Protein AF-A0A8S3VHQ9-F1 (afdb_monomer_lite)

Sequence (562 aa):
MIDLSILIQVSVEANSKLINFKITSCSSSTSWIVTWASGTSRSKDLALKSSTKRVLPLGSVACPVTKTEDGLYKTSSLKDLPFGFYHSSHVFCYLPLPVETSFPVHLNGSFAVTSDRRRLSCKTVDDKDSFDSDWNEALMGDAVCNAYILFLENRIHLGLDKNEPYFQHWPFQYGKDGNFGKLQTAFYQQISDKQRNAQVFRRDDKITSITYCQFLDSALMETKFGEEAFNVLRQFLEDDNTKIMKLPRDIQNSFQDAGCVDVVKQRTLNNIAFFSKLVFPHLTDDVWAQNTMDVLMLYAIDNASDKMCNLLKEHKCIPTAPNRILRHPSELVDRKGLLNSLFKEEDERFVILDSNTYSKPTRMTTLARLGMITSKLSENLLIDRAKSIQNLAATCAHCALDRCVQFVRYLNREITSIEQNHQLFSELKSIQFLPVKSKSKEWEWPWGGDSITKSIESRRLQYKCSNENHKQSISVQFESPQKLYSNTVLELVCSIRPVLDRLCLPMDIYAQFFGKLGVMNNVSPSLALENLLVISTDFGKTEKRSTKSESIASTVLQSINS

Organism: Mytilus edulis (NCBI:txid6550)

Secondary structure (DSSP, 8-state):
--EEEEEEEEEEE----SSS------EEEEEEEEEEEE--SHHHHHHHH-SSS----EEEEEEEEEE-TTS-EEE--GGGPPTTS-SSEEEEESEEEEEEESSSSEEEE---B-TTSSSB----TTPPP-HHHHHHHHHIIIIIHHHHHHHHHHTTTTT--TTS-TTTTS---SS--SHHHHHHHHHHHHHH-TTT----EEETTEEE-GGGEEEE-HHHHTSTTHHHHHHHHHHHH-SSS-EEE---HHHHHHHHHTT-HHHHHHTEE-HHHHIIIIIGGGTTSTTSPTTHHHHHHHHHHHT--HHHHHHHHHS--EEETTTTEEE-GGG-B-TTSTTGGG--GGGS-SBP--SS-TTSHHHHHHHHHHT-BSS---HHHHHHHHHHHHHHHTT-HHHHHHHHHHHHHHHHHSHHHHHT-HHHHHHHHHS--EEEPPPPTT--S--TTHHHHHHHGGG------S-GGGGS----EEE-GGG-B-GGGTTSS--SS-BB-STT--S---HHHHHHHT-B-S--HHHHHHHHHHHHHHHTT-----HHHHHHHHHHHHHHH-

Structure (mmCIF, N/CA/C/O backbone):
data_AF-A0A8S3VHQ9-F1
#
_entry.id   AF-A0A8S3VHQ9-F1
#
loop_
_atom_site.group_PDB
_atom_site.id
_atom_site.type_symbol
_atom_site.label_atom_id
_atom_site.label_alt_id
_atom_site.label_comp_id
_atom_site.label_asym_id
_atom_site.label_entity_id
_atom_site.label_seq_id
_atom_site.pdbx_PDB_ins_code
_atom_site.Cartn_x
_atom_site.Cartn_y
_atom_site.Cartn_z
_atom_site.occupancy
_atom_site.B_iso_or_equiv
_atom_site.auth_seq_id
_atom_site.auth_comp_id
_atom_site.auth_asym_id
_atom_site.auth_atom_id
_atom_site.pdbx_PDB_model_num
ATOM 1 N N . MET A 1 1 ? 11.631 11.206 -41.457 1.00 50.19 1 MET A N 1
ATOM 2 C CA . MET A 1 1 ? 11.920 10.247 -40.377 1.00 50.19 1 MET A CA 1
ATOM 3 C C . MET A 1 1 ? 11.926 8.884 -41.039 1.00 50.19 1 MET A C 1
ATOM 5 O O . MET A 1 1 ? 11.015 8.633 -41.820 1.00 50.19 1 MET A O 1
ATOM 9 N N . ILE A 1 2 ? 12.989 8.100 -40.878 1.00 56.25 2 ILE A N 1
ATOM 10 C CA . ILE A 1 2 ? 13.022 6.717 -41.370 1.00 56.25 2 ILE A CA 1
ATOM 11 C C . ILE A 1 2 ? 12.839 5.849 -40.138 1.00 56.25 2 ILE A C 1
ATOM 13 O O . ILE A 1 2 ? 13.778 5.751 -39.356 1.00 56.25 2 ILE A O 1
ATOM 17 N N . ASP A 1 3 ? 11.657 5.260 -39.992 1.00 65.69 3 ASP A N 1
ATOM 18 C CA . ASP A 1 3 ? 11.334 4.311 -38.931 1.00 65.69 3 ASP A CA 1
ATOM 19 C C . ASP A 1 3 ? 11.008 2.979 -39.598 1.00 65.69 3 ASP A C 1
ATOM 21 O O . ASP A 1 3 ? 10.069 2.879 -40.389 1.00 65.69 3 ASP A O 1
ATOM 25 N N . LEU A 1 4 ? 11.832 1.965 -39.346 1.00 71.75 4 LEU A N 1
ATOM 26 C CA . LEU A 1 4 ? 11.712 0.673 -40.015 1.00 71.75 4 LEU A CA 1
ATOM 27 C C . LEU A 1 4 ? 12.046 -0.450 -39.042 1.00 71.75 4 LEU A C 1
ATOM 29 O O . LEU A 1 4 ? 13.003 -0.352 -38.281 1.00 71.75 4 LEU A O 1
ATOM 33 N N . SER A 1 5 ? 11.267 -1.526 -39.068 1.00 65.12 5 SER A N 1
ATOM 34 C CA . SER A 1 5 ? 11.529 -2.756 -38.315 1.00 65.12 5 SER A CA 1
ATOM 35 C C . SER A 1 5 ? 11.511 -3.933 -39.278 1.00 65.12 5 SER A C 1
ATOM 37 O O . SER A 1 5 ? 10.552 -4.086 -40.031 1.00 65.12 5 SER A O 1
ATOM 39 N N . ILE A 1 6 ? 12.570 -4.741 -39.280 1.00 74.25 6 ILE A N 1
ATOM 40 C CA . ILE A 1 6 ? 12.718 -5.885 -40.186 1.00 74.25 6 ILE A CA 1
ATOM 41 C C . ILE A 1 6 ? 13.121 -7.115 -39.376 1.00 74.25 6 ILE A C 1
ATOM 43 O O . ILE A 1 6 ? 13.942 -7.025 -38.463 1.00 74.25 6 ILE A O 1
ATOM 47 N N . LEU A 1 7 ? 12.561 -8.268 -39.737 1.00 67.12 7 LEU A N 1
ATOM 48 C CA . LEU A 1 7 ? 13.026 -9.569 -39.278 1.00 67.12 7 LEU A CA 1
ATOM 49 C C . LEU A 1 7 ? 14.124 -10.084 -40.218 1.00 67.12 7 LEU A C 1
ATOM 51 O O . LEU A 1 7 ? 13.901 -10.217 -41.420 1.00 67.12 7 LEU A O 1
ATOM 55 N N . ILE A 1 8 ? 15.292 -10.402 -39.670 1.00 71.56 8 ILE A N 1
ATOM 56 C CA . ILE A 1 8 ? 16.450 -10.908 -40.413 1.00 71.56 8 ILE A CA 1
ATOM 57 C C . ILE A 1 8 ? 16.814 -12.289 -39.874 1.00 71.56 8 ILE A C 1
ATOM 59 O O . ILE A 1 8 ? 16.945 -12.463 -38.669 1.00 71.56 8 ILE A O 1
ATOM 63 N N . GLN A 1 9 ? 17.015 -13.273 -40.749 1.00 61.62 9 GLN A N 1
ATOM 64 C CA . GLN A 1 9 ? 17.599 -14.562 -40.375 1.00 61.62 9 GLN A CA 1
ATOM 65 C C . GLN A 1 9 ? 19.078 -14.582 -40.767 1.00 61.62 9 GLN A C 1
ATOM 67 O O . GLN A 1 9 ? 19.425 -14.301 -41.913 1.00 61.62 9 GLN A O 1
ATOM 72 N N . VAL A 1 10 ? 19.945 -14.911 -39.812 1.00 66.50 10 VAL A N 1
ATOM 73 C CA . VAL A 1 10 ? 21.400 -14.964 -39.974 1.00 66.50 10 VAL A CA 1
ATOM 74 C C . VAL A 1 10 ? 21.867 -16.394 -39.728 1.00 66.50 10 VAL A C 1
ATOM 76 O O . VAL A 1 10 ? 21.501 -16.993 -38.720 1.00 66.50 10 VAL A O 1
ATOM 79 N N . SER A 1 11 ? 22.690 -16.932 -40.628 1.00 49.03 11 SER A N 1
ATOM 80 C CA . SER A 1 11 ? 23.276 -18.273 -40.503 1.00 49.03 11 SER A CA 1
ATOM 81 C C . SER A 1 11 ? 24.800 -18.183 -40.521 1.00 49.03 11 SER A C 1
ATOM 83 O O . SER A 1 11 ? 25.367 -17.446 -41.325 1.00 49.03 11 SER A O 1
ATOM 85 N N . VAL A 1 12 ? 25.455 -18.916 -39.624 1.00 54.28 12 VAL A N 1
ATOM 86 C CA . VAL A 1 12 ? 26.910 -19.031 -39.498 1.00 54.28 12 VAL A CA 1
ATOM 87 C C . VAL A 1 12 ? 27.297 -20.469 -39.815 1.00 54.28 12 VAL A C 1
ATOM 89 O O . VAL A 1 12 ? 26.836 -21.396 -39.153 1.00 54.28 12 VAL A O 1
ATOM 92 N N . GLU A 1 13 ? 28.159 -20.650 -40.814 1.00 46.72 13 GLU A N 1
ATOM 93 C CA . GLU A 1 13 ? 28.694 -21.952 -41.217 1.00 46.72 13 GLU A CA 1
ATOM 94 C C . GLU A 1 13 ? 30.210 -21.987 -40.995 1.00 46.72 13 GLU A C 1
ATOM 96 O O . GLU A 1 13 ? 30.952 -21.185 -41.566 1.00 46.72 13 GLU A O 1
ATOM 101 N N . ALA A 1 14 ? 30.694 -22.931 -40.185 1.00 48.53 14 ALA A N 1
ATOM 102 C CA . ALA A 1 14 ? 32.124 -23.194 -40.047 1.00 48.53 14 ALA A CA 1
ATOM 103 C C . ALA A 1 14 ? 32.557 -24.293 -41.034 1.00 48.53 14 ALA A C 1
ATOM 105 O O . ALA A 1 14 ? 32.264 -25.472 -40.832 1.00 48.53 14 ALA A O 1
ATOM 106 N N . ASN A 1 15 ? 33.275 -23.910 -42.097 1.00 48.66 15 ASN A N 1
ATOM 107 C CA . ASN A 1 15 ? 33.810 -24.841 -43.095 1.00 48.66 15 ASN A CA 1
ATOM 108 C C . ASN A 1 15 ? 35.259 -25.257 -42.784 1.00 48.66 15 ASN A C 1
ATOM 110 O O . ASN A 1 15 ? 36.137 -24.428 -42.558 1.00 48.66 15 ASN A O 1
ATOM 114 N N . SER A 1 16 ? 35.525 -26.564 -42.833 1.00 47.12 16 SER A N 1
ATOM 115 C CA . SER A 1 16 ? 36.770 -27.223 -42.407 1.00 47.12 16 SER A CA 1
ATOM 116 C C . SER A 1 16 ? 37.942 -27.100 -43.398 1.00 47.12 16 SER A C 1
ATOM 118 O O . SER A 1 16 ? 38.615 -28.090 -43.696 1.00 47.12 16 SER A O 1
ATOM 120 N N . LYS A 1 17 ? 38.203 -25.919 -43.963 1.00 47.94 17 LYS A N 1
ATOM 121 C CA . LYS A 1 17 ? 39.316 -25.733 -44.909 1.00 47.94 17 LYS A CA 1
ATOM 122 C C . LYS A 1 17 ? 40.395 -24.823 -44.341 1.00 47.94 17 LYS A C 1
ATOM 124 O O . LYS A 1 17 ? 40.613 -23.752 -44.881 1.00 47.94 17 LYS A O 1
ATOM 129 N N . LEU A 1 18 ? 41.070 -25.274 -43.280 1.00 41.62 18 LEU A N 1
ATOM 130 C CA . LEU A 1 18 ? 42.459 -24.922 -42.947 1.00 41.62 18 LEU A CA 1
ATOM 131 C C . LEU A 1 18 ? 42.994 -25.883 -41.856 1.00 41.62 18 LEU A C 1
ATOM 133 O O . LEU A 1 18 ? 42.578 -25.823 -40.708 1.00 41.62 18 LEU A O 1
ATOM 137 N N . ILE A 1 19 ? 43.923 -26.758 -42.269 1.00 43.59 19 ILE A N 1
ATOM 138 C CA . ILE A 1 19 ? 44.936 -27.498 -41.482 1.00 43.59 19 ILE A CA 1
ATOM 139 C C . ILE A 1 19 ? 44.422 -28.483 -40.396 1.00 43.59 19 ILE A C 1
ATOM 141 O O . ILE A 1 19 ? 44.119 -28.109 -39.272 1.00 43.59 19 ILE A O 1
ATOM 145 N N . ASN A 1 20 ? 44.441 -29.782 -40.738 1.00 47.72 20 ASN A N 1
ATOM 146 C CA . ASN A 1 20 ? 44.597 -30.993 -39.897 1.00 47.72 20 ASN A CA 1
ATOM 147 C C . ASN A 1 20 ? 43.789 -31.212 -38.595 1.00 47.72 20 ASN A C 1
ATOM 149 O O . ASN A 1 20 ? 43.998 -32.237 -37.947 1.00 47.72 20 ASN A O 1
ATOM 153 N N . PHE A 1 21 ? 42.814 -30.379 -38.240 1.00 49.66 21 PHE A N 1
ATOM 154 C CA . PHE A 1 21 ? 41.858 -30.695 -37.172 1.00 49.66 21 PHE A CA 1
ATOM 155 C C . PHE A 1 21 ? 40.513 -31.143 -37.765 1.00 49.66 21 PHE A C 1
ATOM 157 O O . PHE A 1 21 ? 39.895 -30.419 -38.545 1.00 49.66 21 PHE A O 1
ATOM 164 N N . LYS A 1 22 ? 40.034 -32.342 -37.393 1.00 44.09 22 LYS A N 1
ATOM 165 C CA . LYS A 1 22 ? 38.643 -32.768 -37.639 1.00 44.09 22 LYS A CA 1
ATOM 166 C C . LYS A 1 22 ? 37.718 -31.932 -36.750 1.00 44.09 22 LYS A C 1
ATOM 168 O O . LYS A 1 22 ? 37.364 -32.351 -35.654 1.00 44.09 22 LYS A O 1
ATOM 173 N N . ILE A 1 23 ? 37.353 -30.743 -37.213 1.00 51.06 23 ILE A N 1
ATOM 174 C CA . ILE A 1 23 ? 36.250 -29.974 -36.640 1.00 51.06 23 ILE A CA 1
ATOM 175 C C . ILE A 1 23 ? 34.983 -30.467 -37.337 1.00 51.06 23 ILE A C 1
ATOM 177 O O . ILE A 1 23 ? 34.883 -30.390 -38.562 1.00 51.06 23 ILE A O 1
ATOM 181 N N . THR A 1 24 ? 34.039 -31.022 -36.579 1.00 51.03 24 THR A N 1
ATOM 182 C CA . THR A 1 24 ? 32.698 -31.339 -37.082 1.00 51.03 24 THR A CA 1
ATOM 183 C C . THR A 1 24 ? 32.095 -30.055 -37.650 1.00 51.03 24 THR A C 1
ATOM 185 O O . THR A 1 24 ? 32.033 -29.054 -36.938 1.00 51.03 24 THR A O 1
ATOM 188 N N . SER A 1 25 ? 31.692 -30.051 -38.924 1.00 57.25 25 SER A N 1
ATOM 189 C CA . SER A 1 25 ? 31.030 -28.899 -39.545 1.00 57.25 25 SER A CA 1
ATOM 190 C C . SER A 1 25 ? 29.798 -28.532 -38.720 1.00 57.25 25 SER A C 1
ATOM 192 O O . SER A 1 25 ? 28.863 -29.327 -38.622 1.00 57.25 25 SER A O 1
ATOM 194 N N . CYS A 1 26 ? 29.824 -27.359 -38.094 1.00 58.59 26 CYS A N 1
ATOM 195 C CA . CYS A 1 26 ? 28.735 -26.851 -37.274 1.00 58.59 26 CYS A CA 1
ATOM 196 C C . CYS A 1 26 ? 28.130 -25.643 -37.991 1.00 58.59 26 CYS A C 1
ATOM 198 O O . CYS A 1 26 ? 28.849 -24.700 -38.340 1.00 58.59 26 CYS A O 1
ATOM 200 N N . SER A 1 27 ? 26.825 -25.701 -38.244 1.00 70.94 27 SER A N 1
ATOM 201 C CA . SER A 1 27 ? 26.036 -24.603 -38.793 1.00 70.94 27 SER A CA 1
ATOM 202 C C .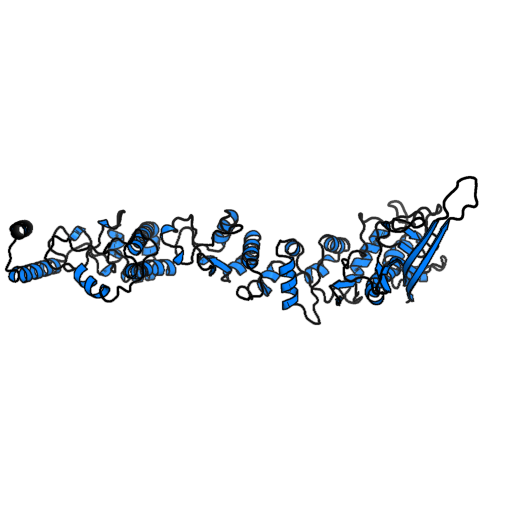 SER A 1 27 ? 25.021 -24.158 -37.747 1.00 70.94 27 SER A C 1
ATOM 204 O O . SER A 1 27 ? 24.231 -24.975 -37.273 1.00 70.94 27 SER A O 1
ATOM 206 N N . SER A 1 28 ? 25.021 -22.872 -37.418 1.00 79.06 28 SER A N 1
ATOM 207 C CA . SER A 1 28 ? 24.102 -22.266 -36.453 1.00 79.06 28 SER A CA 1
ATOM 208 C C . SER A 1 28 ? 23.310 -21.163 -37.139 1.00 79.06 28 SER A C 1
ATOM 210 O O . SER A 1 28 ? 23.890 -20.365 -37.868 1.00 79.06 28 SER A O 1
ATOM 212 N N . SER A 1 29 ? 22.009 -21.044 -36.883 1.00 82.81 29 SER A N 1
ATOM 213 C CA . SER A 1 29 ? 21.202 -19.936 -37.412 1.00 82.81 29 SER A CA 1
ATOM 214 C C . SER A 1 29 ? 20.353 -19.290 -36.331 1.00 82.81 29 SER A C 1
ATOM 216 O O . SER A 1 29 ? 19.839 -19.984 -35.457 1.00 82.81 29 SER A O 1
ATOM 218 N N . THR A 1 30 ? 20.176 -17.974 -36.410 1.00 86.06 30 THR A N 1
ATOM 219 C CA . THR A 1 30 ? 19.366 -17.181 -35.478 1.00 86.06 30 THR A CA 1
ATOM 220 C C . THR A 1 30 ? 18.554 -16.137 -36.236 1.00 86.06 30 THR A C 1
ATOM 222 O O . THR A 1 30 ? 18.954 -15.679 -37.307 1.00 86.06 30 THR A O 1
ATOM 225 N N . SER A 1 31 ? 17.398 -15.755 -35.701 1.00 88.06 31 SER A N 1
ATOM 226 C CA . SER A 1 31 ? 16.592 -14.661 -36.244 1.00 88.06 31 SER A CA 1
ATOM 227 C C . SER A 1 31 ? 16.720 -13.427 -35.357 1.00 88.06 31 SER A C 1
ATOM 229 O O . SER A 1 31 ? 16.908 -13.543 -34.153 1.00 88.06 31 SER A O 1
ATOM 231 N N . TRP A 1 32 ? 16.624 -12.242 -35.949 1.00 89.50 32 TRP A N 1
ATOM 232 C CA . TRP A 1 32 ? 16.809 -10.959 -35.280 1.00 89.50 32 TRP A CA 1
ATOM 233 C C . TRP A 1 32 ? 15.732 -9.986 -35.717 1.00 89.50 32 TRP A C 1
ATOM 235 O O . TRP A 1 32 ? 15.459 -9.850 -36.908 1.00 89.50 32 TRP A O 1
ATOM 245 N N . ILE A 1 33 ? 15.162 -9.264 -34.761 1.00 89.38 33 ILE A N 1
ATOM 246 C CA . ILE A 1 33 ? 14.416 -8.045 -35.051 1.00 89.38 33 ILE A CA 1
ATOM 247 C C . ILE A 1 33 ? 15.420 -6.908 -35.045 1.00 89.38 33 ILE A C 1
ATOM 249 O O . ILE A 1 33 ? 16.072 -6.671 -34.027 1.00 89.38 33 ILE A O 1
ATOM 253 N N . VAL A 1 34 ? 15.521 -6.203 -36.168 1.00 91.75 34 VAL A N 1
ATOM 254 C CA . VAL A 1 34 ? 16.353 -5.010 -36.294 1.00 91.75 34 VAL A CA 1
ATOM 255 C C . VAL A 1 34 ? 15.458 -3.815 -36.550 1.00 91.75 34 VAL A C 1
ATOM 257 O O . VAL A 1 34 ? 14.715 -3.787 -37.534 1.00 91.75 34 VAL A O 1
ATOM 260 N N . THR A 1 35 ? 15.534 -2.823 -35.671 1.00 92.69 35 THR A N 1
ATOM 261 C CA . THR A 1 35 ? 14.820 -1.559 -35.840 1.00 92.69 35 THR A CA 1
ATOM 262 C C . THR A 1 35 ? 15.799 -0.441 -36.113 1.00 92.69 35 THR A C 1
ATOM 264 O O . THR A 1 35 ? 16.873 -0.381 -35.522 1.00 92.69 35 THR A O 1
ATOM 267 N N . TRP A 1 36 ? 15.424 0.445 -37.024 1.00 93.56 36 TRP A N 1
ATOM 268 C CA . TRP A 1 36 ? 16.200 1.607 -37.419 1.00 93.56 36 TRP A CA 1
ATOM 269 C C . TRP A 1 36 ? 15.374 2.854 -37.172 1.00 93.56 36 TRP A C 1
ATOM 271 O O . TRP A 1 36 ? 14.175 2.861 -37.456 1.00 93.56 36 TRP A O 1
ATOM 281 N N . ALA A 1 37 ? 16.034 3.898 -36.683 1.00 93.94 37 ALA A N 1
ATOM 282 C CA . ALA A 1 37 ? 15.441 5.215 -36.567 1.00 93.94 37 ALA A CA 1
ATOM 283 C C . ALA A 1 37 ? 16.450 6.300 -36.933 1.00 93.94 37 ALA A C 1
ATOM 285 O O . ALA A 1 37 ? 17.644 6.235 -36.611 1.00 93.94 37 ALA A O 1
ATOM 286 N N . SER A 1 38 ? 15.942 7.336 -37.591 1.00 93.25 38 SER A N 1
ATOM 287 C CA . SER A 1 38 ? 16.676 8.585 -37.757 1.00 93.25 38 SER A CA 1
ATOM 288 C C . SER A 1 38 ? 16.571 9.441 -36.496 1.00 93.25 38 SER A C 1
ATOM 290 O O . SER A 1 38 ? 15.492 9.563 -35.917 1.00 93.25 38 SER A O 1
ATOM 292 N N . GLY A 1 39 ? 17.655 10.109 -36.122 1.00 89.56 39 GLY A N 1
ATOM 293 C CA . GLY A 1 39 ? 17.625 11.152 -35.111 1.00 89.56 39 GLY A CA 1
ATOM 294 C C . GLY A 1 39 ? 16.851 12.374 -35.592 1.00 89.56 39 GLY A C 1
ATOM 295 O O . GLY A 1 39 ? 16.878 12.735 -36.773 1.00 89.56 39 GLY A O 1
ATOM 296 N N . THR A 1 40 ? 16.120 12.994 -34.677 1.00 89.50 40 THR A N 1
ATOM 297 C CA . THR A 1 40 ? 15.152 14.058 -34.977 1.00 89.50 40 THR A CA 1
ATOM 298 C C . THR A 1 40 ? 15.461 15.354 -34.244 1.00 89.50 40 THR A C 1
ATOM 300 O O . THR A 1 40 ? 14.815 16.364 -34.516 1.00 89.50 40 THR A O 1
ATOM 303 N N . SER A 1 41 ? 16.449 15.334 -33.349 1.00 90.50 41 SER A N 1
ATOM 304 C CA . SER A 1 41 ? 16.816 16.437 -32.468 1.00 90.50 41 SER A CA 1
ATOM 305 C C . SER A 1 41 ? 18.315 16.751 -32.583 1.00 90.50 41 SER A C 1
ATOM 307 O O . SER A 1 41 ? 18.796 17.103 -33.663 1.00 90.50 41 SER A O 1
ATOM 309 N N . ARG A 1 42 ? 19.086 16.612 -31.497 1.00 91.50 42 ARG A N 1
ATOM 310 C CA . ARG A 1 42 ? 20.494 17.029 -31.422 1.00 91.50 42 ARG A CA 1
ATOM 311 C C . ARG A 1 42 ? 21.361 16.368 -32.494 1.00 91.50 42 ARG A C 1
ATOM 313 O O . ARG A 1 42 ? 22.233 17.032 -33.052 1.00 91.50 42 ARG A O 1
ATOM 320 N N . SER A 1 43 ? 21.138 15.089 -32.807 1.00 91.50 43 SER A N 1
ATOM 321 C CA . SER A 1 43 ? 21.956 14.402 -33.815 1.00 91.50 43 SER A CA 1
ATOM 322 C C . SER A 1 43 ? 21.646 14.893 -35.233 1.00 91.50 43 SER A C 1
ATOM 324 O O . SER A 1 43 ? 22.561 15.068 -36.035 1.00 91.50 43 SER A O 1
ATOM 326 N N . LYS A 1 44 ? 20.384 15.229 -35.533 1.00 91.81 44 LYS A N 1
ATOM 327 C CA . LYS A 1 44 ? 20.003 15.882 -36.793 1.00 91.81 44 LYS A CA 1
ATOM 328 C C . LYS A 1 44 ? 20.665 17.252 -36.926 1.00 91.81 44 LYS A C 1
ATOM 330 O O . LYS A 1 44 ? 21.249 17.547 -37.966 1.00 91.81 44 LYS A O 1
ATOM 335 N N . ASP A 1 45 ? 20.608 18.069 -35.879 1.00 91.31 45 ASP A N 1
ATOM 336 C CA . ASP A 1 45 ? 21.174 19.419 -35.910 1.00 91.31 45 ASP A CA 1
ATOM 337 C C . ASP A 1 45 ? 22.696 19.397 -36.090 1.00 91.31 45 ASP A C 1
ATOM 339 O O . ASP A 1 45 ? 23.239 20.192 -36.857 1.00 91.31 45 ASP A O 1
ATOM 343 N N . LEU A 1 46 ? 23.392 18.467 -35.428 1.00 90.62 46 LEU A N 1
ATOM 344 C CA . LEU A 1 46 ? 24.832 18.274 -35.616 1.00 90.62 46 LEU A CA 1
ATOM 345 C C . LEU A 1 46 ? 25.170 17.782 -37.028 1.00 90.62 46 LEU A C 1
ATOM 347 O O . LEU A 1 46 ? 26.128 18.275 -37.623 1.00 90.62 46 LEU A O 1
ATOM 351 N N . ALA A 1 47 ? 24.373 16.864 -37.584 1.00 88.75 47 ALA A N 1
ATOM 352 C CA . ALA A 1 47 ? 24.564 16.376 -38.949 1.00 88.75 47 ALA A CA 1
ATOM 353 C C . ALA A 1 47 ? 24.400 17.496 -39.989 1.00 88.75 47 ALA A C 1
ATOM 355 O O . ALA A 1 47 ? 25.173 17.566 -40.938 1.00 88.75 47 ALA A O 1
ATOM 356 N N . LEU A 1 48 ? 23.434 18.400 -39.790 1.00 87.88 48 LEU A N 1
ATOM 357 C CA . LEU A 1 48 ? 23.193 19.534 -40.689 1.00 87.88 48 LEU A CA 1
ATOM 358 C C . LEU A 1 48 ? 24.251 20.637 -40.563 1.00 87.88 48 LEU A C 1
ATOM 360 O O . LEU A 1 48 ? 24.587 21.281 -41.555 1.00 87.88 48 LEU A O 1
ATOM 364 N N . LYS A 1 49 ? 24.776 20.873 -39.355 1.00 85.75 49 LYS A N 1
ATOM 365 C CA . LYS A 1 49 ? 25.814 21.889 -39.106 1.00 85.75 49 LYS A CA 1
ATOM 366 C C . LYS A 1 49 ? 27.201 21.452 -39.580 1.00 85.75 49 LYS A C 1
ATOM 368 O O . LYS A 1 49 ? 28.048 22.299 -39.854 1.00 85.75 49 LYS A O 1
ATOM 373 N N . SER A 1 50 ? 27.447 20.147 -39.670 1.00 77.94 50 SER A N 1
ATOM 374 C CA . SER A 1 50 ? 28.729 19.605 -40.109 1.00 77.94 50 SER A CA 1
ATOM 375 C C . SER A 1 50 ? 28.842 19.610 -41.635 1.00 77.94 50 SER A C 1
ATOM 377 O O . SER A 1 50 ? 28.437 18.673 -42.318 1.00 77.94 50 SER A O 1
ATOM 379 N N . SER A 1 51 ? 29.428 20.670 -42.191 1.00 63.62 51 SER A N 1
ATOM 380 C CA . SER A 1 51 ? 29.721 20.759 -43.629 1.00 63.62 51 SER A CA 1
ATOM 381 C C . SER A 1 51 ? 30.909 19.887 -44.059 1.00 63.62 51 SER A C 1
ATOM 383 O O . SER A 1 51 ? 31.030 19.542 -45.234 1.00 63.62 51 SER A O 1
ATOM 385 N N . THR A 1 52 ? 31.780 19.506 -43.117 1.00 63.19 52 THR A N 1
ATOM 386 C CA . THR A 1 52 ? 33.037 18.786 -43.381 1.00 63.19 52 THR A CA 1
ATOM 387 C C . THR A 1 52 ? 32.951 17.281 -43.122 1.00 63.19 52 THR A C 1
ATOM 389 O O . THR A 1 52 ? 33.567 16.509 -43.857 1.00 63.19 52 THR A O 1
ATOM 392 N N . LYS A 1 53 ? 32.172 16.831 -42.127 1.00 70.06 53 LYS A N 1
ATOM 393 C CA . LYS A 1 53 ? 31.934 15.403 -41.854 1.00 70.06 53 LYS A CA 1
ATOM 394 C C . LYS A 1 53 ? 30.509 15.035 -42.268 1.00 70.06 53 LYS A C 1
ATOM 396 O O . LYS A 1 53 ? 29.559 15.381 -41.576 1.00 70.06 53 LYS A O 1
ATOM 401 N N . ARG A 1 54 ? 30.368 14.304 -43.381 1.00 74.75 54 ARG A N 1
ATOM 402 C CA . ARG A 1 54 ? 29.084 13.784 -43.897 1.00 74.75 54 ARG A CA 1
ATOM 403 C C . ARG A 1 54 ? 28.568 12.632 -43.028 1.00 74.75 54 ARG A C 1
ATOM 405 O O . ARG A 1 54 ? 28.665 11.469 -43.408 1.00 74.75 54 ARG A O 1
ATOM 412 N N . VAL A 1 55 ? 28.071 12.958 -41.842 1.00 83.69 55 VAL A N 1
ATOM 413 C CA . VAL A 1 55 ? 27.523 11.985 -40.891 1.00 83.69 55 VAL A CA 1
ATOM 414 C C . VAL A 1 55 ? 26.017 11.821 -41.082 1.00 83.69 55 VAL A C 1
ATOM 416 O O . VAL A 1 55 ? 25.307 12.788 -41.351 1.00 83.69 55 VAL A O 1
ATOM 419 N N . LEU A 1 56 ? 25.521 10.589 -40.937 1.00 88.44 56 LEU A N 1
ATOM 420 C CA . LEU A 1 56 ? 24.088 10.299 -40.962 1.00 88.44 56 LEU A CA 1
ATOM 421 C C . LEU A 1 56 ? 23.579 10.057 -39.537 1.00 88.44 56 LEU A C 1
ATOM 423 O O . LEU A 1 56 ? 24.112 9.157 -38.877 1.00 88.44 56 LEU A O 1
ATOM 427 N N . PRO A 1 57 ? 22.542 10.786 -39.074 1.00 92.50 57 PRO A N 1
ATOM 428 C CA . PRO A 1 57 ? 21.939 10.597 -37.756 1.00 92.50 57 PRO A CA 1
ATOM 429 C C . PRO A 1 57 ? 21.053 9.349 -37.776 1.00 92.50 57 PRO A C 1
ATOM 431 O O . PRO A 1 57 ? 19.833 9.437 -37.714 1.00 92.50 57 PRO A O 1
ATOM 434 N N . LEU A 1 58 ? 21.666 8.184 -37.952 1.00 93.00 58 LEU A N 1
ATOM 435 C CA . LEU A 1 58 ? 20.994 6.902 -38.083 1.00 93.00 58 LEU A CA 1
ATOM 436 C C . LEU A 1 58 ? 21.489 5.971 -36.980 1.00 93.00 58 LEU A C 1
ATOM 438 O O . LEU A 1 58 ? 22.697 5.773 -36.818 1.00 93.00 58 LEU A O 1
ATOM 442 N N . GLY A 1 59 ? 20.537 5.419 -36.236 1.00 94.50 59 GLY A N 1
ATOM 443 C CA . GLY A 1 59 ? 20.761 4.434 -35.191 1.00 94.50 59 GLY A CA 1
ATOM 444 C C . GLY A 1 59 ? 19.865 3.222 -35.403 1.00 94.50 59 GLY A C 1
ATOM 445 O O . GLY A 1 59 ? 18.848 3.287 -36.093 1.00 94.50 59 GLY A O 1
ATOM 446 N N . SER A 1 60 ? 20.262 2.101 -34.821 1.00 94.25 60 SER A N 1
ATOM 447 C CA . SER A 1 60 ? 19.499 0.862 -34.855 1.00 94.25 60 SER A CA 1
ATOM 448 C C . SER A 1 60 ? 19.777 -0.005 -33.644 1.00 94.25 60 SER A C 1
ATOM 450 O O . SER A 1 60 ? 20.846 0.083 -33.035 1.00 94.25 60 SER A O 1
ATOM 452 N N . VAL A 1 61 ? 18.807 -0.848 -33.310 1.00 95.00 61 VAL A N 1
ATOM 453 C CA . VAL A 1 61 ? 18.955 -1.880 -32.287 1.00 95.00 61 VAL A CA 1
ATOM 454 C C . VAL A 1 61 ? 18.594 -3.235 -32.870 1.00 95.00 61 VAL A C 1
ATOM 456 O O . VAL A 1 61 ? 17.721 -3.327 -33.734 1.00 95.00 61 VAL A O 1
ATOM 459 N N . ALA A 1 62 ? 19.274 -4.281 -32.410 1.00 93.19 62 ALA A N 1
ATOM 460 C CA . ALA A 1 62 ? 18.997 -5.648 -32.826 1.00 93.19 62 ALA A CA 1
ATOM 461 C C . ALA A 1 62 ? 18.784 -6.553 -31.610 1.00 93.19 62 ALA A C 1
ATOM 463 O O . ALA A 1 62 ? 19.637 -6.639 -30.725 1.00 93.19 62 ALA A O 1
ATOM 464 N N . CYS A 1 63 ? 17.644 -7.239 -31.587 1.00 91.56 63 CYS A N 1
ATOM 465 C CA . CYS A 1 63 ? 17.276 -8.193 -30.546 1.00 91.56 63 CYS A CA 1
ATOM 466 C C . CYS A 1 63 ? 17.063 -9.574 -31.175 1.00 91.56 63 CYS A C 1
ATOM 468 O O . CYS A 1 63 ? 16.339 -9.666 -32.175 1.00 91.56 63 CYS A O 1
ATOM 470 N N . PRO A 1 64 ? 17.677 -10.641 -30.639 1.00 91.00 64 PRO A N 1
ATOM 471 C CA . PRO A 1 64 ? 17.490 -11.966 -31.195 1.00 91.00 64 PRO A CA 1
ATOM 472 C C . PRO A 1 64 ? 16.105 -12.503 -30.844 1.00 91.00 64 PRO A C 1
ATOM 474 O O . PRO A 1 64 ? 15.547 -12.240 -29.775 1.00 91.00 64 PRO A O 1
ATOM 477 N N . VAL A 1 65 ? 15.561 -13.295 -31.755 1.00 87.69 65 VAL A N 1
ATOM 478 C CA . VAL A 1 65 ? 14.268 -13.943 -31.617 1.00 87.69 65 VAL A CA 1
ATOM 479 C C . VAL A 1 65 ? 14.324 -15.396 -32.053 1.00 87.69 65 VAL A C 1
ATOM 481 O O . VAL A 1 65 ? 15.073 -15.781 -32.951 1.00 87.69 65 VAL A O 1
ATOM 484 N N . THR A 1 66 ? 13.471 -16.196 -31.436 1.00 85.50 66 THR A N 1
ATOM 485 C CA . THR A 1 66 ? 13.216 -17.589 -31.791 1.00 85.50 66 THR A CA 1
ATOM 486 C C . THR A 1 66 ? 11.769 -17.734 -32.225 1.00 85.50 66 THR A C 1
ATOM 488 O O . THR A 1 66 ? 10.883 -17.037 -31.730 1.00 85.50 66 THR A O 1
ATOM 491 N N . LYS A 1 67 ? 11.525 -18.603 -33.204 1.00 81.75 67 LYS A N 1
ATOM 492 C CA . LYS A 1 67 ? 10.170 -18.901 -33.665 1.00 81.75 67 LYS A CA 1
ATOM 493 C C . LYS A 1 67 ? 9.543 -19.926 -32.721 1.00 81.75 67 LYS A C 1
ATOM 495 O O . LYS A 1 67 ? 10.160 -20.956 -32.459 1.00 81.75 67 LYS A O 1
ATOM 500 N N . THR A 1 68 ? 8.357 -19.638 -32.203 1.00 78.19 68 THR A N 1
ATOM 501 C CA . THR A 1 68 ? 7.594 -20.550 -31.344 1.00 78.19 68 THR A CA 1
ATOM 502 C C . THR A 1 68 ? 6.817 -21.569 -32.181 1.00 78.19 68 THR A C 1
ATOM 504 O O . THR A 1 68 ? 6.653 -21.400 -33.393 1.00 78.19 68 THR A O 1
ATOM 507 N N . GLU A 1 69 ? 6.328 -22.632 -31.536 1.00 78.50 69 GLU A N 1
ATOM 508 C CA . GLU A 1 69 ? 5.517 -23.682 -32.177 1.00 78.50 69 GLU A CA 1
ATOM 509 C C . GLU A 1 69 ? 4.242 -23.116 -32.827 1.00 78.50 69 GLU A C 1
ATOM 511 O O . GLU A 1 69 ? 3.867 -23.537 -33.919 1.00 78.50 69 GLU A O 1
ATOM 516 N N . ASP A 1 70 ? 3.662 -22.071 -32.230 1.00 74.00 70 ASP A N 1
ATOM 517 C CA . ASP A 1 70 ? 2.483 -21.353 -32.739 1.00 74.00 70 ASP A CA 1
ATOM 518 C C . ASP A 1 70 ? 2.782 -20.445 -33.952 1.00 74.00 70 ASP A C 1
ATOM 520 O O . ASP A 1 70 ? 1.915 -19.718 -34.436 1.00 74.00 70 ASP A O 1
ATOM 524 N N . GLY A 1 71 ? 4.026 -20.435 -34.444 1.00 74.62 71 GLY A N 1
ATOM 525 C CA . GLY A 1 71 ? 4.455 -19.636 -35.591 1.00 74.62 71 GLY A CA 1
ATOM 526 C C . GLY A 1 71 ? 4.745 -18.162 -35.288 1.00 74.62 71 GLY A C 1
ATOM 527 O O . GLY A 1 71 ? 5.114 -17.431 -36.210 1.00 74.62 71 GLY A O 1
ATOM 528 N N . LEU A 1 72 ? 4.625 -17.742 -34.026 1.00 76.81 72 LEU A N 1
ATOM 529 C CA . LEU A 1 72 ? 4.993 -16.410 -33.541 1.00 76.81 72 LEU A CA 1
ATOM 530 C C . LEU A 1 72 ? 6.498 -16.324 -33.248 1.00 76.81 72 LEU A C 1
ATOM 532 O O . LEU A 1 72 ? 7.216 -17.323 -33.283 1.00 76.81 72 LEU A O 1
ATOM 536 N N . TYR A 1 73 ? 6.994 -15.121 -32.968 1.00 78.50 73 TYR A N 1
ATOM 537 C CA . TYR A 1 73 ? 8.372 -14.913 -32.526 1.00 78.50 73 TYR A CA 1
ATOM 538 C C . TYR A 1 73 ? 8.404 -14.638 -31.025 1.00 78.50 73 TYR A C 1
ATOM 540 O O . TYR A 1 73 ? 7.493 -14.029 -30.480 1.00 78.50 73 TYR A O 1
ATOM 548 N N . LYS A 1 74 ? 9.474 -15.047 -30.347 1.00 81.88 74 LYS A N 1
ATOM 549 C CA . LYS A 1 74 ? 9.755 -14.709 -28.952 1.00 81.88 74 LYS A CA 1
ATOM 550 C C . LYS A 1 74 ? 11.163 -14.141 -28.837 1.00 81.88 74 LYS A C 1
ATOM 552 O O . LYS A 1 74 ? 12.088 -14.630 -29.480 1.00 81.88 74 LYS A O 1
ATOM 557 N N . THR A 1 75 ? 11.329 -13.108 -28.016 1.00 84.19 75 THR A N 1
ATOM 558 C CA . THR A 1 75 ? 12.643 -12.550 -27.682 1.00 84.19 75 THR A CA 1
ATOM 559 C C . THR A 1 75 ? 13.510 -13.595 -26.995 1.00 84.19 75 THR A C 1
ATOM 561 O O . THR A 1 75 ? 13.042 -14.349 -26.151 1.00 84.19 75 THR A O 1
ATOM 564 N N . SER A 1 76 ? 14.773 -13.677 -27.396 1.00 85.19 76 SER A N 1
ATOM 565 C CA . SER A 1 76 ? 15.742 -14.613 -26.824 1.00 85.19 76 SER A CA 1
ATOM 566 C C . SER A 1 76 ? 16.834 -13.840 -26.093 1.00 85.19 76 SER A C 1
ATOM 568 O O . SER A 1 76 ? 17.128 -12.692 -26.421 1.00 85.19 76 SER A O 1
ATOM 570 N N . SER A 1 77 ? 17.441 -14.447 -25.078 1.00 88.00 77 SER A N 1
ATOM 571 C CA . SER A 1 77 ? 18.600 -13.846 -24.422 1.00 88.00 77 SER A CA 1
ATOM 572 C C . SER A 1 77 ? 19.811 -13.928 -25.345 1.00 88.00 77 SER A C 1
ATOM 574 O O . SER A 1 77 ? 20.048 -14.964 -25.965 1.00 88.00 77 SER A O 1
ATOM 576 N N . LEU A 1 78 ? 20.636 -12.878 -25.372 1.00 89.88 78 LEU A N 1
ATOM 577 C CA . LEU A 1 78 ? 21.933 -12.918 -26.058 1.00 89.88 78 LEU A CA 1
ATOM 578 C C . LEU A 1 78 ? 22.809 -14.069 -25.533 1.00 89.88 78 LEU A C 1
ATOM 580 O O . LEU A 1 78 ? 23.528 -14.697 -26.300 1.00 89.88 78 LEU A O 1
ATOM 584 N N . LYS A 1 79 ? 22.701 -14.403 -24.240 1.00 89.69 79 LYS A N 1
ATOM 585 C CA . LYS A 1 79 ? 23.492 -15.476 -23.616 1.00 89.69 79 LYS A CA 1
ATOM 586 C C . LYS A 1 79 ? 23.179 -16.858 -24.185 1.00 89.69 79 LYS A C 1
ATOM 588 O O . LYS A 1 79 ? 24.071 -17.701 -24.214 1.00 89.69 79 LYS A O 1
ATOM 593 N N . ASP A 1 80 ? 21.957 -17.055 -24.669 1.00 89.56 80 ASP A N 1
ATOM 594 C CA . ASP A 1 80 ? 21.448 -18.350 -25.131 1.00 89.56 80 ASP A CA 1
ATOM 595 C C . ASP A 1 80 ? 21.661 -18.557 -26.639 1.00 89.56 80 ASP A C 1
ATOM 597 O O . ASP A 1 80 ? 21.167 -19.523 -27.221 1.00 89.56 80 ASP A O 1
ATOM 601 N N . LEU A 1 81 ? 22.377 -17.640 -27.298 1.00 88.75 81 LEU A N 1
ATOM 602 C CA . LEU A 1 81 ? 22.655 -17.747 -28.722 1.00 88.75 81 LEU A CA 1
ATOM 603 C C . LEU A 1 81 ? 23.558 -18.953 -29.030 1.00 88.75 81 LEU A C 1
ATOM 605 O O . LEU A 1 81 ? 24.387 -19.341 -28.213 1.00 88.75 81 LEU A O 1
ATOM 609 N N . PRO A 1 82 ? 23.412 -19.580 -30.205 1.00 87.25 82 PRO A N 1
ATOM 610 C CA . PRO A 1 82 ? 24.230 -20.715 -30.591 1.00 87.25 82 PRO A CA 1
ATOM 611 C C . PRO A 1 82 ? 25.665 -20.286 -30.927 1.00 87.25 82 PRO A C 1
ATOM 613 O O . PRO A 1 82 ? 25.967 -19.109 -31.135 1.00 87.25 82 PRO A O 1
ATOM 616 N N . PHE A 1 83 ? 26.552 -21.277 -31.040 1.00 82.88 83 PHE A N 1
ATOM 617 C CA . PHE A 1 83 ? 27.945 -21.071 -31.430 1.00 82.88 83 PHE A CA 1
ATOM 618 C C . PHE A 1 83 ? 28.062 -20.216 -32.703 1.00 82.88 83 PHE A C 1
ATOM 620 O O . PHE A 1 83 ? 27.362 -20.466 -33.687 1.00 82.88 83 PHE A O 1
ATOM 627 N N . GLY A 1 84 ? 28.980 -19.245 -32.685 1.00 82.25 84 GLY A N 1
ATOM 628 C CA . GLY A 1 84 ? 29.236 -18.323 -33.797 1.00 82.25 84 GLY A CA 1
ATOM 629 C C . GLY A 1 84 ? 28.598 -16.938 -33.645 1.00 82.25 84 GLY A C 1
ATOM 630 O O . GLY A 1 84 ? 28.861 -16.070 -34.474 1.00 82.25 84 GLY A O 1
ATOM 631 N N . PHE A 1 85 ? 27.814 -16.707 -32.588 1.00 87.56 85 PHE A N 1
ATOM 632 C CA . PHE A 1 85 ? 27.211 -15.411 -32.265 1.00 87.56 85 PHE A CA 1
ATOM 633 C C . PHE A 1 85 ? 27.752 -14.845 -30.943 1.00 87.56 85 PHE A C 1
ATOM 635 O O . PHE A 1 85 ? 28.281 -15.573 -30.104 1.00 87.56 85 PHE A O 1
ATOM 642 N N . TYR A 1 86 ? 27.633 -13.529 -30.753 1.00 89.50 86 TYR A N 1
ATOM 643 C CA . TYR A 1 86 ? 28.045 -12.871 -29.513 1.00 89.50 86 TYR A CA 1
ATOM 644 C C . TYR A 1 86 ? 27.066 -13.173 -28.374 1.00 89.50 86 TYR A C 1
ATOM 646 O O . TYR A 1 86 ? 25.882 -12.871 -28.483 1.00 89.50 86 TYR A O 1
ATOM 654 N N . HIS A 1 87 ? 27.574 -13.693 -27.254 1.00 90.44 87 HIS A N 1
ATOM 655 C CA . HIS A 1 87 ? 26.766 -13.995 -26.060 1.00 90.44 87 HIS A CA 1
ATOM 656 C C . HIS A 1 87 ? 26.549 -12.788 -25.124 1.00 90.44 87 HIS A C 1
ATOM 658 O O . HIS A 1 87 ? 25.908 -12.894 -24.075 1.00 90.44 87 HIS A O 1
ATOM 664 N N . SER A 1 88 ? 27.099 -11.634 -25.497 1.00 89.94 88 SER A N 1
ATOM 665 C CA . SER A 1 88 ? 27.032 -10.345 -24.809 1.00 89.94 88 SER A CA 1
ATOM 666 C C . SER A 1 88 ? 26.632 -9.261 -25.809 1.00 89.94 88 SER A C 1
ATOM 668 O O . SER A 1 88 ? 26.875 -9.378 -27.016 1.00 89.94 88 SER A O 1
ATOM 670 N N . SER A 1 89 ? 26.012 -8.182 -25.331 1.00 91.00 89 SER A N 1
ATOM 671 C CA . SER A 1 89 ? 25.673 -7.067 -26.212 1.00 91.00 89 SER A CA 1
ATOM 672 C C . SER A 1 89 ? 26.933 -6.367 -26.714 1.00 91.00 89 SER A C 1
ATOM 674 O O . SER A 1 89 ? 27.925 -6.259 -26.003 1.00 91.00 89 SER A O 1
ATOM 676 N N . HIS A 1 90 ? 26.862 -5.885 -27.950 1.00 91.38 90 HIS A N 1
ATOM 677 C CA . HIS A 1 90 ? 27.971 -5.338 -28.716 1.00 91.38 90 HIS A CA 1
ATOM 678 C C . HIS A 1 90 ? 27.493 -4.114 -29.489 1.00 91.38 90 HIS A C 1
ATOM 680 O O . HIS A 1 90 ? 26.325 -4.028 -29.888 1.00 91.38 90 HIS A O 1
ATOM 686 N N . VAL A 1 91 ? 28.414 -3.178 -29.705 1.00 91.50 91 VAL A N 1
ATOM 687 C CA . VAL A 1 91 ? 28.205 -2.021 -30.572 1.00 91.50 91 VAL A CA 1
ATOM 688 C C . VAL A 1 91 ? 28.756 -2.303 -31.964 1.00 91.50 91 VAL A C 1
ATOM 690 O O . VAL A 1 91 ? 29.854 -2.830 -32.129 1.00 91.50 91 VAL A O 1
ATOM 693 N N . PHE A 1 92 ? 28.012 -1.882 -32.974 1.00 91.56 92 PHE A N 1
ATOM 694 C CA . PHE A 1 92 ? 28.405 -1.921 -34.370 1.00 91.56 92 PHE A CA 1
ATOM 695 C C . PHE A 1 92 ? 28.442 -0.493 -34.920 1.00 91.56 92 PHE A C 1
ATOM 697 O O . PHE A 1 92 ? 27.662 0.377 -34.531 1.00 91.56 92 PHE A O 1
ATOM 704 N N . CYS A 1 93 ? 29.369 -0.250 -35.838 1.00 88.38 93 CYS A N 1
ATOM 705 C CA . CYS A 1 93 ? 29.384 0.948 -36.670 1.00 88.38 93 CYS A CA 1
ATOM 706 C C . CYS A 1 93 ? 29.585 0.488 -38.106 1.00 88.38 93 CYS A C 1
ATOM 708 O O . CYS A 1 93 ? 30.709 0.473 -38.612 1.00 88.38 93 CYS A O 1
ATOM 710 N N . TYR A 1 94 ? 28.501 -0.014 -38.709 1.00 81.75 94 TYR A N 1
ATOM 711 C CA . TYR A 1 94 ? 28.479 -0.767 -39.975 1.00 81.75 94 TYR A CA 1
ATOM 712 C C . TYR A 1 94 ? 29.216 -2.119 -39.931 1.00 81.75 94 TYR A C 1
ATOM 714 O O . TYR A 1 94 ? 28.758 -3.087 -40.529 1.00 81.75 94 TYR A O 1
ATOM 722 N N . LEU A 1 95 ? 30.324 -2.203 -39.193 1.00 83.25 95 LEU A N 1
ATOM 723 C CA . LEU A 1 95 ? 31.091 -3.405 -38.886 1.00 83.25 95 LEU A CA 1
ATOM 724 C C . LEU A 1 95 ? 31.097 -3.661 -37.365 1.00 83.25 95 LEU A C 1
ATOM 726 O O . LEU A 1 95 ? 30.901 -2.712 -36.594 1.00 83.25 95 LEU A O 1
ATOM 730 N N . PRO A 1 96 ? 31.330 -4.912 -36.920 1.00 79.88 96 PRO A N 1
ATOM 731 C CA . PRO A 1 96 ? 31.460 -5.237 -35.500 1.00 79.88 96 PRO A CA 1
ATOM 732 C C . PRO A 1 96 ? 32.608 -4.459 -34.847 1.00 79.88 96 PRO A C 1
ATOM 734 O O . PRO A 1 96 ? 33.710 -4.402 -35.397 1.00 79.88 96 PRO A O 1
ATOM 737 N N . LEU A 1 97 ? 32.362 -3.879 -33.670 1.00 85.69 97 LEU A N 1
ATOM 738 C CA . LEU A 1 97 ? 33.398 -3.268 -32.834 1.00 85.69 97 LEU A CA 1
ATOM 739 C C . LEU A 1 97 ? 33.650 -4.147 -31.601 1.00 85.69 97 LEU A C 1
ATOM 741 O O . LEU A 1 97 ? 32.710 -4.766 -31.103 1.00 85.69 97 LEU A O 1
ATOM 745 N N . PRO A 1 98 ? 34.874 -4.169 -31.041 1.00 81.94 98 PRO A N 1
ATOM 746 C CA . PRO A 1 98 ? 35.179 -4.876 -29.794 1.00 81.94 98 PRO A CA 1
ATOM 747 C C . PRO A 1 98 ? 34.690 -4.075 -28.569 1.00 81.94 98 PRO A C 1
ATOM 749 O O . PRO A 1 98 ? 35.437 -3.847 -27.620 1.00 81.94 98 PRO A O 1
ATOM 752 N N . VAL A 1 99 ? 33.455 -3.570 -28.627 1.00 85.19 99 VAL A N 1
ATOM 753 C CA . VAL A 1 99 ? 32.841 -2.728 -27.597 1.00 85.19 99 VAL A CA 1
ATOM 754 C C . VAL A 1 99 ? 31.593 -3.430 -27.090 1.00 85.19 99 VAL A C 1
ATOM 756 O O . VAL A 1 99 ? 30.562 -3.436 -27.764 1.00 85.19 99 VAL A O 1
ATOM 759 N N . GLU A 1 100 ? 31.698 -4.001 -25.896 1.00 88.25 100 GLU A N 1
ATOM 760 C CA . GLU A 1 100 ? 30.586 -4.662 -25.219 1.00 88.25 100 GLU A CA 1
ATOM 761 C C . GLU A 1 100 ? 29.731 -3.671 -24.421 1.00 88.25 100 GLU A C 1
ATOM 763 O O . GLU A 1 100 ? 30.215 -2.635 -23.955 1.00 88.25 100 GLU A O 1
ATOM 768 N N . THR A 1 101 ? 28.452 -3.995 -24.236 1.00 87.50 101 THR A N 1
ATOM 769 C CA . THR A 1 101 ? 27.539 -3.234 -23.371 1.00 87.50 101 THR A CA 1
ATOM 770 C C . THR A 1 101 ? 26.738 -4.165 -22.465 1.00 87.50 101 THR A C 1
ATOM 772 O O . THR A 1 101 ? 26.623 -5.363 -22.718 1.00 87.50 101 THR A O 1
ATOM 775 N N . SER A 1 102 ? 26.147 -3.610 -21.404 1.00 87.69 102 SER A N 1
ATOM 776 C CA . SER A 1 102 ? 25.249 -4.350 -20.508 1.00 87.69 102 SER A CA 1
ATOM 777 C C . SER A 1 102 ? 23.804 -4.421 -21.009 1.00 87.69 102 SER A C 1
ATOM 779 O O . SER A 1 102 ? 22.947 -4.957 -20.310 1.00 87.69 102 SER A O 1
ATOM 781 N N . PHE A 1 103 ? 23.504 -3.848 -22.178 1.00 90.38 103 PHE A N 1
ATOM 782 C CA . PHE A 1 103 ? 22.140 -3.809 -22.694 1.00 90.38 103 PHE A CA 1
ATOM 783 C C . PHE A 1 103 ? 21.676 -5.192 -23.173 1.00 90.38 103 PHE A C 1
ATOM 785 O O . PHE A 1 103 ? 22.494 -6.021 -23.567 1.00 90.38 103 PHE A O 1
ATOM 792 N N . PRO A 1 104 ? 20.359 -5.452 -23.189 1.00 90.50 104 PRO A N 1
ATOM 793 C CA . PRO A 1 104 ? 19.807 -6.722 -23.662 1.00 90.50 104 PRO A CA 1
ATOM 794 C C . PRO A 1 104 ? 19.749 -6.837 -25.198 1.00 90.50 104 PRO A C 1
ATOM 796 O O . PRO A 1 104 ? 19.227 -7.819 -25.720 1.00 90.50 104 PRO A O 1
ATOM 799 N N . VAL A 1 105 ? 20.250 -5.838 -25.932 1.00 92.56 105 VAL A N 1
ATOM 800 C CA . VAL A 1 105 ? 20.182 -5.737 -27.398 1.00 92.56 105 VAL A CA 1
ATOM 801 C C . VAL A 1 105 ? 21.497 -5.208 -27.954 1.00 92.56 105 VAL A C 1
ATOM 803 O O . VAL A 1 105 ? 22.141 -4.380 -27.313 1.00 92.56 105 VAL A O 1
ATOM 806 N N . HIS A 1 106 ? 21.864 -5.619 -29.168 1.00 94.12 106 HIS A N 1
ATOM 807 C CA . HIS A 1 106 ? 22.975 -4.994 -29.884 1.00 94.12 106 HIS A CA 1
ATOM 808 C C . HIS A 1 106 ? 22.603 -3.579 -30.328 1.00 94.12 106 HIS A C 1
ATOM 810 O O . HIS A 1 106 ? 21.454 -3.313 -30.690 1.00 94.12 106 HIS A O 1
ATOM 816 N N . LEU A 1 107 ? 23.591 -2.686 -30.346 1.00 94.50 107 LEU A N 1
ATOM 817 C CA . LEU A 1 107 ? 23.433 -1.305 -30.797 1.00 94.50 107 LEU A CA 1
ATOM 818 C C . LEU A 1 107 ? 24.220 -1.092 -32.085 1.00 94.50 107 LEU A C 1
ATOM 820 O O . LEU A 1 107 ? 25.360 -1.531 -32.190 1.00 94.50 107 LEU A O 1
ATOM 824 N N . ASN A 1 108 ? 23.661 -0.365 -33.042 1.00 94.50 108 ASN A N 1
ATOM 825 C CA . ASN A 1 108 ? 24.372 0.026 -34.251 1.00 94.50 108 ASN A CA 1
ATOM 826 C C . ASN A 1 108 ? 24.077 1.482 -34.616 1.00 94.50 108 ASN A C 1
ATOM 828 O O . ASN A 1 108 ? 22.971 1.977 -34.409 1.00 94.50 108 ASN A O 1
ATOM 832 N N . GLY A 1 109 ? 25.057 2.172 -35.183 1.00 92.62 109 GLY A N 1
ATOM 833 C CA . GLY A 1 109 ? 24.889 3.545 -35.639 1.00 92.62 109 GLY A CA 1
ATOM 834 C C . GLY A 1 109 ? 26.145 4.088 -36.299 1.00 92.62 109 GLY A C 1
ATOM 835 O O . GLY A 1 109 ? 27.201 3.460 -36.258 1.00 92.62 109 GLY A O 1
ATOM 836 N N . SER A 1 110 ? 26.042 5.278 -36.887 1.00 91.25 110 SER A N 1
ATOM 837 C CA . SER A 1 110 ? 27.171 5.995 -37.502 1.00 91.25 110 SER A CA 1
ATOM 838 C C . SER A 1 110 ? 28.147 6.565 -36.460 1.00 91.25 110 SER A C 1
ATOM 840 O O . SER A 1 110 ? 28.438 7.760 -36.478 1.00 91.25 110 SER A O 1
ATOM 842 N N . PHE A 1 111 ? 28.609 5.756 -35.506 1.00 92.12 111 PHE A N 1
ATOM 843 C CA . PHE A 1 111 ? 29.437 6.216 -34.396 1.00 92.12 111 PHE A CA 1
ATOM 844 C C . PHE A 1 111 ? 30.826 6.664 -34.851 1.00 92.12 111 PHE A C 1
ATOM 846 O O . PHE A 1 111 ? 31.473 6.021 -35.681 1.00 92.12 111 PHE A O 1
ATOM 853 N N . ALA A 1 112 ? 31.328 7.725 -34.228 1.00 90.69 112 ALA A N 1
ATOM 854 C CA . ALA A 1 112 ? 32.732 8.085 -34.304 1.00 90.69 112 ALA A CA 1
ATOM 855 C C . ALA A 1 112 ? 33.554 7.152 -33.400 1.00 90.69 112 ALA A C 1
ATOM 857 O O . ALA A 1 112 ? 33.249 6.970 -32.219 1.00 90.69 112 ALA A O 1
ATOM 858 N N . VAL A 1 113 ? 34.609 6.554 -33.942 1.00 89.25 113 VAL A N 1
ATOM 859 C CA . VAL A 1 113 ? 35.469 5.596 -33.231 1.00 89.25 113 VAL A CA 1
ATOM 860 C C . VAL A 1 113 ? 36.873 6.161 -33.053 1.00 89.25 113 VAL A C 1
ATOM 862 O O . VAL A 1 113 ? 37.296 7.040 -33.804 1.00 89.25 113 VAL A O 1
ATOM 865 N N . THR A 1 114 ? 37.602 5.659 -32.059 1.00 85.38 114 THR A N 1
ATOM 866 C CA . THR A 1 114 ? 39.027 5.967 -31.881 1.00 85.38 114 THR A CA 1
ATOM 867 C C . THR A 1 114 ? 39.849 5.500 -33.087 1.00 85.38 114 THR A C 1
ATOM 869 O O . THR A 1 114 ? 39.409 4.659 -33.873 1.00 85.38 114 THR A O 1
ATOM 872 N N . SER A 1 115 ? 41.063 6.031 -33.253 1.00 80.56 115 SER A N 1
ATOM 873 C CA . SER A 1 115 ? 41.951 5.684 -34.375 1.00 80.56 115 SER A CA 1
ATOM 874 C C . SER A 1 115 ? 42.291 4.189 -34.433 1.00 80.56 115 SER A C 1
ATOM 876 O O . SER A 1 115 ? 42.355 3.620 -35.520 1.00 80.56 115 SER A O 1
ATOM 878 N N . ASP A 1 116 ? 42.434 3.539 -33.276 1.00 79.25 116 ASP A N 1
ATOM 879 C CA . ASP A 1 116 ? 42.628 2.088 -33.146 1.00 79.25 116 ASP A CA 1
ATOM 880 C C . ASP A 1 116 ? 41.329 1.273 -33.306 1.00 79.25 116 ASP A C 1
ATOM 882 O O . ASP A 1 116 ? 41.368 0.043 -33.310 1.00 79.25 116 ASP A O 1
ATOM 886 N N . ARG A 1 117 ? 40.182 1.957 -33.441 1.00 79.62 117 ARG A N 1
ATOM 887 C CA . ARG A 1 117 ? 38.823 1.411 -33.571 1.00 79.62 117 ARG A CA 1
ATOM 888 C C . ARG A 1 117 ? 38.416 0.453 -32.452 1.00 79.62 117 ARG A C 1
ATOM 890 O O . ARG A 1 117 ? 37.505 -0.353 -32.631 1.00 79.62 117 ARG A O 1
ATOM 897 N N . ARG A 1 118 ? 39.070 0.535 -31.292 1.00 83.19 118 ARG A N 1
ATOM 898 C CA . ARG A 1 118 ? 38.759 -0.320 -30.140 1.00 83.19 118 ARG A CA 1
ATOM 899 C C . ARG A 1 118 ? 37.684 0.268 -29.241 1.00 83.19 118 ARG A C 1
ATOM 901 O O . ARG A 1 118 ? 37.124 -0.451 -28.423 1.00 83.19 118 ARG A O 1
ATOM 908 N N . ARG A 1 119 ? 37.410 1.571 -29.360 1.00 83.44 119 ARG A N 1
ATOM 909 C CA . ARG A 1 119 ? 36.474 2.298 -28.499 1.00 83.44 119 ARG A CA 1
ATOM 910 C C . ARG A 1 119 ? 35.652 3.299 -29.305 1.00 83.44 119 ARG A C 1
ATOM 912 O O . ARG A 1 119 ? 36.072 3.780 -30.359 1.00 83.44 119 ARG A O 1
ATOM 919 N N . LEU A 1 120 ? 34.480 3.644 -28.776 1.00 85.31 120 LEU A N 1
ATOM 920 C CA . LEU A 1 120 ? 33.751 4.824 -29.234 1.00 85.31 120 LEU A CA 1
ATOM 921 C C . LEU A 1 120 ? 34.485 6.080 -28.764 1.00 85.31 120 LEU A C 1
ATOM 923 O O . LEU A 1 120 ? 35.008 6.105 -27.650 1.00 85.31 120 LEU A O 1
ATOM 927 N N . SER A 1 121 ? 34.491 7.124 -29.591 1.00 83.06 121 SER A N 1
ATOM 928 C CA . SER A 1 121 ? 34.944 8.444 -29.154 1.00 83.06 121 SER A CA 1
ATOM 929 C C . SER A 1 121 ? 34.051 8.935 -28.006 1.00 83.06 121 SER A C 1
ATOM 931 O O . SER A 1 121 ? 32.819 8.895 -28.106 1.00 83.06 121 SER A O 1
ATOM 933 N N . CYS A 1 122 ? 34.663 9.327 -26.894 1.00 76.75 122 CYS A N 1
ATOM 934 C CA . CYS A 1 122 ? 33.995 9.833 -25.700 1.00 76.75 122 CYS A CA 1
ATOM 935 C C . CYS A 1 122 ? 34.860 10.918 -25.058 1.00 76.75 122 CYS A C 1
ATOM 937 O O . CYS A 1 122 ? 36.086 10.843 -25.126 1.00 76.75 122 CYS A O 1
ATOM 939 N N . LYS A 1 123 ? 34.223 11.894 -24.415 1.00 71.56 123 LYS A N 1
ATOM 940 C CA . LYS A 1 123 ? 34.896 13.000 -23.741 1.00 71.56 123 LYS A CA 1
ATOM 941 C C . LYS A 1 123 ? 35.647 12.480 -22.518 1.00 71.56 123 LYS A C 1
ATOM 943 O O . LYS A 1 123 ? 35.042 11.831 -21.665 1.00 71.56 123 LYS A O 1
ATOM 948 N N . THR A 1 124 ? 36.942 12.761 -22.423 1.00 65.69 124 THR A N 1
ATOM 949 C CA . THR A 1 124 ? 37.698 12.586 -21.177 1.00 65.69 124 THR A CA 1
ATOM 950 C C . THR A 1 124 ? 37.817 13.918 -20.431 1.00 65.69 124 THR A C 1
ATOM 952 O O . THR A 1 124 ? 37.521 14.976 -20.985 1.00 65.69 124 THR A O 1
ATOM 955 N N . VAL A 1 125 ? 38.197 13.869 -19.150 1.00 59.78 125 VAL A N 1
ATOM 956 C CA . VAL A 1 125 ? 38.271 15.047 -18.259 1.00 59.78 125 VAL A CA 1
ATOM 957 C C . VAL A 1 125 ? 39.231 16.123 -18.794 1.00 59.78 125 VAL A C 1
ATOM 959 O O . VAL A 1 125 ? 39.024 17.305 -18.532 1.00 59.78 125 VAL A O 1
ATOM 962 N N . ASP A 1 126 ? 40.213 15.721 -19.602 1.00 59.41 126 ASP A N 1
ATOM 963 C CA . ASP A 1 126 ? 41.263 16.590 -20.138 1.00 59.41 126 ASP A CA 1
ATOM 964 C C . ASP A 1 126 ? 41.003 17.050 -21.592 1.00 59.41 126 ASP A C 1
ATOM 966 O O . ASP A 1 126 ? 41.780 17.831 -22.148 1.00 59.41 126 ASP A O 1
ATOM 970 N N . ASP A 1 127 ? 39.912 16.597 -22.227 1.00 63.69 127 ASP A N 1
ATOM 971 C CA . ASP A 1 127 ? 39.640 16.870 -23.642 1.00 63.69 127 ASP A CA 1
ATOM 972 C C . ASP A 1 127 ? 38.912 18.206 -23.871 1.00 63.69 127 ASP A C 1
ATOM 974 O O . ASP A 1 127 ? 37.886 18.512 -23.255 1.00 63.69 127 ASP A O 1
ATOM 978 N N . LYS A 1 128 ? 39.381 18.974 -24.867 1.00 63.94 128 LYS A N 1
ATOM 979 C CA . LYS A 1 128 ? 38.586 20.049 -25.491 1.00 63.94 128 LYS A CA 1
ATOM 980 C C . LYS A 1 128 ? 37.349 19.456 -26.174 1.00 63.94 128 LYS A C 1
ATOM 982 O O . LYS A 1 128 ? 37.373 18.305 -26.608 1.00 63.94 128 LYS A O 1
ATOM 987 N N . ASP A 1 129 ? 36.292 20.257 -26.322 1.00 65.00 129 ASP A N 1
ATOM 988 C CA . ASP A 1 129 ? 35.075 19.849 -27.033 1.00 65.00 129 ASP A CA 1
ATOM 989 C C . ASP A 1 129 ? 35.420 19.246 -28.403 1.00 65.00 129 ASP A C 1
ATOM 991 O O . ASP A 1 129 ? 36.043 19.889 -29.254 1.00 65.00 129 ASP A O 1
ATOM 995 N N . SER A 1 130 ? 35.045 17.980 -28.597 1.00 80.56 130 SER A N 1
ATOM 996 C CA . SER A 1 130 ? 35.289 17.243 -29.831 1.00 80.56 130 SER A CA 1
ATOM 997 C C . SER A 1 130 ? 33.961 16.909 -30.493 1.00 80.56 130 SER A C 1
ATOM 999 O O . SER A 1 130 ? 33.063 16.333 -29.877 1.00 80.56 130 SER A O 1
ATOM 1001 N N . PHE A 1 131 ? 33.858 17.230 -31.788 1.00 85.69 131 PHE A N 1
ATOM 1002 C CA . PHE A 1 131 ? 32.680 16.890 -32.588 1.00 85.69 131 PHE A CA 1
ATOM 1003 C C . PHE A 1 131 ? 32.341 15.398 -32.483 1.00 85.69 131 PHE A C 1
ATOM 1005 O O . PHE A 1 131 ? 31.174 15.048 -32.429 1.00 85.69 131 PHE A O 1
ATOM 1012 N N . ASP A 1 132 ? 33.350 14.524 -32.428 1.00 87.69 132 ASP A N 1
ATOM 1013 C CA . ASP A 1 132 ? 33.165 13.070 -32.406 1.00 87.69 132 ASP A CA 1
ATOM 1014 C C . ASP A 1 132 ? 32.542 12.565 -31.096 1.00 87.69 132 ASP A C 1
ATOM 1016 O O . ASP A 1 132 ? 31.669 11.693 -31.132 1.00 87.69 132 ASP A O 1
ATOM 1020 N N . SER A 1 133 ? 32.920 13.143 -29.951 1.00 86.25 133 SER A N 1
ATOM 1021 C CA . SER A 1 133 ? 32.261 12.828 -28.682 1.00 86.25 133 SER A CA 1
ATOM 1022 C C . SER A 1 133 ? 30.847 13.400 -28.632 1.00 86.25 133 SER A C 1
ATOM 1024 O O . SER A 1 133 ? 29.913 12.683 -28.276 1.00 86.25 133 SER A O 1
ATOM 1026 N N . ASP A 1 134 ? 30.668 14.670 -29.013 1.00 89.00 134 ASP A N 1
ATOM 1027 C CA . ASP A 1 134 ? 29.345 15.304 -29.042 1.00 89.00 134 ASP A CA 1
ATOM 1028 C C . ASP A 1 134 ? 28.388 14.582 -29.995 1.00 89.00 134 ASP A C 1
ATOM 1030 O O . ASP A 1 134 ? 27.192 14.468 -29.716 1.00 89.00 134 ASP A O 1
ATOM 1034 N N . TRP A 1 135 ? 28.922 14.079 -31.108 1.00 92.25 135 TRP A N 1
ATOM 1035 C CA . TRP A 1 135 ? 28.204 13.279 -32.085 1.00 92.25 135 TRP A CA 1
ATOM 1036 C C . TRP A 1 135 ? 27.725 11.959 -31.490 1.00 92.25 135 TRP A C 1
ATOM 1038 O O . TRP A 1 135 ? 26.548 11.637 -31.618 1.00 92.25 135 TRP A O 1
ATOM 1048 N N . ASN A 1 136 ? 28.594 11.208 -30.808 1.00 92.81 136 ASN A N 1
ATOM 1049 C CA . ASN A 1 136 ? 28.212 9.932 -30.206 1.00 92.81 136 ASN A CA 1
ATOM 1050 C C . ASN A 1 136 ? 27.197 10.095 -29.073 1.00 92.81 136 ASN A C 1
ATOM 1052 O O . ASN A 1 136 ? 26.242 9.321 -29.009 1.00 92.81 136 ASN A O 1
ATOM 1056 N N . GLU A 1 137 ? 27.361 11.107 -28.214 1.00 91.94 137 GLU A N 1
ATOM 1057 C CA . GLU A 1 137 ? 26.367 11.421 -27.184 1.00 91.94 137 GLU A CA 1
ATOM 1058 C C . GLU A 1 137 ? 25.015 11.781 -27.809 1.00 91.94 137 GLU A C 1
ATOM 1060 O O . GLU A 1 137 ? 23.977 11.274 -27.380 1.00 91.94 137 GLU A O 1
ATOM 1065 N N . ALA A 1 138 ? 25.022 12.621 -28.849 1.00 92.88 138 ALA A N 1
ATOM 1066 C CA . ALA A 1 138 ? 23.809 12.991 -29.564 1.00 92.88 138 ALA A CA 1
ATOM 1067 C C . ALA A 1 138 ? 23.165 11.787 -30.258 1.00 92.88 138 ALA A C 1
ATOM 1069 O O . ALA A 1 138 ? 21.950 11.640 -30.204 1.00 92.88 138 ALA A O 1
ATOM 1070 N N . LEU A 1 139 ? 23.952 10.912 -30.887 1.00 94.38 139 LEU A N 1
ATOM 1071 C CA . LEU A 1 139 ? 23.442 9.736 -31.586 1.00 94.38 139 LEU A CA 1
ATOM 1072 C C . LEU A 1 139 ? 22.810 8.738 -30.607 1.00 94.38 139 LEU A C 1
ATOM 1074 O O . LEU A 1 139 ? 21.731 8.218 -30.889 1.00 94.38 139 LEU A O 1
ATOM 1078 N N . MET A 1 140 ? 23.438 8.521 -29.446 1.00 94.00 140 MET A N 1
ATOM 1079 C CA . MET A 1 140 ? 22.896 7.679 -28.375 1.00 94.00 140 MET A CA 1
ATOM 1080 C C . MET A 1 140 ? 21.600 8.248 -27.794 1.00 94.00 140 MET A C 1
ATOM 1082 O O . MET A 1 140 ? 20.634 7.510 -27.625 1.00 94.00 140 MET A O 1
ATOM 1086 N N . GLY A 1 141 ? 21.560 9.554 -27.518 1.00 94.12 141 GLY A N 1
ATOM 1087 C CA . GLY A 1 141 ? 20.392 10.210 -26.926 1.00 94.12 141 GLY A CA 1
ATOM 1088 C C . GLY A 1 141 ? 19.227 10.479 -27.890 1.00 94.12 141 GLY A C 1
ATOM 1089 O O . GLY A 1 141 ? 18.144 10.841 -27.439 1.00 94.12 141 GLY A O 1
ATOM 1090 N N . ASP A 1 142 ? 19.434 10.323 -29.200 1.00 94.81 142 ASP A N 1
ATOM 1091 C CA . ASP A 1 142 ? 18.464 10.689 -30.241 1.00 94.81 142 ASP A CA 1
ATOM 1092 C C . ASP A 1 142 ? 18.171 9.494 -31.162 1.00 94.81 142 ASP A C 1
ATOM 1094 O O . ASP A 1 142 ? 17.215 8.762 -30.930 1.00 94.81 142 ASP A O 1
ATOM 1098 N N . ALA A 1 143 ? 19.009 9.226 -32.170 1.00 94.88 143 ALA A N 1
ATOM 1099 C CA . ALA A 1 143 ? 18.727 8.207 -33.187 1.00 94.88 143 ALA A CA 1
ATOM 1100 C C . ALA A 1 143 ? 18.661 6.774 -32.624 1.00 94.88 143 ALA A C 1
ATOM 1102 O O . ALA A 1 143 ? 17.736 6.025 -32.932 1.00 94.88 143 ALA A O 1
ATOM 1103 N N . VAL A 1 144 ? 19.626 6.385 -31.782 1.00 95.69 144 VAL A N 1
ATOM 1104 C CA . VAL A 1 144 ? 19.653 5.044 -31.167 1.00 95.69 144 VAL A CA 1
ATOM 1105 C C . VAL A 1 144 ? 18.510 4.900 -30.166 1.00 95.69 144 VAL A C 1
ATOM 1107 O O . VAL A 1 144 ? 17.833 3.876 -30.170 1.00 95.69 144 VAL A O 1
ATOM 1110 N N . CYS A 1 145 ? 18.249 5.935 -29.363 1.00 95.75 145 CYS A N 1
ATOM 1111 C CA . CYS A 1 145 ? 17.121 5.969 -28.434 1.00 95.75 145 CYS A CA 1
ATOM 1112 C C . CYS A 1 145 ? 15.776 5.804 -29.161 1.00 95.75 145 CYS A C 1
ATOM 1114 O O . CYS A 1 145 ? 14.967 4.962 -28.770 1.00 95.75 145 CYS A O 1
ATOM 1116 N N . ASN A 1 146 ? 15.566 6.525 -30.267 1.00 94.94 146 ASN A N 1
ATOM 1117 C CA . ASN A 1 146 ? 14.361 6.403 -31.089 1.00 94.94 146 ASN A CA 1
ATOM 1118 C C . ASN A 1 146 ? 14.201 4.978 -31.642 1.00 94.94 146 ASN A C 1
ATOM 1120 O O . ASN A 1 146 ? 13.113 4.409 -31.556 1.00 94.94 146 ASN A O 1
ATOM 1124 N N . ALA A 1 147 ? 15.282 4.370 -32.145 1.00 94.62 147 ALA A N 1
ATOM 1125 C CA . ALA A 1 147 ? 15.254 2.998 -32.657 1.00 94.62 147 ALA A CA 1
ATOM 1126 C C . ALA A 1 147 ? 14.919 1.991 -31.549 1.00 94.62 147 ALA A C 1
ATOM 1128 O O . ALA A 1 147 ? 14.163 1.043 -31.771 1.00 94.62 147 ALA A O 1
ATOM 1129 N N . TYR A 1 148 ? 15.444 2.228 -30.346 1.00 95.12 148 TYR A N 1
ATOM 1130 C CA . TYR A 1 148 ? 15.184 1.425 -29.158 1.00 95.12 148 TYR A CA 1
ATOM 1131 C C . TYR A 1 148 ? 13.710 1.487 -28.744 1.00 95.12 148 TYR A C 1
ATOM 1133 O O . TYR A 1 148 ? 13.077 0.454 -28.526 1.00 95.12 148 TYR A O 1
ATOM 1141 N N . ILE A 1 149 ? 13.137 2.690 -28.658 1.00 94.00 149 ILE A N 1
ATOM 1142 C CA . ILE A 1 149 ? 11.721 2.869 -28.318 1.00 94.00 149 ILE A CA 1
ATOM 1143 C C . ILE A 1 149 ? 10.840 2.229 -29.393 1.00 94.00 149 ILE A C 1
ATOM 1145 O O . ILE A 1 149 ? 9.919 1.495 -29.043 1.00 94.00 149 ILE A O 1
ATOM 1149 N N . LEU A 1 150 ? 11.169 2.409 -30.676 1.00 92.31 150 LEU A N 1
ATOM 1150 C CA . LEU A 1 150 ? 10.452 1.780 -31.786 1.00 92.31 150 LEU A CA 1
ATOM 1151 C C . LEU A 1 150 ? 10.477 0.246 -31.696 1.00 92.31 150 LEU A C 1
ATOM 1153 O O . LEU A 1 150 ? 9.453 -0.403 -31.908 1.00 92.31 150 LEU A O 1
ATOM 1157 N N . PHE A 1 151 ? 11.624 -0.342 -31.338 1.00 90.69 151 PHE A N 1
ATOM 1158 C CA . PHE A 1 151 ? 11.724 -1.776 -31.059 1.00 90.69 151 PHE A CA 1
ATOM 1159 C C . PHE A 1 151 ? 10.745 -2.195 -29.966 1.00 90.69 151 PHE A C 1
ATOM 1161 O O . PHE A 1 151 ? 9.970 -3.132 -30.168 1.00 90.69 151 PHE A O 1
ATOM 1168 N N . LEU A 1 152 ? 10.743 -1.486 -28.835 1.00 90.38 152 LEU A N 1
ATOM 1169 C CA . LEU A 1 152 ? 9.849 -1.797 -27.727 1.00 90.38 152 LEU A CA 1
ATOM 1170 C C . LEU A 1 152 ? 8.381 -1.647 -28.119 1.00 90.38 152 LEU A C 1
ATOM 1172 O O . LEU A 1 152 ? 7.613 -2.553 -27.812 1.00 90.38 152 LEU A O 1
ATOM 1176 N N . GLU A 1 153 ? 7.994 -0.579 -28.817 1.00 88.00 153 GLU A N 1
ATOM 1177 C CA . GLU A 1 153 ? 6.622 -0.334 -29.287 1.00 88.00 153 GLU A CA 1
ATOM 1178 C C . GLU A 1 153 ? 6.149 -1.447 -30.239 1.00 88.00 153 GLU A C 1
ATOM 1180 O O . GLU A 1 153 ? 5.068 -2.007 -30.044 1.00 88.00 153 GLU A O 1
ATOM 1185 N N . ASN A 1 154 ? 6.998 -1.881 -31.176 1.00 83.19 154 ASN A N 1
ATOM 1186 C CA . ASN A 1 154 ? 6.641 -2.883 -32.185 1.00 83.19 154 ASN A CA 1
ATOM 1187 C C . ASN A 1 154 ? 6.593 -4.325 -31.675 1.00 83.19 154 ASN A C 1
ATOM 1189 O O . ASN A 1 154 ? 6.054 -5.191 -32.362 1.00 83.19 154 ASN A O 1
ATOM 1193 N N . ARG A 1 155 ? 7.092 -4.610 -30.467 1.00 79.31 155 ARG A N 1
ATOM 1194 C CA . ARG A 1 155 ? 7.106 -5.977 -29.913 1.00 79.31 155 ARG A CA 1
ATOM 1195 C C . ARG A 1 155 ? 5.733 -6.695 -29.990 1.00 79.31 155 ARG A C 1
ATOM 1197 O O . ARG A 1 155 ? 5.722 -7.894 -30.237 1.00 79.31 155 ARG A O 1
ATOM 1204 N N . ILE A 1 156 ? 4.593 -6.003 -29.820 1.00 70.69 156 ILE A N 1
ATOM 1205 C CA . ILE A 1 156 ? 3.251 -6.634 -29.931 1.00 70.69 156 ILE A CA 1
ATOM 1206 C C . ILE A 1 156 ? 2.911 -7.005 -31.374 1.00 70.69 156 ILE A C 1
ATOM 1208 O O . ILE A 1 156 ? 2.477 -8.125 -31.630 1.00 70.69 156 ILE A O 1
ATOM 1212 N N . HIS A 1 157 ? 3.140 -6.095 -32.324 1.00 68.81 157 HIS A N 1
ATOM 1213 C CA . HIS A 1 157 ? 2.911 -6.368 -33.748 1.00 68.81 157 HIS A CA 1
ATOM 1214 C C . HIS A 1 157 ? 3.769 -7.531 -34.260 1.00 68.81 157 HIS A C 1
ATOM 1216 O O . HIS A 1 157 ? 3.409 -8.187 -35.231 1.00 68.81 157 HIS A O 1
ATOM 1222 N N . LEU A 1 158 ? 4.883 -7.799 -33.581 1.00 67.50 158 LEU A N 1
ATOM 1223 C CA . LEU A 1 158 ? 5.820 -8.874 -33.891 1.00 67.50 158 LEU A CA 1
ATOM 1224 C C . LEU A 1 158 ? 5.500 -10.188 -33.153 1.00 67.50 158 LEU A C 1
ATOM 1226 O O . LEU A 1 158 ? 6.268 -11.142 -33.256 1.00 67.50 158 LEU A O 1
ATOM 1230 N N . GLY A 1 159 ? 4.377 -10.254 -32.427 1.00 64.69 159 GLY A N 1
ATOM 1231 C CA . GLY A 1 159 ? 3.917 -11.465 -31.745 1.00 64.69 159 GLY A CA 1
ATOM 1232 C C . GLY A 1 159 ? 4.775 -11.882 -30.550 1.00 64.69 159 GLY A C 1
ATOM 1233 O O . GLY A 1 159 ? 4.711 -13.039 -30.147 1.00 64.69 159 GLY A O 1
ATOM 1234 N N . LEU A 1 160 ? 5.582 -10.966 -30.001 1.00 67.12 160 LEU A N 1
ATOM 1235 C CA . LEU A 1 160 ? 6.525 -11.267 -28.926 1.00 67.12 160 LEU A CA 1
ATOM 1236 C C . LEU A 1 160 ? 5.776 -11.490 -27.601 1.00 67.12 160 LEU A C 1
ATOM 1238 O O . LEU A 1 160 ? 5.097 -10.584 -27.119 1.00 67.12 160 LEU A O 1
ATOM 1242 N N . ASP A 1 161 ? 5.928 -12.714 -27.077 1.00 62.31 161 ASP A N 1
ATOM 1243 C CA . ASP A 1 161 ? 5.351 -13.341 -25.869 1.00 62.31 161 ASP A CA 1
ATOM 1244 C C . ASP A 1 161 ? 4.816 -12.389 -24.772 1.00 62.31 161 ASP A C 1
ATOM 1246 O O . ASP A 1 161 ? 5.489 -11.450 -24.337 1.00 62.31 161 ASP A O 1
ATOM 1250 N N . LYS A 1 162 ? 3.616 -12.701 -24.260 1.00 61.66 162 LYS A N 1
ATOM 1251 C CA . LYS A 1 162 ? 2.911 -11.968 -23.190 1.00 61.66 162 LYS A CA 1
ATOM 1252 C C . LYS A 1 162 ? 3.475 -12.241 -21.789 1.00 61.66 162 LYS A C 1
ATOM 1254 O O . LYS A 1 162 ? 3.183 -11.489 -20.864 1.00 61.66 162 LYS A O 1
ATOM 1259 N N . ASN A 1 163 ? 4.249 -13.316 -21.622 1.00 65.25 163 ASN A N 1
ATOM 1260 C CA . ASN A 1 163 ? 4.644 -13.824 -20.303 1.00 65.25 163 ASN A CA 1
ATOM 1261 C C . ASN A 1 163 ? 5.951 -13.228 -19.752 1.00 65.25 163 ASN A C 1
ATOM 1263 O O . ASN A 1 163 ? 6.272 -13.424 -18.581 1.00 65.25 163 ASN A O 1
ATOM 1267 N N . GLU A 1 164 ? 6.722 -12.512 -20.572 1.00 72.94 164 GLU A N 1
ATOM 1268 C CA . GLU A 1 164 ? 7.945 -11.847 -20.121 1.00 72.94 164 GLU A CA 1
ATOM 1269 C C . GLU A 1 164 ? 7.646 -10.496 -19.454 1.00 72.94 164 GLU A C 1
ATOM 1271 O O . GLU A 1 164 ? 6.796 -9.741 -19.941 1.00 72.94 164 GLU A O 1
ATOM 1276 N N . PRO A 1 165 ? 8.381 -10.110 -18.392 1.00 84.44 165 PRO A N 1
ATOM 1277 C CA . PRO A 1 165 ? 8.268 -8.770 -17.838 1.00 84.44 165 PRO A CA 1
ATOM 1278 C C . PRO A 1 165 ? 8.513 -7.710 -18.918 1.00 84.44 165 PRO A C 1
ATOM 1280 O O . PRO A 1 165 ? 9.532 -7.716 -19.612 1.00 84.44 165 PRO A O 1
ATOM 1283 N N . TYR A 1 166 ? 7.592 -6.755 -19.060 1.00 86.75 166 TYR A N 1
ATOM 1284 C CA . TYR A 1 166 ? 7.638 -5.780 -20.157 1.00 86.75 166 TYR A CA 1
ATOM 1285 C C . TYR A 1 166 ? 8.907 -4.907 -20.155 1.00 86.75 166 TYR A C 1
ATOM 1287 O O . TYR A 1 166 ? 9.317 -4.406 -21.203 1.00 86.75 166 TYR A O 1
ATOM 1295 N N . PHE A 1 167 ? 9.544 -4.765 -18.990 1.00 88.94 167 PHE A N 1
ATOM 1296 C CA . PHE A 1 167 ? 10.781 -4.017 -18.776 1.00 88.94 167 PHE A CA 1
ATOM 1297 C C . PHE A 1 167 ? 12.065 -4.837 -19.000 1.00 88.94 167 PHE A C 1
ATOM 1299 O O . PHE A 1 167 ? 13.150 -4.272 -18.930 1.00 88.94 167 PHE A O 1
ATOM 1306 N N . GLN A 1 168 ? 11.981 -6.141 -19.299 1.00 87.62 168 GLN A N 1
ATOM 1307 C CA . GLN A 1 168 ? 13.145 -7.025 -19.505 1.00 87.62 168 GLN A CA 1
ATOM 1308 C C . GLN A 1 168 ? 14.129 -6.491 -20.552 1.00 87.62 168 GLN A C 1
ATOM 1310 O O . GLN A 1 168 ? 15.337 -6.669 -20.430 1.00 87.62 168 GLN A O 1
ATOM 1315 N N . HIS A 1 169 ? 13.600 -5.825 -21.579 1.00 89.00 169 HIS A N 1
ATOM 1316 C CA . HIS A 1 169 ? 14.395 -5.260 -22.660 1.00 89.00 169 HIS A CA 1
ATOM 1317 C C . HIS A 1 169 ? 14.633 -3.761 -22.501 1.00 89.00 169 HIS A C 1
ATOM 1319 O O . HIS A 1 169 ? 15.062 -3.136 -23.458 1.00 89.00 169 HIS A O 1
ATOM 1325 N N . TRP A 1 170 ? 14.322 -3.138 -21.364 1.00 92.50 170 TRP A N 1
ATOM 1326 C CA . TRP A 1 170 ? 14.600 -1.713 -21.175 1.00 92.50 170 TRP A CA 1
ATOM 1327 C C . TRP A 1 170 ? 16.106 -1.488 -20.981 1.00 92.50 170 TRP A C 1
ATOM 1329 O O . TRP A 1 170 ? 16.787 -2.357 -20.433 1.00 92.50 170 TRP A O 1
ATOM 1339 N N . PRO A 1 171 ? 16.656 -0.351 -21.441 1.00 90.56 171 PRO A N 1
ATOM 1340 C CA . PRO A 1 171 ? 18.071 -0.078 -21.290 1.00 90.56 171 PRO A CA 1
ATOM 1341 C C . PRO A 1 171 ? 18.393 0.102 -19.806 1.00 90.56 171 PRO A C 1
ATOM 1343 O O . PRO A 1 171 ? 17.899 1.018 -19.145 1.00 90.56 171 PRO A O 1
ATOM 1346 N N . PHE A 1 172 ? 19.232 -0.790 -19.292 1.00 84.38 172 PHE A N 1
ATOM 1347 C CA . PHE A 1 172 ? 19.736 -0.748 -17.930 1.00 84.38 172 PHE A CA 1
ATOM 1348 C C . PHE A 1 172 ? 21.258 -0.891 -17.947 1.00 84.38 172 PHE A C 1
ATOM 1350 O O . PHE A 1 172 ? 21.804 -1.815 -18.560 1.00 84.38 172 PHE A O 1
ATOM 1357 N N . GLN A 1 173 ? 21.946 0.031 -17.279 1.00 72.06 173 GLN A N 1
ATOM 1358 C CA . GLN A 1 173 ? 23.393 0.004 -17.146 1.00 72.06 173 GLN A CA 1
ATOM 1359 C C . GLN A 1 173 ? 23.826 0.328 -15.720 1.00 72.06 173 GLN A C 1
ATOM 1361 O O . GLN A 1 173 ? 23.286 1.213 -15.060 1.00 72.06 173 GLN A O 1
ATOM 1366 N N . TYR A 1 174 ? 24.848 -0.392 -15.261 1.00 61.03 174 TYR A N 1
ATOM 1367 C CA . TYR A 1 174 ? 25.554 -0.074 -14.028 1.00 61.03 174 TYR A CA 1
ATOM 1368 C C . TYR A 1 174 ? 26.623 0.995 -14.315 1.00 61.03 174 TYR A C 1
ATOM 1370 O O . TYR A 1 174 ? 27.553 0.745 -15.081 1.00 61.03 174 TYR A O 1
ATOM 1378 N N . GLY A 1 175 ? 26.495 2.173 -13.692 1.00 57.66 175 GLY A N 1
ATOM 1379 C CA . GLY A 1 175 ? 27.421 3.308 -13.846 1.00 57.66 175 GLY A CA 1
ATOM 1380 C C . GLY A 1 175 ? 26.916 4.388 -14.814 1.00 57.66 175 GLY A C 1
ATOM 1381 O O . GLY A 1 175 ? 26.278 4.085 -15.816 1.00 57.66 175 GLY A O 1
ATOM 1382 N N . LYS A 1 176 ? 27.176 5.666 -14.492 1.00 57.25 176 LYS A N 1
ATOM 1383 C CA . LYS A 1 176 ? 26.604 6.838 -15.194 1.00 57.25 176 LYS A CA 1
ATOM 1384 C C . LYS A 1 176 ? 27.494 7.422 -16.296 1.00 57.25 176 LYS A C 1
ATOM 1386 O O . LYS A 1 176 ? 27.078 8.360 -16.976 1.00 57.25 176 LYS A O 1
ATOM 1391 N N . ASP A 1 177 ? 28.694 6.884 -16.484 1.00 60.84 177 ASP A N 1
ATOM 1392 C CA . ASP A 1 177 ? 29.716 7.551 -17.284 1.00 60.84 177 ASP A CA 1
ATOM 1393 C C . ASP A 1 177 ? 29.713 7.095 -18.750 1.00 60.84 177 ASP A C 1
ATOM 1395 O O . ASP A 1 177 ? 29.655 5.907 -19.077 1.00 60.84 177 ASP A O 1
ATOM 1399 N N . GLY A 1 178 ? 29.812 8.074 -19.653 1.00 75.25 178 GLY A N 1
ATOM 1400 C CA . GLY A 1 178 ? 29.993 7.867 -21.088 1.00 75.25 178 GLY A CA 1
ATOM 1401 C C . GLY A 1 178 ? 28.707 7.775 -21.919 1.00 75.25 178 GLY A C 1
ATOM 1402 O O . GLY A 1 178 ? 27.592 8.032 -21.466 1.00 75.25 178 GLY A O 1
ATOM 1403 N N . ASN A 1 179 ? 28.884 7.410 -23.191 1.00 79.62 179 ASN A N 1
ATOM 1404 C CA . ASN A 1 179 ? 27.843 7.451 -24.226 1.00 79.62 179 ASN A CA 1
ATOM 1405 C C . ASN A 1 179 ? 26.612 6.578 -23.903 1.00 79.62 179 ASN A C 1
ATOM 1407 O O . ASN A 1 179 ? 25.492 6.908 -24.284 1.00 79.62 179 ASN A O 1
ATOM 1411 N N . PHE A 1 180 ? 26.795 5.471 -23.186 1.00 86.75 180 PHE A N 1
ATOM 1412 C CA . PHE A 1 180 ? 25.723 4.518 -22.884 1.00 86.75 180 PHE A CA 1
ATOM 1413 C C . PHE A 1 180 ? 24.781 5.006 -21.769 1.00 86.75 180 PHE A C 1
ATOM 1415 O O . PHE A 1 180 ? 23.565 4.837 -21.879 1.00 86.75 180 PHE A O 1
ATOM 1422 N N . GLY A 1 181 ? 25.304 5.739 -20.778 1.00 87.88 181 GLY A N 1
ATOM 1423 C CA . GLY A 1 181 ? 24.480 6.425 -19.778 1.00 87.88 181 GLY A CA 1
ATOM 1424 C C . GLY A 1 181 ? 23.574 7.492 -20.404 1.00 87.88 181 GLY A C 1
ATOM 1425 O O . GLY A 1 181 ? 22.452 7.713 -19.938 1.00 87.88 181 GLY A O 1
ATOM 1426 N N . LYS A 1 182 ? 24.010 8.108 -21.517 1.00 90.44 182 LYS A N 1
ATOM 1427 C CA . LYS A 1 182 ? 23.183 9.043 -22.302 1.00 90.44 182 LYS A CA 1
ATOM 1428 C C . LYS A 1 182 ? 22.000 8.348 -22.969 1.00 90.44 182 LYS A C 1
ATOM 1430 O O . LYS A 1 182 ? 20.909 8.907 -22.935 1.00 90.44 182 LYS A O 1
ATOM 1435 N N . LEU A 1 183 ? 22.188 7.141 -23.512 1.00 93.00 183 LEU A N 1
ATOM 1436 C CA . LEU A 1 183 ? 21.089 6.340 -24.062 1.00 93.00 183 LEU A CA 1
ATOM 1437 C C . LEU A 1 183 ? 20.059 6.005 -22.976 1.00 93.00 183 LEU A C 1
ATOM 1439 O O . LEU A 1 183 ? 18.873 6.248 -23.177 1.00 93.00 183 LEU A O 1
ATOM 1443 N N . GLN A 1 184 ? 20.500 5.499 -21.818 1.00 92.12 184 GLN A N 1
ATOM 1444 C CA . GLN A 1 184 ? 19.595 5.181 -20.708 1.00 92.12 184 GLN A CA 1
ATOM 1445 C C . GLN A 1 184 ? 18.825 6.427 -20.247 1.00 92.12 184 GLN A C 1
ATOM 1447 O O . GLN A 1 184 ? 17.600 6.404 -20.163 1.00 92.12 184 GLN A O 1
ATOM 1452 N N . THR A 1 185 ? 19.526 7.536 -20.006 1.00 93.25 185 THR A N 1
ATOM 1453 C CA . THR A 1 185 ? 18.905 8.794 -19.565 1.00 93.25 185 THR A CA 1
ATOM 1454 C C . THR A 1 185 ? 17.874 9.298 -20.576 1.00 93.25 185 THR A C 1
ATOM 1456 O O . THR A 1 185 ? 16.738 9.590 -20.202 1.00 93.25 185 THR A O 1
ATOM 1459 N N . ALA A 1 186 ? 18.241 9.352 -21.860 1.00 94.69 186 ALA A N 1
ATOM 1460 C CA . ALA A 1 186 ? 17.346 9.795 -22.923 1.00 94.69 186 ALA A CA 1
ATOM 1461 C C . ALA A 1 186 ? 16.127 8.878 -23.069 1.00 94.69 186 ALA A C 1
ATOM 1463 O O . ALA A 1 186 ? 15.015 9.371 -23.234 1.00 94.69 186 ALA A O 1
ATOM 1464 N N . PHE A 1 187 ? 16.309 7.562 -22.938 1.00 95.44 187 PHE A N 1
ATOM 1465 C CA . PHE A 1 187 ? 15.213 6.601 -22.981 1.00 95.44 187 PHE A CA 1
ATOM 1466 C C . PHE A 1 187 ? 14.157 6.904 -21.914 1.00 95.44 187 PHE A C 1
ATOM 1468 O O . PHE A 1 187 ? 12.990 7.107 -22.250 1.00 95.44 187 PHE A O 1
ATOM 1475 N N . TYR A 1 188 ? 14.561 7.003 -20.642 1.00 95.56 188 TYR A N 1
ATOM 1476 C CA . TYR A 1 188 ? 13.631 7.279 -19.541 1.00 95.56 188 TYR A CA 1
ATOM 1477 C C . TYR A 1 188 ? 12.980 8.664 -19.659 1.00 95.56 188 TYR A C 1
ATOM 1479 O O . TYR A 1 188 ? 11.803 8.810 -19.324 1.00 95.56 188 TYR A O 1
ATOM 1487 N N . GLN A 1 189 ? 13.693 9.661 -20.190 1.00 95.31 189 GLN A N 1
ATOM 1488 C CA . GLN A 1 189 ? 13.139 10.988 -20.478 1.00 95.31 189 GLN A CA 1
ATOM 1489 C C . GLN A 1 189 ? 12.076 10.945 -21.581 1.00 95.31 189 GLN A C 1
ATOM 1491 O O . GLN A 1 189 ? 10.985 11.480 -21.395 1.00 95.31 189 GLN A O 1
ATOM 1496 N N . GLN A 1 190 ? 12.346 10.261 -22.693 1.00 95.12 190 GLN A N 1
ATOM 1497 C CA . GLN A 1 190 ? 11.412 10.172 -23.816 1.00 95.12 190 GLN A CA 1
ATOM 1498 C C . GLN A 1 190 ? 10.148 9.371 -23.478 1.00 95.12 190 GLN A C 1
ATOM 1500 O O . GLN A 1 190 ? 9.055 9.764 -23.877 1.00 95.12 190 GLN A O 1
ATOM 1505 N N . ILE A 1 191 ? 10.251 8.276 -22.715 1.00 95.62 191 ILE A N 1
ATOM 1506 C CA . ILE A 1 191 ? 9.055 7.519 -22.295 1.00 95.62 191 ILE A CA 1
ATOM 1507 C C . ILE A 1 191 ? 8.258 8.240 -21.198 1.00 95.62 191 ILE A C 1
ATOM 1509 O O . ILE A 1 191 ? 7.087 7.922 -20.987 1.00 95.62 191 ILE A O 1
ATOM 1513 N N . SER A 1 192 ? 8.890 9.192 -20.498 1.00 95.75 192 SER A N 1
ATOM 1514 C CA . SER A 1 192 ? 8.244 10.076 -19.518 1.00 95.75 192 SER A CA 1
ATOM 1515 C C . SER A 1 192 ? 7.546 11.272 -20.169 1.00 95.75 192 SER A C 1
ATOM 1517 O O . SER A 1 192 ? 6.680 11.891 -19.546 1.00 95.75 192 SER A O 1
ATOM 1519 N N . ASP A 1 193 ? 7.920 11.615 -21.403 1.00 93.62 193 ASP A N 1
ATOM 1520 C CA . ASP A 1 193 ? 7.351 12.741 -22.128 1.00 93.62 193 ASP A CA 1
ATOM 1521 C C . ASP A 1 193 ? 5.927 12.427 -22.611 1.00 93.62 193 ASP A C 1
ATOM 1523 O O . ASP A 1 193 ? 5.669 11.513 -23.403 1.00 93.62 193 ASP A O 1
ATOM 1527 N N . LYS A 1 194 ? 4.983 13.252 -22.150 1.00 89.62 194 LYS A N 1
ATOM 1528 C CA . LYS A 1 194 ? 3.568 13.149 -22.505 1.00 89.62 194 LYS A CA 1
ATOM 1529 C C . LYS A 1 194 ? 3.334 13.366 -23.999 1.00 89.62 194 LYS A C 1
ATOM 1531 O O . LYS A 1 194 ? 2.403 12.772 -24.535 1.00 89.62 194 LYS A O 1
ATOM 1536 N N . GLN A 1 195 ? 4.150 14.192 -24.661 1.00 90.38 195 GLN A N 1
ATOM 1537 C CA . GLN A 1 195 ? 4.006 14.476 -26.092 1.00 90.38 195 GLN A CA 1
ATOM 1538 C C . GLN A 1 195 ? 4.472 13.301 -26.951 1.00 90.38 195 GLN A C 1
ATOM 1540 O O . GLN A 1 195 ? 3.805 12.958 -27.925 1.00 90.38 195 GLN A O 1
ATOM 1545 N N . ARG A 1 196 ? 5.568 12.634 -26.561 1.00 90.56 196 ARG A N 1
ATOM 1546 C CA . ARG A 1 196 ? 6.051 11.425 -27.245 1.00 90.56 196 ARG A CA 1
ATOM 1547 C C . ARG A 1 196 ? 5.062 10.261 -27.156 1.00 90.56 196 ARG A C 1
ATOM 1549 O O . ARG A 1 196 ? 5.036 9.430 -28.064 1.00 90.56 196 ARG A O 1
ATOM 1556 N N . ASN A 1 197 ? 4.277 10.190 -26.075 1.00 91.94 197 ASN A N 1
ATOM 1557 C CA . ASN A 1 197 ? 3.231 9.185 -25.852 1.00 91.94 197 ASN A CA 1
ATOM 1558 C C . ASN A 1 197 ? 3.711 7.739 -26.117 1.00 91.94 197 ASN A C 1
ATOM 1560 O O . ASN A 1 197 ? 3.001 6.945 -26.737 1.00 91.94 197 ASN A O 1
ATOM 1564 N N . ALA A 1 198 ? 4.927 7.410 -25.664 1.00 92.62 198 ALA A N 1
ATOM 1565 C CA . ALA A 1 198 ? 5.589 6.154 -26.012 1.00 92.62 198 ALA A CA 1
ATOM 1566 C C . ALA A 1 198 ? 4.835 4.932 -25.463 1.00 92.62 198 ALA A C 1
ATOM 1568 O O . ALA A 1 198 ? 4.624 4.818 -24.254 1.00 92.62 198 ALA A O 1
ATOM 1569 N N . GLN A 1 199 ? 4.461 4.000 -26.338 1.00 92.12 199 GLN A N 1
ATOM 1570 C CA . GLN A 1 199 ? 3.612 2.844 -26.021 1.00 92.12 199 GLN A CA 1
ATOM 1571 C C . GLN A 1 199 ? 4.448 1.643 -25.534 1.00 92.12 199 GLN A C 1
ATOM 1573 O O . GLN A 1 199 ? 4.487 0.576 -26.151 1.00 92.12 199 GLN A O 1
ATOM 1578 N N . VAL A 1 200 ? 5.174 1.835 -24.429 1.00 91.69 200 VAL A N 1
ATOM 1579 C CA . VAL A 1 200 ? 6.186 0.880 -23.926 1.00 91.69 200 VAL A CA 1
ATOM 1580 C C . VAL A 1 200 ? 5.778 0.136 -22.650 1.00 91.69 200 VAL A C 1
ATOM 1582 O O . VAL A 1 200 ? 6.439 -0.832 -22.270 1.00 91.69 200 VAL A O 1
ATOM 1585 N N . PHE A 1 201 ? 4.704 0.562 -21.979 1.00 92.00 201 PHE A N 1
ATOM 1586 C CA . PHE A 1 201 ? 4.197 -0.088 -20.767 1.00 92.00 201 PHE A CA 1
ATOM 1587 C C . PHE A 1 201 ? 3.177 -1.146 -21.140 1.00 92.00 201 PHE A C 1
ATOM 1589 O O . PHE A 1 201 ? 2.289 -0.884 -21.956 1.00 92.00 201 PHE A O 1
ATOM 1596 N N . ARG A 1 202 ? 3.298 -2.340 -20.552 1.00 87.44 202 ARG A N 1
ATOM 1597 C CA . ARG A 1 202 ? 2.464 -3.475 -20.949 1.00 87.44 202 ARG A CA 1
ATOM 1598 C C . ARG A 1 202 ? 2.052 -4.358 -19.796 1.00 87.44 202 ARG A C 1
ATOM 1600 O O . ARG A 1 202 ? 2.824 -4.593 -18.871 1.00 87.44 202 ARG A O 1
ATOM 1607 N N . ARG A 1 203 ? 0.842 -4.890 -19.918 1.00 87.88 203 ARG A N 1
ATOM 1608 C CA . ARG A 1 203 ? 0.297 -5.920 -19.040 1.00 87.88 203 ARG A CA 1
ATOM 1609 C C . ARG A 1 203 ? -0.794 -6.664 -19.792 1.00 87.88 203 ARG A C 1
ATOM 1611 O O . ARG A 1 203 ? -1.714 -6.027 -20.305 1.00 87.88 203 ARG A O 1
ATOM 1618 N N . ASP A 1 204 ? -0.716 -7.988 -19.815 1.00 81.75 204 ASP A N 1
ATOM 1619 C CA . ASP A 1 204 ? -1.624 -8.835 -20.591 1.00 81.75 204 ASP A CA 1
ATOM 1620 C C . ASP A 1 204 ? -1.613 -8.387 -22.074 1.00 81.75 204 ASP A C 1
ATOM 1622 O O . ASP A 1 204 ? -0.547 -8.261 -22.676 1.00 81.75 204 ASP A O 1
ATOM 1626 N N . ASP A 1 205 ? -2.776 -8.059 -22.637 1.00 78.06 205 ASP A N 1
ATOM 1627 C CA . ASP A 1 205 ? -2.939 -7.519 -23.996 1.00 78.06 205 ASP A CA 1
ATOM 1628 C C . ASP A 1 205 ? -2.970 -5.984 -24.069 1.00 78.06 205 ASP A C 1
ATOM 1630 O O . ASP A 1 205 ? -3.218 -5.401 -25.125 1.00 78.06 205 ASP A O 1
ATOM 1634 N N . LYS A 1 206 ? -2.743 -5.295 -22.948 1.00 84.94 206 LYS A N 1
ATOM 1635 C CA . LYS A 1 206 ? -2.834 -3.834 -22.877 1.00 84.94 206 LYS A CA 1
ATOM 1636 C C . LYS A 1 206 ? -1.458 -3.214 -23.076 1.00 84.94 206 LYS A C 1
ATOM 1638 O O . LYS A 1 206 ? -0.530 -3.500 -22.320 1.00 84.94 206 LYS A O 1
ATOM 1643 N N . ILE A 1 207 ? -1.358 -2.314 -24.053 1.00 87.94 207 ILE A N 1
ATOM 1644 C CA . ILE A 1 207 ? -0.221 -1.408 -24.242 1.00 87.94 207 ILE A CA 1
ATOM 1645 C C . ILE A 1 207 ? -0.677 -0.002 -23.894 1.00 87.94 207 ILE A C 1
ATOM 1647 O O . ILE A 1 207 ? -1.798 0.387 -24.218 1.00 87.94 207 ILE A O 1
ATOM 1651 N N . THR A 1 208 ? 0.191 0.753 -23.237 1.00 92.75 208 THR A N 1
ATOM 1652 C CA . THR A 1 208 ? -0.067 2.158 -22.958 1.00 92.75 208 THR A CA 1
ATOM 1653 C C . THR A 1 208 ? 1.230 2.961 -22.848 1.00 92.75 208 THR A C 1
ATOM 1655 O O . THR A 1 208 ? 2.333 2.409 -22.753 1.00 92.75 208 THR A O 1
ATOM 1658 N N . SER A 1 209 ? 1.086 4.282 -22.795 1.00 94.62 209 SER A N 1
ATOM 1659 C CA . SER A 1 209 ? 2.118 5.198 -22.321 1.00 94.62 209 SER A CA 1
ATOM 1660 C C . SER A 1 209 ? 1.980 5.495 -20.831 1.00 94.62 209 SER A C 1
ATOM 1662 O O . SER A 1 209 ? 0.925 5.274 -20.225 1.00 94.62 209 SER A O 1
ATOM 1664 N N . ILE A 1 210 ? 3.039 6.073 -20.253 1.00 94.88 210 ILE A N 1
ATOM 1665 C CA . ILE A 1 210 ? 3.066 6.511 -18.851 1.00 94.88 210 ILE A CA 1
ATOM 1666 C C . ILE A 1 210 ? 1.914 7.472 -18.517 1.00 94.88 210 ILE A C 1
ATOM 1668 O O . ILE A 1 210 ? 1.443 7.513 -17.383 1.00 94.88 210 ILE A O 1
ATOM 1672 N N . THR A 1 211 ? 1.428 8.218 -19.517 1.00 94.69 211 THR A N 1
ATOM 1673 C CA . THR A 1 211 ? 0.350 9.207 -19.398 1.00 94.69 211 THR A CA 1
ATOM 1674 C C . THR A 1 211 ? -0.986 8.586 -19.020 1.00 94.69 211 THR A C 1
ATOM 1676 O O . THR A 1 211 ? -1.835 9.287 -18.472 1.00 94.69 211 THR A O 1
ATOM 1679 N N . TYR A 1 212 ? -1.175 7.292 -19.236 1.00 94.94 212 TYR A N 1
ATOM 1680 C CA . TYR A 1 212 ? -2.371 6.579 -18.790 1.00 94.94 212 TYR A CA 1
ATOM 1681 C C . TYR A 1 212 ? -2.029 5.494 -17.767 1.00 94.94 212 TYR A C 1
ATOM 1683 O O . TYR A 1 212 ? -2.908 4.768 -17.330 1.00 94.94 212 TYR A O 1
ATOM 1691 N N . CYS A 1 213 ? -0.767 5.386 -17.340 1.00 95.12 213 CYS A N 1
ATOM 1692 C CA . CYS A 1 213 ? -0.384 4.478 -16.268 1.00 95.12 213 CYS A CA 1
ATOM 1693 C C . 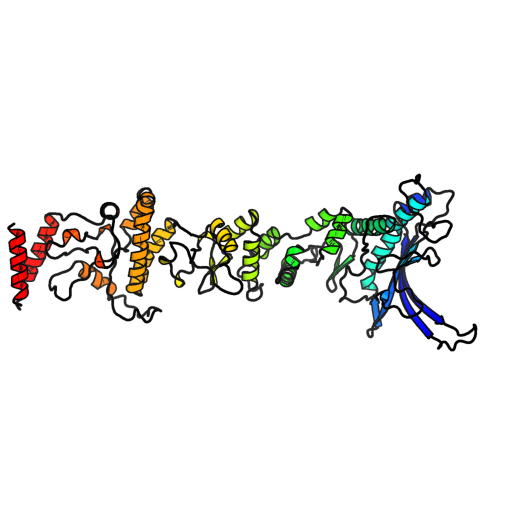CYS A 1 213 ? -0.751 5.051 -14.896 1.00 95.12 213 CYS A C 1
ATOM 1695 O O . CYS A 1 213 ? -0.566 6.245 -14.632 1.00 95.12 213 CYS A O 1
ATOM 1697 N N . GLN A 1 214 ? -1.161 4.150 -14.009 1.00 95.44 214 GLN A N 1
ATOM 1698 C CA . GLN A 1 214 ? -1.140 4.329 -12.563 1.00 95.44 214 GLN A CA 1
ATOM 1699 C C . GLN A 1 214 ? -0.417 3.127 -11.937 1.00 95.44 214 GLN A C 1
ATOM 1701 O O . GLN A 1 214 ? -0.601 1.987 -12.365 1.00 95.44 214 GLN A O 1
ATOM 1706 N N . PHE A 1 215 ? 0.415 3.371 -10.931 1.00 95.25 215 PHE A N 1
ATOM 1707 C CA . PHE A 1 215 ? 1.228 2.356 -10.261 1.00 95.25 215 PHE A CA 1
ATOM 1708 C C . PHE A 1 215 ? 0.825 2.224 -8.792 1.00 95.25 215 PHE A C 1
ATOM 1710 O O . PHE A 1 215 ? 0.393 3.200 -8.176 1.00 95.25 215 PHE A O 1
ATOM 1717 N N . LEU A 1 216 ? 1.011 1.038 -8.212 1.00 94.31 216 LEU A N 1
ATOM 1718 C CA . LEU A 1 216 ? 1.021 0.870 -6.758 1.00 94.31 216 LEU A CA 1
ATOM 1719 C C . LEU A 1 216 ? 2.437 1.129 -6.229 1.00 94.31 216 LEU A C 1
ATOM 1721 O O . LEU A 1 216 ? 3.419 0.810 -6.904 1.00 94.31 216 LEU A O 1
ATOM 1725 N N . ASP A 1 217 ? 2.541 1.716 -5.036 1.00 91.38 217 ASP A N 1
ATOM 1726 C CA . ASP A 1 217 ? 3.827 1.926 -4.369 1.00 91.38 217 ASP A CA 1
ATOM 1727 C C . ASP A 1 217 ? 4.645 0.622 -4.288 1.00 91.38 217 ASP A C 1
ATOM 1729 O O . ASP A 1 217 ? 4.109 -0.446 -3.979 1.00 91.38 217 ASP A O 1
ATOM 1733 N N . SER A 1 218 ? 5.951 0.696 -4.574 1.00 89.75 218 SER A N 1
ATOM 1734 C CA . SER A 1 218 ? 6.802 -0.499 -4.625 1.00 89.75 218 SER A CA 1
ATOM 1735 C C . SER A 1 218 ? 6.932 -1.176 -3.261 1.00 89.75 218 SER A C 1
ATOM 1737 O O . SER A 1 218 ? 6.982 -2.401 -3.198 1.00 89.75 218 SER A O 1
ATOM 1739 N N . ALA A 1 219 ? 6.916 -0.415 -2.162 1.00 87.94 219 ALA A N 1
ATOM 1740 C CA . ALA A 1 219 ? 6.945 -0.986 -0.821 1.00 87.94 219 ALA A CA 1
ATOM 1741 C C . ALA A 1 219 ? 5.645 -1.732 -0.483 1.00 87.94 219 ALA A C 1
ATOM 1743 O O . ALA A 1 219 ? 5.703 -2.726 0.233 1.00 87.94 219 ALA A O 1
ATOM 1744 N N . LEU A 1 220 ? 4.490 -1.295 -1.007 1.00 89.38 220 LEU A N 1
ATOM 1745 C CA . LEU A 1 220 ? 3.227 -2.038 -0.887 1.00 89.38 220 LEU A CA 1
ATOM 1746 C C . LEU A 1 220 ? 3.223 -3.299 -1.747 1.00 89.38 220 LEU A C 1
ATOM 1748 O O . LEU A 1 220 ? 2.809 -4.355 -1.270 1.00 89.38 220 LEU A O 1
ATOM 1752 N N . MET A 1 221 ? 3.704 -3.204 -2.988 1.00 90.56 221 MET A N 1
ATOM 1753 C CA . MET A 1 221 ? 3.798 -4.348 -3.899 1.00 90.56 221 MET A CA 1
ATOM 1754 C C . MET A 1 221 ? 4.663 -5.483 -3.334 1.00 90.56 221 MET A C 1
ATOM 1756 O O . MET A 1 221 ? 4.351 -6.647 -3.557 1.00 90.56 221 MET A O 1
ATOM 1760 N N . GLU A 1 222 ? 5.721 -5.161 -2.587 1.00 89.81 222 GLU A N 1
ATOM 1761 C CA . GLU A 1 222 ? 6.620 -6.141 -1.954 1.00 89.81 222 GLU A CA 1
ATOM 1762 C C . GLU A 1 222 ? 6.029 -6.811 -0.698 1.00 89.81 222 GLU A C 1
ATOM 1764 O O . GLU A 1 222 ? 6.623 -7.738 -0.142 1.00 89.81 222 GLU A O 1
ATOM 1769 N N . THR A 1 223 ? 4.862 -6.366 -0.222 1.00 89.56 223 THR A N 1
ATOM 1770 C CA . THR A 1 223 ? 4.183 -7.003 0.914 1.00 89.56 223 THR A CA 1
ATOM 1771 C C . THR A 1 223 ? 3.499 -8.312 0.513 1.00 89.56 223 THR A C 1
ATOM 1773 O O . THR A 1 223 ? 3.220 -8.576 -0.653 1.00 89.56 223 THR A O 1
ATOM 1776 N N . LYS A 1 224 ? 3.125 -9.122 1.513 1.00 87.56 224 LYS A N 1
ATOM 1777 C CA . LYS A 1 224 ? 2.402 -10.390 1.304 1.00 87.56 224 LYS A CA 1
ATOM 1778 C C . LYS A 1 224 ? 1.048 -10.232 0.602 1.00 87.56 224 LYS A C 1
ATOM 1780 O O . LYS A 1 224 ? 0.573 -11.190 0.009 1.00 87.56 224 LYS A O 1
ATOM 1785 N N . PHE A 1 225 ? 0.430 -9.056 0.698 1.00 88.00 225 PHE A N 1
ATOM 1786 C CA . PHE A 1 225 ? -0.857 -8.743 0.073 1.00 88.00 225 PHE A CA 1
ATOM 1787 C C . PHE A 1 225 ? -0.700 -7.829 -1.151 1.00 88.00 225 PHE A C 1
ATOM 1789 O O . PHE A 1 225 ? -1.701 -7.365 -1.687 1.00 88.00 225 PHE A O 1
ATOM 1796 N N . GLY A 1 226 ? 0.530 -7.547 -1.598 1.00 91.12 226 GLY A N 1
ATOM 1797 C CA . GLY A 1 226 ? 0.791 -6.602 -2.685 1.00 91.12 226 GLY A CA 1
ATOM 1798 C C . GLY A 1 226 ? 0.122 -6.997 -4.002 1.00 91.12 226 GLY A C 1
ATOM 1799 O O . GLY A 1 226 ? -0.444 -6.143 -4.680 1.00 91.12 226 GLY A O 1
ATOM 1800 N N . GLU A 1 227 ? 0.112 -8.292 -4.332 1.00 91.25 227 GLU A N 1
ATOM 1801 C CA . GLU A 1 227 ? -0.565 -8.804 -5.532 1.00 91.25 227 GLU A CA 1
ATOM 1802 C C . GLU A 1 227 ? -2.089 -8.638 -5.449 1.00 91.25 227 GLU A C 1
ATOM 1804 O O . GLU A 1 227 ? -2.727 -8.216 -6.410 1.00 91.25 227 GLU A O 1
ATOM 1809 N N . GLU A 1 228 ? -2.665 -8.895 -4.276 1.00 90.00 228 GLU A N 1
ATOM 1810 C CA . GLU A 1 228 ? -4.097 -8.715 -4.039 1.00 90.00 228 GLU A CA 1
ATOM 1811 C C . GLU A 1 228 ? -4.484 -7.233 -4.107 1.00 90.00 228 GLU A C 1
ATOM 1813 O O . GLU A 1 228 ? -5.421 -6.857 -4.806 1.00 90.00 228 GLU A O 1
ATOM 1818 N N . ALA A 1 229 ? -3.699 -6.361 -3.468 1.00 91.62 229 ALA A N 1
ATOM 1819 C CA . ALA A 1 229 ? -3.868 -4.914 -3.554 1.00 91.62 229 ALA A CA 1
ATOM 1820 C C . ALA A 1 229 ? -3.779 -4.407 -5.001 1.00 91.62 229 ALA A C 1
ATOM 1822 O O . ALA A 1 229 ? -4.538 -3.520 -5.393 1.00 91.62 229 ALA A O 1
ATOM 1823 N N . PHE A 1 230 ? -2.881 -4.978 -5.808 1.00 92.44 230 PHE A N 1
ATOM 1824 C CA . PHE A 1 230 ? -2.781 -4.683 -7.233 1.00 92.44 230 PHE A CA 1
ATOM 1825 C C . PHE A 1 230 ? -4.042 -5.108 -7.998 1.00 92.44 230 PHE A C 1
ATOM 1827 O O . PHE A 1 230 ? -4.539 -4.340 -8.821 1.00 92.44 230 PHE A O 1
ATOM 1834 N N . ASN A 1 231 ? -4.595 -6.288 -7.717 1.00 91.19 231 ASN A N 1
ATOM 1835 C CA . ASN A 1 231 ? -5.824 -6.770 -8.355 1.00 91.19 231 ASN A CA 1
ATOM 1836 C C . ASN A 1 231 ? -7.045 -5.918 -7.988 1.00 91.19 231 ASN A C 1
ATOM 1838 O O . ASN A 1 231 ? -7.819 -5.544 -8.867 1.00 91.19 231 ASN A O 1
ATOM 1842 N N . VAL A 1 232 ? -7.167 -5.521 -6.723 1.00 90.56 232 VAL A N 1
ATOM 1843 C CA . VAL A 1 232 ? -8.219 -4.604 -6.261 1.00 90.56 232 VAL A CA 1
ATOM 1844 C C . VAL A 1 232 ? -8.082 -3.249 -6.953 1.00 90.56 232 VAL A C 1
ATOM 1846 O O . VAL A 1 232 ? -9.048 -2.704 -7.481 1.00 90.56 232 VAL A O 1
ATOM 1849 N N . LEU A 1 233 ? -6.861 -2.717 -7.044 1.00 91.94 233 LEU A N 1
ATOM 1850 C CA . LEU A 1 233 ? -6.594 -1.471 -7.760 1.00 91.94 233 LEU A CA 1
ATOM 1851 C C . LEU A 1 233 ? -7.065 -1.544 -9.222 1.00 91.94 233 LEU A C 1
ATOM 1853 O O . LEU A 1 233 ? -7.652 -0.586 -9.722 1.00 91.94 233 LEU A O 1
ATOM 1857 N N . ARG A 1 234 ? -6.853 -2.688 -9.889 1.00 92.56 234 ARG A N 1
ATOM 1858 C CA . ARG A 1 234 ? -7.361 -2.938 -11.247 1.00 92.56 234 ARG A CA 1
ATOM 1859 C C . ARG A 1 234 ? -8.879 -2.946 -11.309 1.00 92.56 234 ARG A C 1
ATOM 1861 O O . ARG A 1 234 ? -9.442 -2.374 -12.230 1.00 92.56 234 ARG A O 1
ATOM 1868 N N . GLN A 1 235 ? -9.538 -3.596 -10.359 1.00 90.94 235 GLN A N 1
ATOM 1869 C CA . GLN A 1 235 ? -10.994 -3.699 -10.359 1.00 90.94 235 GLN A CA 1
ATOM 1870 C C . GLN A 1 235 ? -11.674 -2.330 -10.206 1.00 90.94 235 GLN A C 1
ATOM 1872 O O . GLN A 1 235 ? -12.697 -2.094 -10.840 1.00 90.94 235 GLN A O 1
ATOM 1877 N N . PHE A 1 236 ? -11.111 -1.439 -9.383 1.00 88.69 236 PHE A N 1
ATOM 1878 C CA . PHE A 1 236 ? -11.773 -0.186 -9.002 1.00 88.69 236 PHE A CA 1
ATOM 1879 C C . PHE A 1 236 ? -11.292 1.056 -9.753 1.00 88.69 236 PHE A C 1
ATOM 1881 O O . PHE A 1 236 ? -12.081 1.978 -9.946 1.00 88.69 236 PHE A O 1
ATOM 1888 N N . LEU A 1 237 ? -10.012 1.128 -10.133 1.00 90.31 237 LEU A N 1
ATOM 1889 C CA . LEU A 1 237 ? -9.439 2.330 -10.757 1.00 90.31 237 LEU A CA 1
ATOM 1890 C C . LEU A 1 237 ? -9.099 2.158 -12.236 1.00 90.31 237 LEU A C 1
ATOM 1892 O O . LEU A 1 237 ? -8.683 3.127 -12.869 1.00 90.31 237 LEU A O 1
ATOM 1896 N N . GLU A 1 238 ? -9.200 0.949 -12.786 1.00 93.25 238 GLU A N 1
ATOM 1897 C CA . GLU A 1 238 ? -8.891 0.743 -14.194 1.00 93.25 238 GLU A CA 1
ATOM 1898 C C . GLU A 1 238 ? -10.087 1.084 -15.082 1.00 93.25 238 GLU A C 1
ATOM 1900 O O . GLU A 1 238 ? -11.151 0.480 -14.979 1.00 93.25 238 GLU A O 1
ATOM 1905 N N . ASP A 1 239 ? -9.879 2.015 -16.004 1.00 92.56 239 ASP A N 1
ATOM 1906 C CA . ASP A 1 239 ? -10.862 2.442 -16.995 1.00 92.56 239 ASP A CA 1
ATOM 1907 C C . ASP A 1 239 ? -10.175 2.665 -18.352 1.00 92.56 239 ASP A C 1
ATOM 1909 O O . ASP A 1 239 ? -9.028 2.255 -18.564 1.00 92.56 239 ASP A O 1
ATOM 1913 N N . ASP A 1 240 ? -10.859 3.277 -19.317 1.00 87.38 240 ASP A N 1
ATOM 1914 C CA . ASP A 1 240 ? -10.285 3.545 -20.640 1.00 87.38 240 ASP A CA 1
ATOM 1915 C C . ASP A 1 240 ? -9.094 4.514 -20.606 1.00 87.38 240 ASP A C 1
ATOM 1917 O O . ASP A 1 240 ? -8.172 4.363 -21.408 1.00 87.38 240 ASP A O 1
ATOM 1921 N N . ASN A 1 241 ? -9.050 5.421 -19.628 1.00 91.19 241 ASN A N 1
ATOM 1922 C CA . ASN A 1 241 ? -8.032 6.461 -19.475 1.00 91.19 241 ASN A CA 1
ATOM 1923 C C . ASN A 1 241 ? -6.969 6.134 -18.410 1.00 91.19 241 ASN A C 1
ATOM 1925 O O . ASN A 1 241 ? -5.990 6.866 -18.269 1.00 91.19 241 ASN A O 1
ATOM 1929 N N . THR A 1 242 ? -7.137 5.048 -17.660 1.00 93.56 242 THR A N 1
ATOM 1930 C CA . THR A 1 242 ? -6.256 4.666 -16.557 1.00 93.56 242 THR A CA 1
ATOM 1931 C C . THR A 1 242 ? -5.995 3.172 -16.604 1.00 93.56 242 THR A C 1
ATOM 1933 O O . THR A 1 242 ? -6.895 2.358 -16.427 1.00 93.56 242 THR A O 1
ATOM 1936 N N . LYS A 1 243 ? -4.737 2.792 -16.816 1.00 94.62 243 LYS A N 1
ATOM 1937 C CA . LYS A 1 243 ? -4.257 1.411 -16.831 1.00 94.62 243 LYS A CA 1
ATOM 1938 C C . LYS A 1 243 ? -3.319 1.184 -15.654 1.00 94.62 243 LYS A C 1
ATOM 1940 O O . LYS A 1 243 ? -2.327 1.891 -15.481 1.00 94.62 243 LYS A O 1
ATOM 1945 N N . ILE A 1 244 ? -3.616 0.170 -14.849 1.00 94.69 244 ILE A N 1
ATOM 1946 C CA . ILE A 1 244 ? -2.816 -0.142 -13.664 1.00 94.69 244 ILE A CA 1
ATOM 1947 C C . ILE A 1 244 ? -1.608 -1.000 -14.059 1.00 94.69 244 ILE A C 1
ATOM 1949 O O . ILE A 1 244 ? -1.768 -2.112 -14.558 1.00 94.69 244 ILE A O 1
ATOM 1953 N N . MET A 1 245 ? -0.390 -0.520 -13.829 1.00 93.44 245 MET A N 1
ATOM 1954 C CA . MET A 1 245 ? 0.839 -1.216 -14.233 1.00 93.44 245 MET A CA 1
ATOM 1955 C C . MET A 1 245 ? 1.723 -1.539 -13.024 1.00 93.44 245 MET A C 1
ATOM 1957 O O . MET A 1 245 ? 1.684 -0.844 -12.009 1.00 93.44 245 MET A O 1
ATOM 1961 N N . LYS A 1 246 ? 2.523 -2.610 -13.112 1.00 92.31 246 LYS A N 1
ATOM 1962 C CA . LYS A 1 246 ? 3.524 -2.951 -12.085 1.00 92.31 246 LYS A CA 1
ATOM 1963 C C . LYS A 1 246 ? 4.845 -2.293 -12.435 1.00 92.31 246 LYS A C 1
ATOM 1965 O O . LYS A 1 246 ? 5.355 -2.547 -13.515 1.00 92.31 246 LYS A O 1
ATOM 1970 N N . LEU A 1 247 ? 5.426 -1.524 -11.520 1.00 92.75 247 LEU A N 1
ATOM 1971 C CA . LEU A 1 247 ? 6.715 -0.870 -11.742 1.00 92.75 247 LEU A CA 1
ATOM 1972 C C . LEU A 1 247 ? 7.720 -1.282 -10.655 1.00 92.75 247 LEU A C 1
ATOM 1974 O O . LEU A 1 247 ? 7.618 -0.778 -9.534 1.00 92.75 247 LEU A O 1
ATOM 1978 N N . PRO A 1 248 ? 8.676 -2.180 -10.958 1.00 90.62 248 PRO A N 1
ATOM 1979 C CA . PRO A 1 248 ? 9.682 -2.623 -9.993 1.00 90.62 248 PRO A CA 1
ATOM 1980 C C . PRO A 1 248 ? 10.578 -1.484 -9.500 1.00 90.62 248 PRO A C 1
ATOM 1982 O O . PRO A 1 248 ? 10.822 -0.517 -10.227 1.00 90.62 248 PRO A O 1
ATOM 1985 N N . ARG A 1 249 ? 11.138 -1.638 -8.293 1.00 89.94 249 ARG A N 1
ATOM 1986 C CA . ARG A 1 249 ? 12.002 -0.630 -7.658 1.00 89.94 249 ARG A CA 1
ATOM 1987 C C . ARG A 1 249 ? 13.243 -0.292 -8.494 1.00 89.94 249 ARG A C 1
ATOM 1989 O O . ARG A 1 249 ? 13.578 0.880 -8.611 1.00 89.94 249 ARG A O 1
ATOM 1996 N N . ASP A 1 250 ? 13.861 -1.268 -9.153 1.00 88.50 250 ASP A N 1
ATOM 1997 C CA . ASP A 1 250 ? 15.046 -1.028 -9.997 1.00 88.50 250 ASP A CA 1
ATOM 1998 C C . ASP A 1 250 ? 14.741 -0.128 -11.205 1.00 88.50 250 ASP A C 1
ATOM 2000 O O . ASP A 1 250 ? 15.532 0.742 -11.583 1.00 88.50 250 ASP A O 1
ATOM 2004 N N . ILE A 1 251 ? 13.544 -0.278 -11.777 1.00 90.94 251 ILE A N 1
ATOM 2005 C CA . ILE A 1 251 ? 13.074 0.583 -12.862 1.00 90.94 251 ILE A CA 1
ATOM 2006 C C . ILE A 1 251 ? 12.738 1.977 -12.315 1.00 90.94 251 ILE A C 1
ATOM 2008 O O . ILE A 1 251 ? 13.104 2.973 -12.934 1.00 90.94 251 ILE A O 1
ATOM 2012 N N . GLN A 1 252 ? 12.117 2.075 -11.131 1.00 91.44 252 GLN A N 1
ATOM 2013 C CA . GLN A 1 252 ? 11.881 3.364 -10.457 1.00 91.44 252 GLN A CA 1
ATOM 2014 C C . GLN A 1 252 ? 13.192 4.125 -10.207 1.00 91.44 252 GLN A C 1
ATOM 2016 O O . GLN A 1 252 ? 13.261 5.323 -10.483 1.00 91.44 252 GLN A O 1
ATOM 2021 N N . ASN A 1 253 ? 14.243 3.429 -9.763 1.00 90.94 253 ASN A N 1
ATOM 2022 C CA . ASN A 1 253 ? 15.574 4.008 -9.578 1.00 90.94 253 ASN A CA 1
ATOM 2023 C C . ASN A 1 253 ? 16.140 4.536 -10.902 1.00 90.94 253 ASN A C 1
ATOM 2025 O O . ASN A 1 253 ? 16.711 5.621 -10.938 1.00 90.94 253 ASN A O 1
ATOM 2029 N N . SER A 1 254 ? 15.898 3.834 -12.011 1.00 91.50 254 SER A N 1
ATOM 2030 C CA . SER A 1 254 ? 16.328 4.291 -13.337 1.00 91.50 254 SER A CA 1
ATOM 2031 C C . SER A 1 254 ? 15.610 5.574 -13.788 1.00 91.50 254 SER A C 1
ATOM 2033 O O . SER A 1 254 ? 16.248 6.472 -14.338 1.00 91.50 254 SER A O 1
ATOM 2035 N N . PHE A 1 255 ? 14.310 5.728 -13.494 1.00 93.69 255 PHE A N 1
ATOM 2036 C CA . PHE A 1 255 ? 13.609 7.009 -13.686 1.00 93.69 255 PHE A CA 1
ATOM 2037 C C . PHE A 1 255 ? 14.197 8.118 -12.806 1.00 93.69 255 PHE A C 1
ATOM 2039 O O . PHE A 1 255 ? 14.284 9.265 -13.244 1.00 93.69 255 PHE A O 1
ATOM 2046 N N . GLN A 1 256 ? 14.598 7.798 -11.573 1.00 92.94 256 GLN A N 1
ATOM 2047 C CA . GLN A 1 256 ? 15.252 8.753 -10.680 1.00 92.94 256 GLN A CA 1
ATOM 2048 C C . GLN A 1 256 ? 16.617 9.188 -11.207 1.00 92.94 256 GLN A C 1
ATOM 2050 O O . GLN A 1 256 ? 16.896 10.386 -11.231 1.00 92.94 256 GLN A O 1
ATOM 2055 N N . ASP A 1 257 ? 17.427 8.252 -11.689 1.00 90.38 257 ASP A N 1
ATOM 2056 C CA . ASP A 1 257 ? 18.734 8.545 -12.266 1.00 90.38 257 ASP A CA 1
ATOM 2057 C C . ASP A 1 257 ? 18.645 9.412 -13.525 1.00 90.38 257 ASP A C 1
ATOM 2059 O O . ASP A 1 257 ? 19.518 10.252 -13.743 1.00 90.38 257 ASP A O 1
ATOM 2063 N N . ALA A 1 258 ? 17.571 9.265 -14.304 1.00 91.88 258 ALA A N 1
ATOM 2064 C CA . ALA A 1 258 ? 17.293 10.085 -15.481 1.00 91.88 258 ALA A CA 1
ATOM 2065 C C . ALA A 1 258 ? 16.659 11.460 -15.171 1.00 91.88 258 ALA A C 1
ATOM 2067 O O . ALA A 1 258 ? 16.450 12.260 -16.089 1.00 91.88 258 ALA A O 1
ATOM 2068 N N . GLY A 1 259 ? 16.345 11.748 -13.900 1.00 93.56 259 GLY A N 1
ATOM 2069 C CA . GLY A 1 259 ? 15.708 12.999 -13.472 1.00 93.56 259 GLY A CA 1
ATOM 2070 C C . GLY A 1 259 ? 14.192 13.061 -13.705 1.00 93.56 259 GLY A C 1
ATOM 2071 O O . GLY A 1 259 ? 13.618 14.145 -13.714 1.00 93.56 259 GLY A O 1
ATOM 2072 N N . CYS A 1 260 ? 13.525 11.916 -13.883 1.00 94.31 260 CYS A N 1
ATOM 2073 C CA . CYS A 1 260 ? 12.098 11.813 -14.222 1.00 94.31 260 CYS A CA 1
ATOM 2074 C C . CYS A 1 260 ? 11.232 11.218 -13.095 1.00 94.31 260 CYS A C 1
ATOM 2076 O O . CYS A 1 260 ? 10.091 10.814 -13.328 1.00 94.31 260 CYS A O 1
ATOM 2078 N N . VAL A 1 261 ? 11.745 11.159 -11.861 1.00 93.38 261 VAL A N 1
ATOM 2079 C CA . VAL A 1 261 ? 11.055 10.524 -10.721 1.00 93.38 261 VAL A CA 1
ATOM 2080 C C . VAL A 1 261 ? 9.690 11.144 -10.410 1.00 93.38 261 VAL A C 1
ATOM 2082 O O . VAL A 1 261 ? 8.775 10.437 -9.988 1.00 93.38 261 VAL A O 1
ATOM 2085 N N . ASP A 1 262 ? 9.521 12.447 -10.634 1.00 94.31 262 ASP A N 1
ATOM 2086 C CA . ASP A 1 262 ? 8.278 13.145 -10.297 1.00 94.31 262 ASP A CA 1
ATOM 2087 C C . ASP A 1 262 ? 7.107 12.703 -11.176 1.00 94.31 262 ASP A C 1
ATOM 2089 O O . ASP A 1 262 ? 5.981 12.613 -10.688 1.00 94.31 262 ASP A O 1
ATOM 2093 N N . VAL A 1 263 ? 7.372 12.342 -12.437 1.00 94.62 263 VAL A N 1
ATOM 2094 C CA . VAL A 1 263 ? 6.352 11.791 -13.342 1.00 94.62 263 VAL A CA 1
ATOM 2095 C C . VAL A 1 263 ? 5.822 10.473 -12.783 1.00 94.62 263 VAL A C 1
ATOM 2097 O O . VAL A 1 263 ? 4.611 10.278 -12.709 1.00 94.62 263 VAL A O 1
ATOM 2100 N N . VAL A 1 264 ? 6.720 9.600 -12.316 1.00 94.31 264 VAL A N 1
ATOM 2101 C CA . VAL A 1 264 ? 6.345 8.330 -11.684 1.00 94.31 264 VAL A CA 1
ATOM 2102 C C . VAL A 1 264 ? 5.598 8.585 -10.375 1.00 94.31 264 VAL A C 1
ATOM 2104 O O . VAL A 1 264 ? 4.498 8.074 -10.206 1.00 94.31 264 VAL A O 1
ATOM 2107 N N . LYS A 1 265 ? 6.123 9.433 -9.479 1.00 93.38 265 LYS A N 1
ATOM 2108 C CA . LYS A 1 265 ? 5.492 9.744 -8.180 1.00 93.38 265 LYS A CA 1
ATOM 2109 C C . LYS A 1 265 ? 4.071 10.286 -8.321 1.00 93.38 265 LYS A C 1
ATOM 2111 O O . LYS A 1 265 ? 3.202 9.892 -7.551 1.00 93.38 265 LYS A O 1
ATOM 2116 N N . GLN A 1 266 ? 3.816 11.155 -9.300 1.00 93.69 266 GLN A N 1
ATOM 2117 C CA . GLN A 1 266 ? 2.474 11.688 -9.574 1.00 93.69 266 GLN A CA 1
ATOM 2118 C C . GLN A 1 266 ? 1.483 10.604 -10.021 1.00 93.69 266 GLN A C 1
ATOM 2120 O O . GLN A 1 266 ? 0.277 10.761 -9.837 1.00 93.69 266 GLN A O 1
ATOM 2125 N N . ARG A 1 267 ? 1.985 9.512 -10.605 1.00 93.38 267 ARG A N 1
ATOM 2126 C CA . ARG A 1 267 ? 1.206 8.360 -11.075 1.00 93.38 267 ARG A CA 1
ATOM 2127 C C . ARG A 1 267 ? 1.271 7.160 -10.141 1.00 93.38 267 ARG A C 1
ATOM 2129 O O . ARG A 1 267 ? 0.696 6.123 -10.452 1.00 93.38 267 ARG A O 1
ATOM 2136 N N . THR A 1 268 ? 1.932 7.279 -8.995 1.00 94.81 268 THR A N 1
ATOM 2137 C CA . THR A 1 268 ? 1.992 6.215 -7.995 1.00 94.81 268 THR A CA 1
ATOM 2138 C C . THR A 1 268 ? 0.981 6.489 -6.895 1.00 94.81 268 THR A C 1
ATOM 2140 O O . THR A 1 268 ? 0.972 7.546 -6.263 1.00 94.81 268 THR A O 1
ATOM 2143 N N . LEU A 1 269 ? 0.118 5.511 -6.638 1.00 94.00 269 LEU A N 1
ATOM 2144 C CA . LEU A 1 269 ? -0.778 5.529 -5.499 1.00 94.00 269 LEU A CA 1
ATOM 2145 C C . LEU A 1 269 ? 0.026 5.179 -4.242 1.00 94.00 269 LEU A C 1
ATOM 2147 O O . LEU A 1 269 ? 0.384 4.024 -4.016 1.00 94.00 269 LEU A O 1
ATOM 2151 N N . ASN A 1 270 ? 0.336 6.200 -3.445 1.00 91.44 270 ASN A N 1
ATOM 2152 C CA . ASN A 1 270 ? 1.031 6.016 -2.175 1.00 91.44 270 ASN A CA 1
ATOM 2153 C C . ASN A 1 270 ? 0.137 5.332 -1.126 1.00 91.44 270 ASN A C 1
ATOM 2155 O O . ASN A 1 270 ? -1.084 5.257 -1.276 1.00 91.44 270 ASN A O 1
ATOM 2159 N N . ASN A 1 271 ? 0.750 4.909 -0.018 1.00 91.25 271 ASN A N 1
ATOM 2160 C CA . ASN A 1 271 ? 0.062 4.202 1.065 1.00 91.25 271 ASN A CA 1
ATOM 2161 C C . ASN A 1 271 ? -1.167 4.950 1.583 1.00 91.25 271 ASN A C 1
ATOM 2163 O O . ASN A 1 271 ? -2.225 4.355 1.740 1.00 91.25 271 ASN A O 1
ATOM 2167 N N . ILE A 1 272 ? -1.067 6.259 1.818 1.00 93.44 272 ILE A N 1
ATOM 2168 C CA . ILE A 1 272 ? -2.201 7.033 2.338 1.00 93.44 272 ILE A CA 1
ATOM 2169 C C . ILE A 1 272 ? -3.365 7.027 1.346 1.00 93.44 272 ILE A C 1
ATOM 2171 O O . ILE A 1 272 ? -4.497 6.779 1.746 1.00 93.44 272 ILE A O 1
ATOM 2175 N N . ALA A 1 273 ? -3.088 7.274 0.064 1.00 93.19 273 ALA A N 1
ATOM 2176 C CA . ALA A 1 273 ? -4.103 7.321 -0.980 1.00 93.19 273 ALA A CA 1
ATOM 2177 C C . ALA A 1 273 ? -4.729 5.946 -1.244 1.00 93.19 273 ALA A C 1
ATOM 2179 O O . ALA A 1 273 ? -5.928 5.870 -1.489 1.00 93.19 273 ALA A O 1
ATOM 2180 N N . PHE A 1 274 ? -3.943 4.870 -1.166 1.00 93.81 274 PHE A N 1
ATOM 2181 C CA . PHE A 1 274 ? -4.445 3.501 -1.268 1.00 93.81 274 PHE A CA 1
ATOM 2182 C C . PHE A 1 274 ? -5.439 3.190 -0.148 1.00 93.81 274 PHE A C 1
ATOM 2184 O O . PHE A 1 274 ? -6.569 2.782 -0.415 1.00 93.81 274 PHE A O 1
ATOM 2191 N N . PHE A 1 275 ? -5.068 3.464 1.102 1.00 93.88 275 PHE A N 1
ATOM 2192 C CA . PHE A 1 275 ? -5.959 3.198 2.224 1.00 93.88 275 PHE A CA 1
ATOM 2193 C C . PHE A 1 275 ? -7.197 4.099 2.217 1.00 93.88 275 PHE A C 1
ATOM 2195 O O . PHE A 1 275 ? -8.301 3.600 2.414 1.00 93.88 275 PHE A O 1
ATOM 2202 N N . SER A 1 276 ? -7.046 5.402 1.956 1.00 94.19 276 SER A N 1
ATOM 2203 C CA . SER A 1 276 ? -8.179 6.334 1.991 1.00 94.19 276 SER A CA 1
ATOM 2204 C C . SER A 1 276 ? -9.166 6.154 0.840 1.00 94.19 276 SER A C 1
ATOM 2206 O O . SER A 1 276 ? -10.357 6.358 1.046 1.00 94.19 276 SER A O 1
ATOM 2208 N N . LYS A 1 277 ? -8.698 5.792 -0.363 1.00 91.06 277 LYS A N 1
ATOM 2209 C CA . LYS A 1 277 ? -9.562 5.673 -1.549 1.00 91.06 277 LYS A CA 1
ATOM 2210 C C . LYS A 1 277 ? -10.109 4.271 -1.785 1.00 91.06 277 LYS A C 1
ATOM 2212 O O . LYS A 1 277 ? -11.141 4.165 -2.431 1.00 91.06 277 LYS A O 1
ATOM 2217 N N . LEU A 1 278 ? -9.414 3.225 -1.331 1.00 90.75 278 LEU A N 1
ATOM 2218 C CA . LEU A 1 278 ? -9.784 1.838 -1.634 1.00 90.75 278 LEU A CA 1
ATOM 2219 C C . LEU A 1 278 ? -10.051 1.015 -0.380 1.00 90.75 278 LEU A C 1
ATOM 2221 O O . LEU A 1 278 ? -11.085 0.372 -0.290 1.00 90.75 278 LEU A O 1
ATOM 2225 N N . VAL A 1 279 ? -9.156 1.030 0.607 1.00 92.56 279 VAL A N 1
ATOM 2226 C CA . VAL A 1 279 ? -9.305 0.115 1.752 1.00 92.56 279 VAL A CA 1
ATOM 2227 C C . VAL A 1 279 ? -10.447 0.543 2.675 1.00 92.56 279 VAL A C 1
ATOM 2229 O O . VAL A 1 279 ? -11.345 -0.247 2.941 1.00 92.56 279 VAL A O 1
ATOM 2232 N N . PHE A 1 280 ? -10.440 1.788 3.161 1.00 92.38 280 PHE A N 1
ATOM 2233 C CA . PHE A 1 280 ? -11.435 2.259 4.132 1.00 92.38 280 PHE A CA 1
ATOM 2234 C C . PHE A 1 280 ? -12.874 2.346 3.588 1.00 92.38 280 PHE A C 1
ATOM 2236 O O . PHE A 1 280 ? -13.792 1.990 4.329 1.00 92.38 280 PHE A O 1
ATOM 2243 N N . PRO A 1 281 ? -13.112 2.760 2.328 1.00 91.00 281 PRO A N 1
ATOM 2244 C CA . PRO A 1 281 ? -14.456 2.732 1.748 1.00 91.00 281 PRO A CA 1
ATOM 2245 C C . PRO A 1 281 ? -15.028 1.319 1.563 1.00 91.00 281 PRO A C 1
ATOM 2247 O O . PRO A 1 281 ? -16.243 1.167 1.570 1.00 91.00 281 PRO A O 1
ATOM 2250 N N . HIS A 1 282 ? -14.165 0.303 1.441 1.00 88.12 282 HIS A N 1
ATOM 2251 C CA . HIS A 1 282 ? -14.536 -1.077 1.105 1.00 88.12 282 HIS A CA 1
ATOM 2252 C C . HIS A 1 282 ? -14.143 -2.083 2.207 1.00 88.12 282 HIS A C 1
ATOM 2254 O O . HIS A 1 282 ? -13.797 -3.226 1.915 1.00 88.12 282 HIS A O 1
ATOM 2260 N N . LEU A 1 283 ? -14.164 -1.675 3.488 1.00 84.19 283 LEU A N 1
ATOM 2261 C CA . LEU A 1 283 ? -13.789 -2.549 4.619 1.00 84.19 283 LEU A CA 1
ATOM 2262 C C . LEU A 1 283 ? -14.716 -3.759 4.796 1.00 84.19 283 LEU A C 1
ATOM 2264 O O . LEU A 1 283 ? -14.290 -4.778 5.334 1.00 84.19 283 LEU A O 1
ATOM 2268 N N . THR A 1 284 ? -15.990 -3.609 4.433 1.00 78.94 284 THR A N 1
ATOM 2269 C CA . THR A 1 284 ? -17.046 -4.616 4.627 1.00 78.94 284 THR A CA 1
ATOM 2270 C C . THR A 1 284 ? -17.407 -5.356 3.350 1.00 78.94 284 THR A C 1
ATOM 2272 O O . THR A 1 284 ? -18.290 -6.208 3.381 1.00 78.94 284 THR A O 1
ATOM 2275 N N . ASP A 1 285 ? -16.768 -5.009 2.238 1.00 81.19 285 ASP A N 1
ATOM 2276 C CA . ASP A 1 285 ? -17.105 -5.564 0.937 1.00 81.19 285 ASP A CA 1
ATOM 2277 C C . ASP A 1 285 ? -16.345 -6.878 0.729 1.00 81.19 285 ASP A C 1
ATOM 2279 O O . ASP A 1 285 ? -15.173 -6.995 1.099 1.00 81.19 285 ASP A O 1
ATOM 2283 N N . ASP A 1 286 ? -16.973 -7.843 0.054 1.00 79.75 286 ASP A N 1
ATOM 2284 C CA . ASP A 1 286 ? -16.402 -9.171 -0.246 1.00 79.75 286 ASP A CA 1
ATOM 2285 C C . ASP A 1 286 ? -15.290 -9.135 -1.317 1.00 79.75 286 ASP A C 1
ATOM 2287 O O . ASP A 1 286 ? -14.992 -10.125 -1.982 1.00 79.75 286 ASP A O 1
ATOM 2291 N N . VAL A 1 287 ? -14.677 -7.969 -1.511 1.00 82.56 287 VAL A N 1
ATOM 2292 C CA . VAL A 1 287 ? -13.589 -7.736 -2.462 1.00 82.56 287 VAL A CA 1
ATOM 2293 C C . VAL A 1 287 ? -12.296 -8.393 -1.976 1.00 82.56 287 VAL A C 1
ATOM 2295 O O . VAL A 1 287 ? -11.483 -8.835 -2.780 1.00 82.56 287 VAL A O 1
ATOM 2298 N N . TRP A 1 288 ? -12.086 -8.448 -0.661 1.00 82.50 288 TRP A N 1
ATOM 2299 C CA . TRP A 1 288 ? -10.833 -8.912 -0.077 1.00 82.50 288 TRP A CA 1
ATOM 2300 C C . TRP A 1 288 ? -10.889 -10.397 0.273 1.00 82.50 288 TRP A C 1
ATOM 2302 O O . TRP A 1 288 ? -11.812 -10.856 0.946 1.00 82.50 288 TRP A O 1
ATOM 2312 N N . ALA A 1 289 ? -9.843 -11.142 -0.094 1.00 79.62 289 ALA A N 1
ATOM 2313 C CA . ALA A 1 289 ? -9.693 -12.531 0.330 1.00 79.62 289 ALA A CA 1
ATOM 2314 C C . ALA A 1 289 ? -9.692 -12.693 1.867 1.00 79.62 289 ALA A C 1
ATOM 2316 O O . ALA A 1 289 ? -9.349 -11.781 2.631 1.00 79.62 289 ALA A O 1
ATOM 2317 N N . GLN A 1 290 ? -10.043 -13.897 2.328 1.00 72.38 290 GLN A N 1
ATOM 2318 C CA . GLN A 1 290 ? -10.181 -14.209 3.750 1.00 72.38 290 GLN A CA 1
ATOM 2319 C C . GLN A 1 290 ? -8.874 -13.914 4.511 1.00 72.38 290 GLN A C 1
ATOM 2321 O O . GLN A 1 290 ? -7.809 -14.422 4.167 1.00 72.38 290 GLN A O 1
ATOM 2326 N N . ASN A 1 291 ? -8.967 -13.091 5.562 1.00 78.12 291 ASN A N 1
ATOM 2327 C CA . ASN A 1 291 ? -7.866 -12.578 6.398 1.00 78.12 291 ASN A CA 1
ATOM 2328 C C . ASN A 1 291 ? -6.977 -11.473 5.785 1.00 78.12 291 ASN A C 1
ATOM 2330 O O . ASN A 1 291 ? -6.145 -10.918 6.505 1.00 78.12 291 ASN A O 1
ATOM 2334 N N . THR A 1 292 ? -7.148 -11.080 4.517 1.00 83.12 292 THR A N 1
ATOM 2335 C CA . THR A 1 292 ? -6.354 -9.987 3.910 1.00 83.12 292 THR A CA 1
ATOM 2336 C C . THR A 1 292 ? -6.588 -8.656 4.619 1.00 83.12 292 THR A C 1
ATOM 2338 O O . THR A 1 292 ? -5.643 -7.899 4.848 1.00 83.12 292 THR A O 1
ATOM 2341 N N . MET A 1 293 ? -7.827 -8.403 5.044 1.00 84.94 293 MET A N 1
ATOM 2342 C CA . MET A 1 293 ? -8.190 -7.196 5.786 1.00 84.94 293 MET A CA 1
ATOM 2343 C C . MET A 1 293 ? -7.417 -7.040 7.092 1.00 84.94 293 MET A C 1
ATOM 2345 O O . MET A 1 293 ? -6.918 -5.954 7.383 1.00 84.94 293 MET A O 1
ATOM 2349 N N . ASP A 1 294 ? -7.232 -8.123 7.843 1.00 84.56 294 ASP A N 1
ATOM 2350 C CA . ASP A 1 294 ? -6.455 -8.074 9.081 1.00 84.56 294 ASP A CA 1
ATOM 2351 C C . ASP A 1 294 ? -4.998 -7.716 8.781 1.00 84.56 294 ASP A C 1
ATOM 2353 O O . ASP A 1 294 ? -4.412 -6.857 9.439 1.00 84.56 294 ASP A O 1
ATOM 2357 N N . VAL A 1 295 ? -4.412 -8.321 7.743 1.00 87.56 295 VAL A N 1
ATOM 2358 C CA . VAL A 1 295 ? -3.029 -8.038 7.335 1.00 87.56 295 VAL A CA 1
ATOM 2359 C C . VAL A 1 295 ? -2.873 -6.579 6.890 1.00 87.56 295 VAL A C 1
ATOM 2361 O O . VAL A 1 295 ? -1.894 -5.933 7.270 1.00 87.56 295 VAL A O 1
ATOM 2364 N N . LEU A 1 296 ? -3.846 -6.037 6.151 1.00 90.06 296 LEU A N 1
ATOM 2365 C CA . LEU A 1 296 ? -3.887 -4.629 5.745 1.00 90.06 296 LEU A CA 1
ATOM 2366 C C . LEU A 1 296 ? -3.958 -3.689 6.948 1.00 90.06 296 LEU A C 1
ATOM 2368 O O . LEU A 1 296 ? -3.198 -2.722 7.024 1.00 90.06 296 LEU A O 1
ATOM 2372 N N . MET A 1 297 ? -4.839 -3.973 7.907 1.00 90.94 297 MET A N 1
ATOM 2373 C CA . MET A 1 297 ? -4.986 -3.145 9.104 1.00 90.94 297 MET A CA 1
ATOM 2374 C C . MET A 1 297 ? -3.738 -3.201 9.983 1.00 90.94 297 MET A C 1
ATOM 2376 O O . MET A 1 297 ? -3.279 -2.171 10.477 1.00 90.94 297 MET A O 1
ATOM 2380 N N . LEU A 1 298 ? -3.122 -4.375 10.125 1.00 90.38 298 LEU A N 1
ATOM 2381 C CA . LEU A 1 298 ? -1.842 -4.512 10.814 1.00 90.38 298 LEU A CA 1
ATOM 2382 C C . LEU A 1 298 ? -0.729 -3.727 10.107 1.00 90.38 298 LEU A C 1
ATOM 2384 O O . LEU A 1 298 ? 0.045 -3.049 10.780 1.00 90.38 298 LEU A O 1
ATOM 2388 N N . TYR A 1 299 ? -0.677 -3.752 8.771 1.00 91.56 299 TYR A N 1
ATOM 2389 C CA . TYR A 1 299 ? 0.268 -2.945 7.996 1.00 91.56 299 TYR A CA 1
ATOM 2390 C C . TYR A 1 299 ? 0.055 -1.439 8.207 1.00 91.56 299 TYR A C 1
ATOM 2392 O O . TYR A 1 299 ? 1.030 -0.704 8.385 1.00 91.56 299 TYR A O 1
ATOM 2400 N N . ALA A 1 300 ? -1.201 -0.976 8.231 1.00 93.00 300 ALA A N 1
ATOM 2401 C CA . ALA A 1 300 ? -1.540 0.424 8.491 1.00 93.00 300 ALA A CA 1
ATOM 2402 C C . ALA A 1 300 ? -1.095 0.882 9.887 1.00 93.00 300 ALA A C 1
ATOM 2404 O O . ALA A 1 300 ? -0.577 1.988 10.035 1.00 93.00 300 ALA A O 1
ATOM 2405 N N . ILE A 1 301 ? -1.255 0.024 10.900 1.00 93.00 301 ILE A N 1
ATOM 2406 C CA . ILE A 1 301 ? -0.819 0.292 12.279 1.00 93.00 301 ILE A CA 1
ATOM 2407 C C . ILE A 1 301 ? 0.709 0.298 12.387 1.00 93.00 301 ILE A C 1
ATOM 2409 O O . ILE A 1 301 ? 1.269 1.160 13.067 1.00 93.00 301 ILE A O 1
ATOM 2413 N N . ASP A 1 302 ? 1.388 -0.636 11.719 1.00 91.75 302 ASP A N 1
ATOM 2414 C CA . ASP A 1 302 ? 2.853 -0.724 11.734 1.00 91.75 302 ASP A CA 1
ATOM 2415 C C . ASP A 1 302 ? 3.508 0.483 11.033 1.00 91.75 302 ASP A C 1
ATOM 2417 O O . ASP A 1 302 ? 4.578 0.924 11.443 1.00 91.75 302 ASP A O 1
ATOM 2421 N N . ASN A 1 303 ? 2.842 1.065 10.027 1.00 90.25 303 ASN A N 1
ATOM 2422 C CA . ASN A 1 303 ? 3.322 2.216 9.246 1.00 90.25 303 ASN A CA 1
ATOM 2423 C C . ASN A 1 303 ? 2.529 3.509 9.539 1.00 90.25 303 ASN A C 1
ATOM 2425 O O . ASN A 1 303 ? 2.318 4.355 8.661 1.00 90.25 303 ASN A O 1
ATOM 2429 N N . ALA A 1 304 ? 2.057 3.663 10.778 1.00 91.12 304 ALA A N 1
ATOM 2430 C CA . ALA A 1 304 ? 1.112 4.704 11.175 1.00 91.12 304 ALA A CA 1
ATOM 2431 C C . ALA A 1 304 ? 1.731 6.116 11.284 1.00 91.12 304 ALA A C 1
ATOM 2433 O O . ALA A 1 304 ? 2.004 6.614 12.381 1.00 91.12 304 ALA A O 1
ATOM 2434 N N . SER A 1 305 ? 1.876 6.798 10.144 1.00 93.62 305 SER A N 1
ATOM 2435 C CA . SER A 1 305 ? 2.091 8.258 10.072 1.00 93.62 305 SER A CA 1
ATOM 2436 C C . SER A 1 305 ? 0.888 9.050 10.610 1.00 93.62 305 SER A C 1
ATOM 2438 O O . SER A 1 305 ? -0.204 8.498 10.741 1.00 93.62 305 SER A O 1
ATOM 2440 N N . ASP A 1 306 ? 1.034 10.353 10.867 1.00 93.69 306 ASP A N 1
ATOM 2441 C CA . ASP A 1 306 ? -0.062 11.189 11.393 1.00 93.69 306 ASP A CA 1
ATOM 2442 C C . ASP A 1 306 ? -1.308 11.181 10.495 1.00 93.69 306 ASP A C 1
ATOM 2444 O O . ASP A 1 306 ? -2.431 11.056 10.982 1.00 93.69 306 ASP A O 1
ATOM 2448 N N . LYS A 1 307 ? -1.114 11.211 9.169 1.00 94.94 307 LYS A N 1
ATOM 2449 C CA . LYS A 1 307 ? -2.216 11.110 8.198 1.00 94.94 307 LYS A CA 1
ATOM 2450 C C . LYS A 1 307 ? -2.922 9.757 8.276 1.00 94.94 307 LYS A C 1
ATOM 2452 O O . LYS A 1 307 ? -4.146 9.715 8.293 1.00 94.94 307 LYS A O 1
ATOM 2457 N N . MET A 1 308 ? -2.162 8.663 8.361 1.00 95.19 308 MET A N 1
ATOM 2458 C CA . MET A 1 308 ? -2.735 7.322 8.528 1.00 95.19 308 MET A CA 1
ATOM 2459 C C . MET A 1 308 ? -3.474 7.192 9.866 1.00 95.19 308 MET A C 1
ATOM 2461 O O . MET A 1 308 ? -4.534 6.582 9.932 1.00 95.19 308 MET A O 1
ATOM 2465 N N . CYS A 1 309 ? -2.956 7.807 10.932 1.00 94.81 309 CYS A N 1
ATOM 2466 C CA . CYS A 1 309 ? -3.602 7.791 12.241 1.00 94.81 309 CYS A CA 1
ATOM 2467 C C . CYS A 1 309 ? -4.970 8.467 12.228 1.00 94.81 309 CYS A C 1
ATOM 2469 O O . CYS A 1 309 ? -5.886 7.975 12.881 1.00 94.81 309 CYS A O 1
ATOM 2471 N N . ASN A 1 310 ? -5.119 9.570 11.493 1.00 95.06 310 ASN A N 1
ATOM 2472 C CA . ASN A 1 310 ? -6.414 10.229 11.342 1.00 95.06 310 ASN A CA 1
ATOM 2473 C C . ASN A 1 310 ? -7.410 9.311 10.624 1.00 95.06 310 ASN A C 1
ATOM 2475 O O . ASN A 1 310 ? -8.503 9.093 11.139 1.00 95.06 310 ASN A O 1
ATOM 2479 N N . LEU A 1 311 ? -6.988 8.666 9.531 1.00 95.50 311 LEU A N 1
ATOM 2480 C CA . LEU A 1 311 ? -7.832 7.700 8.821 1.00 95.50 311 LEU A CA 1
ATOM 2481 C C . LEU A 1 311 ? -8.264 6.532 9.724 1.00 95.50 311 LEU A C 1
ATOM 2483 O O . LEU A 1 311 ? -9.444 6.190 9.763 1.00 95.50 311 LEU A O 1
ATOM 2487 N N . LEU A 1 312 ? -7.336 5.961 10.502 1.00 95.94 312 LEU A N 1
ATOM 2488 C CA . LEU A 1 312 ? -7.628 4.875 11.447 1.00 95.94 312 LEU A CA 1
ATOM 2489 C C . LEU A 1 312 ? -8.593 5.303 12.566 1.00 95.94 312 LEU A C 1
ATOM 2491 O O . LEU A 1 312 ? -9.388 4.489 13.027 1.00 95.94 312 LEU A O 1
ATOM 2495 N N . LYS A 1 313 ? -8.540 6.562 13.020 1.00 95.62 313 LYS A N 1
ATOM 2496 C CA . LYS A 1 313 ? -9.469 7.097 14.033 1.00 95.62 313 LYS A CA 1
ATOM 2497 C C . LYS A 1 313 ? -10.883 7.262 13.478 1.00 95.62 313 LYS A C 1
ATOM 2499 O O . LYS A 1 313 ? -11.850 6.945 14.167 1.00 95.62 313 LYS A O 1
ATOM 2504 N N . GLU A 1 314 ? -10.991 7.744 12.244 1.00 94.62 314 GLU A N 1
ATOM 2505 C CA . GLU A 1 314 ? -12.262 8.058 11.586 1.00 94.62 314 GLU A CA 1
ATOM 2506 C C . GLU A 1 314 ? -13.083 6.817 11.213 1.00 94.62 314 GLU A C 1
ATOM 2508 O O . GLU A 1 314 ? -14.302 6.916 11.100 1.00 94.62 314 GLU A O 1
ATOM 2513 N N . HIS A 1 315 ? -12.454 5.646 11.071 1.00 94.25 315 HIS A N 1
ATOM 2514 C CA . HIS A 1 315 ? -13.111 4.441 10.558 1.00 94.25 315 HIS A CA 1
ATOM 2515 C C . HIS A 1 315 ? -13.160 3.306 11.588 1.00 94.25 315 HIS A C 1
ATOM 2517 O O . HIS A 1 315 ? -12.210 3.065 12.338 1.00 94.25 315 HIS A O 1
ATOM 2523 N N . LYS A 1 316 ? -14.262 2.546 11.576 1.00 93.81 316 LYS A N 1
ATOM 2524 C CA . LYS A 1 316 ? -14.381 1.276 12.305 1.00 93.81 316 LYS A CA 1
ATOM 2525 C C . LYS A 1 316 ? -13.566 0.219 11.578 1.00 93.81 316 LYS A C 1
ATOM 2527 O O . LYS A 1 316 ? -14.055 -0.390 10.635 1.00 93.81 316 LYS A O 1
ATOM 2532 N N . CYS A 1 317 ? -12.319 0.041 11.984 1.00 92.12 317 CYS A N 1
ATOM 2533 C CA . CYS A 1 317 ? -11.346 -0.736 11.219 1.00 92.12 317 CYS A CA 1
ATOM 2534 C C . CYS A 1 317 ? -10.640 -1.826 12.027 1.00 92.12 317 CYS A C 1
ATOM 2536 O O . CYS A 1 317 ? -9.923 -2.638 11.451 1.00 92.12 317 CYS A O 1
ATOM 2538 N N . ILE A 1 318 ? -10.835 -1.877 13.348 1.00 91.69 318 ILE A N 1
ATOM 2539 C CA . ILE A 1 318 ? -10.173 -2.872 14.192 1.00 91.69 318 ILE A CA 1
ATOM 2540 C C . ILE A 1 318 ? -11.166 -3.976 14.563 1.00 91.69 318 ILE A C 1
ATOM 2542 O O . ILE A 1 318 ? -12.184 -3.666 15.187 1.00 91.69 318 ILE A O 1
ATOM 2546 N N . PRO A 1 319 ? -10.895 -5.246 14.215 1.00 90.19 319 PRO A N 1
ATOM 2547 C CA . PRO A 1 319 ? -11.782 -6.352 14.543 1.00 90.19 319 PRO A CA 1
ATOM 2548 C C . PRO A 1 319 ? -11.667 -6.738 16.025 1.00 90.19 319 PRO A C 1
ATOM 2550 O O . PRO A 1 319 ? -10.565 -6.888 16.569 1.00 90.19 319 PRO A O 1
ATOM 2553 N N . THR A 1 320 ? -12.814 -6.917 16.683 1.00 91.12 320 THR A N 1
ATOM 2554 C CA . THR A 1 320 ? -12.898 -7.285 18.103 1.00 91.12 320 THR A CA 1
ATOM 2555 C C . THR A 1 320 ? -13.355 -8.725 18.321 1.00 91.12 320 THR A C 1
ATOM 2557 O O . THR A 1 320 ? -14.092 -9.301 17.525 1.00 91.12 320 THR A O 1
ATOM 2560 N N . ALA A 1 321 ? -12.895 -9.342 19.407 1.00 88.38 321 ALA A N 1
ATOM 2561 C CA . ALA A 1 321 ? -13.341 -10.668 19.823 1.00 88.38 321 ALA A CA 1
ATOM 2562 C C . ALA A 1 321 ? -14.721 -10.599 20.512 1.00 88.38 321 ALA A C 1
ATOM 2564 O O . ALA A 1 321 ? -15.006 -9.581 21.145 1.00 88.38 321 ALA A O 1
ATOM 2565 N N . PRO A 1 322 ? -15.545 -11.666 20.449 1.00 87.94 322 PRO A N 1
ATOM 2566 C CA . PRO A 1 322 ? -15.301 -12.914 19.716 1.00 87.94 322 PRO A CA 1
ATOM 2567 C C . PRO A 1 322 ? -15.786 -12.880 18.254 1.00 87.94 322 PRO A C 1
ATOM 2569 O O . PRO A 1 322 ? -15.274 -13.630 17.430 1.00 87.94 322 PRO A O 1
ATOM 2572 N N . ASN A 1 323 ? -16.737 -12.004 17.915 1.00 87.62 323 ASN A N 1
ATOM 2573 C CA . ASN A 1 323 ? -17.484 -12.068 16.649 1.00 87.62 323 ASN A CA 1
ATOM 2574 C C . ASN A 1 323 ? -16.850 -11.299 15.479 1.00 87.62 323 ASN A C 1
ATOM 2576 O O . ASN A 1 323 ? -17.450 -11.204 14.413 1.00 87.62 323 ASN A O 1
ATOM 2580 N N . ARG A 1 324 ? -15.651 -10.736 15.658 1.00 87.75 324 ARG A N 1
ATOM 2581 C CA . ARG A 1 324 ? -14.929 -9.948 14.644 1.00 87.75 324 ARG A CA 1
ATOM 2582 C C . ARG A 1 324 ? -15.643 -8.665 14.217 1.00 87.75 324 ARG A C 1
ATOM 2584 O O . ARG A 1 324 ? -15.505 -8.225 13.078 1.00 87.75 324 ARG A O 1
ATOM 2591 N N . ILE A 1 325 ? -16.367 -8.029 15.137 1.00 90.00 325 ILE A N 1
ATOM 2592 C CA . ILE A 1 325 ? -17.037 -6.756 14.856 1.00 90.00 325 ILE A CA 1
ATOM 2593 C C . ILE A 1 325 ? -15.995 -5.643 14.749 1.00 90.00 325 ILE A C 1
ATOM 2595 O O . ILE A 1 325 ? -15.133 -5.492 15.613 1.00 90.00 325 ILE A O 1
ATOM 2599 N N . LEU A 1 326 ? -16.071 -4.846 13.683 1.00 91.44 326 LEU A N 1
ATOM 2600 C CA . LEU A 1 326 ? -15.171 -3.715 13.489 1.00 91.44 326 LEU A CA 1
ATOM 2601 C C . LEU A 1 326 ? -15.559 -2.543 14.400 1.00 91.44 326 LEU A C 1
ATOM 2603 O O . LEU A 1 326 ? -16.714 -2.106 14.435 1.00 91.44 326 LEU A O 1
ATOM 2607 N N . ARG A 1 327 ? -14.575 -2.003 15.120 1.00 93.19 327 ARG A N 1
ATOM 2608 C CA . ARG A 1 327 ? -14.725 -0.873 16.049 1.00 93.19 327 ARG A CA 1
ATOM 2609 C C . ARG A 1 327 ? -13.698 0.218 15.781 1.00 93.19 327 ARG A C 1
ATOM 2611 O O . ARG A 1 327 ? -12.665 -0.022 15.147 1.00 93.19 327 ARG A O 1
ATOM 2618 N N . HIS A 1 328 ? -13.986 1.424 16.266 1.00 94.56 328 HIS A N 1
ATOM 2619 C CA . HIS A 1 328 ? -12.988 2.491 16.290 1.00 94.56 328 HIS A CA 1
ATOM 2620 C C . HIS A 1 328 ? -11.896 2.162 17.312 1.00 94.56 328 HIS A C 1
ATOM 2622 O O . HIS A 1 328 ? -12.202 1.584 18.358 1.00 94.56 328 HIS A O 1
ATOM 2628 N N . PRO A 1 329 ? -10.645 2.607 17.096 1.00 94.75 329 PRO A N 1
ATOM 2629 C CA . PRO A 1 329 ? -9.592 2.462 18.097 1.00 94.75 329 PRO A CA 1
ATOM 2630 C C . PRO A 1 329 ? -9.974 3.023 19.476 1.00 94.75 329 PRO A C 1
ATOM 2632 O O . PRO A 1 329 ? -9.599 2.445 20.489 1.00 94.75 329 PRO A O 1
ATOM 2635 N N . SER A 1 330 ? -10.761 4.105 19.520 1.00 93.81 330 SER A N 1
ATOM 2636 C CA . SER A 1 330 ? -11.247 4.740 20.754 1.00 93.81 330 SER A CA 1
ATOM 2637 C C . SER A 1 330 ? -12.293 3.934 21.527 1.00 93.81 330 SER A C 1
ATOM 2639 O O . SER A 1 330 ? -12.543 4.210 22.698 1.00 93.81 330 SER A O 1
ATOM 2641 N N . GLU A 1 331 ? -12.904 2.937 20.892 1.00 92.56 331 GLU A N 1
ATOM 2642 C CA . GLU A 1 331 ? -13.829 2.012 21.542 1.00 92.56 331 GLU A CA 1
ATOM 2643 C C . GLU A 1 331 ? -13.099 0.788 22.110 1.00 92.56 331 GLU A C 1
ATOM 2645 O O . GLU A 1 331 ? -13.717 -0.019 22.791 1.00 92.56 331 GLU A O 1
ATOM 2650 N N . LEU A 1 332 ? -11.804 0.608 21.844 1.00 93.50 332 LEU A N 1
ATOM 2651 C CA . LEU A 1 332 ? -11.068 -0.569 22.297 1.00 93.50 332 LEU A CA 1
ATOM 2652 C C . LEU A 1 332 ? -10.604 -0.420 23.744 1.00 93.50 332 LEU A C 1
ATOM 2654 O O . LEU A 1 332 ? -10.268 0.676 24.190 1.00 93.50 332 LEU A O 1
ATOM 2658 N N . VAL A 1 333 ? -10.510 -1.542 24.454 1.00 92.56 333 VAL A N 1
ATOM 2659 C CA . VAL A 1 333 ? -9.973 -1.614 25.818 1.00 92.56 333 VAL A CA 1
ATOM 2660 C C . VAL A 1 333 ? -8.712 -2.468 25.826 1.00 92.56 333 VAL A C 1
ATOM 2662 O O . VAL A 1 333 ? -8.674 -3.555 25.245 1.00 92.56 333 VAL A O 1
ATOM 2665 N N . ASP A 1 334 ? -7.673 -1.993 26.510 1.00 89.88 334 ASP A N 1
ATOM 2666 C CA . ASP A 1 334 ? -6.453 -2.770 26.697 1.00 89.88 334 ASP A CA 1
ATOM 2667 C C . ASP A 1 334 ? -6.712 -3.983 27.607 1.00 89.88 334 ASP A C 1
ATOM 2669 O O . ASP A 1 334 ? -7.013 -3.847 28.796 1.00 89.88 334 ASP A O 1
ATOM 2673 N N . ARG A 1 335 ? -6.528 -5.188 27.056 1.00 87.25 335 ARG A N 1
ATOM 2674 C CA . ARG A 1 335 ? -6.661 -6.461 27.779 1.00 87.25 335 ARG A CA 1
ATOM 2675 C C . ARG A 1 335 ? -5.667 -6.597 28.938 1.00 87.25 335 ARG A C 1
ATOM 2677 O O . ARG A 1 335 ? -5.936 -7.330 29.883 1.00 87.25 335 ARG A O 1
ATOM 2684 N N . LYS A 1 336 ? -4.517 -5.922 28.892 1.00 84.12 336 LYS A N 1
ATOM 2685 C CA . LYS A 1 336 ? -3.536 -5.920 29.994 1.00 84.12 336 LYS A CA 1
ATOM 2686 C C . LYS A 1 336 ? -3.675 -4.698 30.905 1.00 84.12 336 LYS A C 1
ATOM 2688 O O . LYS A 1 336 ? -2.940 -4.585 31.883 1.00 84.12 336 LYS A O 1
ATOM 2693 N N . GLY A 1 337 ? -4.599 -3.794 30.585 1.00 82.00 337 GLY A N 1
ATOM 2694 C CA . GLY A 1 337 ? -4.828 -2.565 31.329 1.00 82.00 337 GLY A CA 1
ATOM 2695 C C . GLY A 1 337 ? -5.599 -2.781 32.630 1.00 82.00 337 GLY A C 1
ATOM 2696 O O . GLY A 1 337 ? -6.223 -3.817 32.864 1.00 82.00 337 GLY A O 1
ATOM 2697 N N . LEU A 1 338 ? -5.614 -1.738 33.463 1.00 81.94 338 LEU A N 1
ATOM 2698 C CA . LEU A 1 338 ? -6.323 -1.722 34.751 1.00 81.94 338 LEU A CA 1
ATOM 2699 C C . LEU A 1 338 ? -7.843 -1.867 34.602 1.00 81.94 338 LEU A C 1
ATOM 2701 O O . LEU A 1 338 ? -8.523 -2.232 35.555 1.00 81.94 338 LEU A O 1
ATOM 2705 N N . LEU A 1 339 ? -8.374 -1.536 33.424 1.00 86.06 339 LEU A N 1
ATOM 2706 C CA . LEU A 1 339 ? -9.806 -1.543 33.142 1.00 86.06 339 LEU A CA 1
ATOM 2707 C C . LEU A 1 339 ? -10.302 -2.865 32.564 1.00 86.06 339 LEU A C 1
ATOM 2709 O O . LEU A 1 339 ? -11.510 -3.024 32.440 1.00 86.06 339 LEU A O 1
ATOM 2713 N N . ASN A 1 340 ? -9.410 -3.812 32.249 1.00 85.25 340 ASN A N 1
ATOM 2714 C CA . ASN A 1 340 ? -9.776 -5.107 31.673 1.00 85.25 340 ASN A CA 1
ATOM 2715 C C . ASN A 1 340 ? -10.884 -5.804 32.481 1.00 85.25 340 ASN A C 1
ATOM 2717 O O . ASN A 1 340 ? -11.845 -6.296 31.906 1.00 85.25 340 ASN A O 1
ATOM 2721 N N . SER A 1 341 ? -10.815 -5.755 33.815 1.00 85.88 341 SER A N 1
ATOM 2722 C CA . SER A 1 341 ? -11.789 -6.409 34.698 1.00 85.88 341 SER A CA 1
ATOM 2723 C C . SER A 1 341 ? -13.219 -5.850 34.607 1.00 85.88 341 SER A C 1
ATOM 2725 O O . SER A 1 341 ? -14.159 -6.512 35.038 1.00 85.88 341 SER A O 1
ATOM 2727 N N . LEU A 1 342 ? -13.422 -4.655 34.040 1.00 88.06 342 LEU A N 1
ATOM 2728 C CA . LEU A 1 342 ? -14.755 -4.067 33.831 1.00 88.06 342 LEU A CA 1
ATOM 2729 C C . LEU A 1 342 ? -15.460 -4.597 32.580 1.00 88.06 342 LEU A C 1
ATOM 2731 O O . LEU A 1 342 ? -16.676 -4.421 32.428 1.00 88.06 342 LEU A O 1
ATOM 2735 N N . PHE A 1 343 ? -14.708 -5.225 31.683 1.00 89.88 343 PHE A N 1
ATOM 2736 C CA . PHE A 1 343 ? -15.182 -5.690 30.391 1.00 89.88 343 PHE A CA 1
ATOM 2737 C C . PHE A 1 343 ? -15.025 -7.201 30.287 1.00 89.88 343 PHE A C 1
ATOM 2739 O O . PHE A 1 343 ? -14.196 -7.824 30.942 1.00 89.88 343 PHE A O 1
ATOM 2746 N N . LYS A 1 344 ? -15.854 -7.795 29.445 1.00 85.56 344 LYS A N 1
ATOM 2747 C CA . LYS A 1 344 ? -15.760 -9.192 29.047 1.00 85.56 344 LYS A CA 1
ATOM 2748 C C . LYS A 1 344 ? -15.583 -9.287 27.543 1.00 85.56 344 LYS A C 1
ATOM 2750 O O . LYS A 1 344 ? -15.754 -8.299 26.832 1.00 85.56 344 LYS A O 1
ATOM 2755 N N . GLU A 1 345 ? -15.235 -10.471 27.052 1.00 84.81 345 GLU A N 1
ATOM 2756 C CA . GLU A 1 345 ? -15.098 -10.682 25.610 1.00 84.81 345 GLU A CA 1
ATOM 2757 C C . GLU A 1 345 ? -16.411 -10.404 24.876 1.00 84.81 345 GLU A C 1
ATOM 2759 O O . GLU A 1 345 ? -16.390 -9.763 23.832 1.00 84.81 345 GLU A O 1
ATOM 2764 N N . GLU A 1 346 ? -17.558 -10.744 25.466 1.00 85.69 346 GLU A N 1
ATOM 2765 C CA . GLU A 1 346 ? -18.873 -10.504 24.861 1.00 85.69 346 GLU A CA 1
ATOM 2766 C C . GLU A 1 346 ? -19.233 -9.014 24.743 1.00 85.69 346 GLU A C 1
ATOM 2768 O O . GLU A 1 346 ? -20.181 -8.669 24.045 1.00 85.69 346 GLU A O 1
ATOM 2773 N N . ASP A 1 347 ? -18.487 -8.114 25.400 1.00 86.94 347 ASP A N 1
ATOM 2774 C CA . ASP A 1 347 ? -18.663 -6.670 25.214 1.00 86.94 347 ASP A CA 1
ATOM 2775 C C . ASP A 1 347 ? -18.091 -6.178 23.868 1.00 86.94 347 ASP A C 1
ATOM 2777 O O . ASP A 1 347 ? -18.333 -5.029 23.493 1.00 86.94 347 ASP A O 1
ATOM 2781 N N . GLU A 1 348 ? -17.334 -7.011 23.140 1.00 90.88 348 GLU A N 1
ATOM 2782 C CA . GLU A 1 348 ? -16.757 -6.701 21.822 1.00 90.88 348 GLU A CA 1
ATOM 2783 C C . GLU A 1 348 ? -15.881 -5.441 21.822 1.00 90.88 348 GLU A C 1
ATOM 2785 O O . GLU A 1 348 ? -15.946 -4.590 20.929 1.00 90.88 348 GLU A O 1
ATOM 2790 N N . ARG A 1 349 ? -15.073 -5.295 22.877 1.00 91.81 349 ARG A N 1
ATOM 2791 C CA . ARG A 1 349 ? -14.145 -4.167 23.091 1.00 91.81 349 ARG A CA 1
ATOM 2792 C C . ARG A 1 349 ? -12.674 -4.585 23.067 1.00 91.81 349 ARG A C 1
ATOM 2794 O O . ARG A 1 349 ? -11.797 -3.727 23.048 1.00 91.81 349 ARG A O 1
ATOM 2801 N N . PHE A 1 350 ? -12.389 -5.885 23.074 1.00 91.50 350 PHE A N 1
ATOM 2802 C CA . PHE A 1 350 ? -11.026 -6.405 23.021 1.00 91.50 350 PHE A CA 1
ATOM 2803 C C . PHE A 1 350 ? -10.643 -6.768 21.594 1.00 91.50 350 PHE A C 1
ATOM 2805 O O . PHE A 1 350 ? -11.421 -7.401 20.886 1.00 91.50 350 PHE A O 1
ATOM 2812 N N . VAL A 1 351 ? -9.424 -6.412 21.193 1.00 89.56 351 VAL A N 1
ATOM 2813 C CA . VAL A 1 351 ? -8.848 -6.856 19.917 1.00 89.56 351 VAL A CA 1
ATOM 2814 C C . VAL A 1 351 ? -8.716 -8.379 19.872 1.00 89.56 351 VAL A C 1
ATOM 2816 O O . VAL A 1 351 ? -8.456 -9.019 20.895 1.00 89.56 351 VAL A O 1
ATOM 2819 N N . ILE A 1 352 ? -8.864 -8.955 18.680 1.00 85.75 352 ILE A N 1
ATOM 2820 C CA . ILE A 1 352 ? -8.671 -10.394 18.470 1.00 85.75 352 ILE A CA 1
ATOM 2821 C C . ILE A 1 352 ? -7.203 -10.770 18.688 1.00 85.75 352 ILE A C 1
ATOM 2823 O O . ILE A 1 352 ? -6.277 -10.079 18.251 1.00 85.75 352 ILE A O 1
ATOM 2827 N N . LEU A 1 353 ? -7.001 -11.897 19.368 1.00 77.25 353 LEU A N 1
ATOM 2828 C CA . LEU A 1 353 ? -5.691 -12.459 19.668 1.00 77.25 353 LEU A CA 1
ATOM 2829 C C . LEU A 1 353 ? -5.343 -13.621 18.720 1.00 77.25 353 LEU A C 1
ATOM 2831 O O . LEU A 1 353 ? -5.151 -14.739 19.184 1.00 77.25 353 LEU A O 1
ATOM 2835 N N . ASP A 1 354 ? -5.252 -13.393 17.406 1.00 70.25 354 ASP A N 1
ATOM 2836 C CA . ASP A 1 354 ? -4.789 -14.427 16.466 1.00 70.25 354 ASP A CA 1
ATOM 2837 C C . ASP A 1 354 ? -3.806 -13.940 15.368 1.00 70.25 354 ASP A C 1
ATOM 2839 O O . ASP A 1 354 ? -3.431 -12.764 15.282 1.00 70.25 354 ASP A O 1
ATOM 2843 N N . SER A 1 355 ? -3.300 -14.949 14.640 1.00 52.03 355 SER A N 1
ATOM 2844 C CA . SER A 1 355 ? -2.500 -15.028 13.396 1.00 52.03 355 SER A CA 1
ATOM 2845 C C . SER A 1 355 ? -1.167 -14.259 13.233 1.00 52.03 355 SER A C 1
ATOM 2847 O O . SER A 1 355 ? -0.233 -14.834 12.674 1.00 52.03 355 SER A O 1
ATOM 2849 N N . ASN A 1 356 ? -1.000 -13.021 13.710 1.00 61.72 356 ASN A N 1
ATOM 2850 C CA . ASN A 1 356 ? 0.305 -12.328 13.831 1.00 61.72 356 ASN A CA 1
ATOM 2851 C C . ASN A 1 356 ? 0.097 -10.950 14.473 1.00 61.72 356 ASN A C 1
ATOM 2853 O O . ASN A 1 356 ? 0.031 -9.923 13.807 1.00 61.72 356 ASN A O 1
ATOM 2857 N N . THR A 1 357 ? 0.012 -10.951 15.797 1.00 72.31 357 THR A N 1
ATOM 2858 C CA . THR A 1 357 ? -1.093 -10.382 16.581 1.00 72.31 357 THR A CA 1
ATOM 2859 C C . THR A 1 357 ? -1.092 -8.859 16.762 1.00 72.31 357 THR A C 1
ATOM 2861 O O . THR A 1 357 ? -0.040 -8.214 16.827 1.00 72.31 357 THR A O 1
ATOM 2864 N N . TYR A 1 358 ? -2.278 -8.282 16.979 1.00 78.44 358 TYR A N 1
ATOM 2865 C CA . TYR A 1 358 ? -2.451 -6.920 17.511 1.00 78.44 358 TYR A CA 1
ATOM 2866 C C . TYR A 1 358 ? -1.736 -6.705 18.859 1.00 78.44 358 TYR A C 1
ATOM 2868 O O . TYR A 1 358 ? -1.375 -5.584 19.196 1.00 78.44 358 TYR A O 1
ATOM 2876 N N . SER A 1 359 ? -1.449 -7.778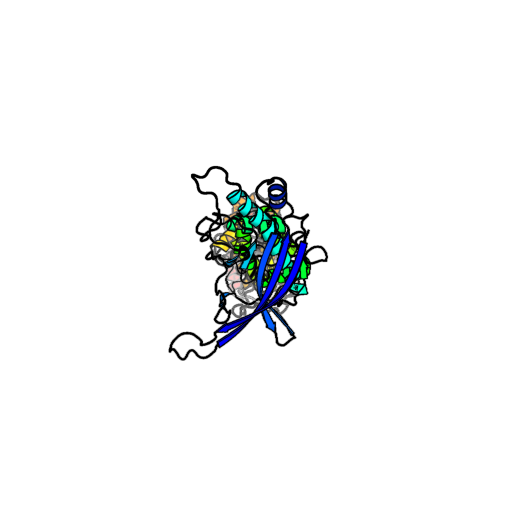 19.600 1.00 78.69 359 SER A N 1
ATOM 2877 C CA . SER A 1 359 ? -0.816 -7.747 20.926 1.00 78.69 359 SER A CA 1
ATOM 2878 C C . SER A 1 359 ? 0.659 -7.359 20.956 1.00 78.69 359 SER A C 1
ATOM 2880 O O . SER A 1 359 ? 1.232 -7.300 22.047 1.00 78.69 359 SER A O 1
ATOM 2882 N N . LYS A 1 360 ? 1.309 -7.136 19.804 1.00 87.94 360 LYS A N 1
ATOM 2883 C CA . LYS A 1 360 ? 2.694 -6.647 19.795 1.00 87.94 360 LYS A CA 1
ATOM 2884 C C . LYS A 1 360 ? 2.770 -5.319 20.567 1.00 87.94 360 LYS A C 1
ATOM 2886 O O . LYS A 1 360 ? 1.940 -4.447 20.307 1.00 87.94 360 LYS A O 1
ATOM 2891 N N . PRO A 1 361 ? 3.766 -5.116 21.455 1.00 87.81 361 PRO A N 1
ATOM 2892 C CA . PRO A 1 361 ? 3.854 -3.898 22.262 1.00 87.81 361 PRO A CA 1
ATOM 2893 C C . PRO A 1 361 ? 3.817 -2.612 21.431 1.00 87.81 361 PRO A C 1
ATOM 2895 O O . PRO A 1 361 ? 3.078 -1.696 21.768 1.00 87.81 361 PRO A O 1
ATOM 2898 N N . THR A 1 362 ? 4.522 -2.579 20.296 1.00 91.00 362 THR A N 1
ATOM 2899 C CA . THR A 1 362 ? 4.539 -1.429 19.376 1.00 91.00 362 THR A CA 1
ATOM 2900 C C . THR A 1 362 ? 3.150 -1.085 18.836 1.00 91.00 362 THR A C 1
ATOM 2902 O O . THR A 1 362 ? 2.763 0.081 18.821 1.00 91.00 362 THR A O 1
ATOM 2905 N N . ARG A 1 363 ? 2.362 -2.095 18.452 1.00 91.50 363 ARG A N 1
ATOM 2906 C CA . ARG A 1 363 ? 0.989 -1.921 17.958 1.00 91.50 363 ARG A CA 1
ATOM 2907 C C . ARG A 1 363 ? 0.045 -1.474 19.064 1.00 91.50 363 ARG A C 1
ATOM 2909 O O . ARG A 1 363 ? -0.770 -0.593 18.825 1.00 91.50 363 ARG A O 1
ATOM 2916 N N . MET A 1 364 ? 0.198 -2.008 20.275 1.00 89.44 364 MET A N 1
ATOM 2917 C CA . MET A 1 364 ? -0.570 -1.566 21.444 1.00 89.44 364 MET A CA 1
ATOM 2918 C C . MET A 1 364 ? -0.273 -0.105 21.797 1.00 89.44 364 MET A C 1
ATOM 2920 O O . MET A 1 364 ? -1.199 0.653 22.076 1.00 89.44 364 MET A O 1
ATOM 2924 N N . THR A 1 365 ? 0.989 0.328 21.705 1.00 91.44 365 THR A N 1
ATOM 2925 C CA . THR A 1 365 ? 1.366 1.742 21.847 1.00 91.44 365 THR A CA 1
ATOM 2926 C C . THR A 1 365 ? 0.726 2.605 20.758 1.00 91.44 365 THR A C 1
ATOM 2928 O O . THR A 1 365 ? 0.189 3.671 21.061 1.00 91.44 365 THR A O 1
ATOM 2931 N N . THR A 1 366 ? 0.718 2.146 19.502 1.00 93.69 366 THR A N 1
ATOM 2932 C CA . THR A 1 366 ? 0.026 2.856 18.416 1.00 93.69 366 THR A CA 1
ATOM 2933 C C . THR A 1 366 ? -1.482 2.928 18.666 1.00 93.69 366 THR A C 1
ATOM 2935 O O . THR A 1 366 ? -2.044 4.013 18.571 1.00 93.69 366 THR A O 1
ATOM 2938 N N . LEU A 1 367 ? -2.141 1.834 19.057 1.00 93.31 367 LEU A N 1
ATOM 2939 C CA . LEU A 1 367 ? -3.572 1.819 19.383 1.00 93.31 367 LEU A CA 1
ATOM 2940 C C . LEU A 1 367 ? -3.900 2.749 20.559 1.00 93.31 367 LEU A C 1
ATOM 2942 O O . LEU A 1 367 ? -4.878 3.490 20.490 1.00 93.31 367 LEU A O 1
ATOM 2946 N N . ALA A 1 368 ? -3.059 2.790 21.596 1.00 92.19 368 ALA A N 1
ATOM 2947 C CA . ALA A 1 368 ? -3.200 3.742 22.698 1.00 92.19 368 ALA A CA 1
ATOM 2948 C C . ALA A 1 368 ? -3.121 5.196 22.199 1.00 92.19 368 ALA A C 1
ATOM 2950 O O . ALA A 1 368 ? -3.965 6.016 22.551 1.00 92.19 368 ALA A O 1
ATOM 2951 N N . ARG A 1 369 ? -2.180 5.510 21.294 1.00 93.00 369 ARG A N 1
ATOM 2952 C CA . ARG A 1 369 ? -2.090 6.826 20.628 1.00 93.00 369 ARG A CA 1
ATOM 2953 C C . ARG A 1 369 ? -3.305 7.136 19.740 1.00 93.00 369 ARG A C 1
ATOM 2955 O O . ARG A 1 369 ? -3.655 8.304 19.554 1.00 93.00 369 ARG A O 1
ATOM 2962 N N . LEU A 1 370 ? -3.957 6.110 19.193 1.00 94.62 370 LEU A N 1
ATOM 2963 C CA . LEU A 1 370 ? -5.193 6.241 18.418 1.00 94.62 370 LEU A CA 1
ATOM 2964 C C . LEU A 1 370 ? -6.441 6.428 19.297 1.00 94.62 370 LEU A C 1
ATOM 2966 O O . LEU A 1 370 ? -7.481 6.812 18.769 1.00 94.62 370 LEU A O 1
ATOM 2970 N N . GLY A 1 371 ? -6.332 6.236 20.614 1.00 92.19 371 GLY A N 1
ATOM 2971 C CA . GLY A 1 371 ? -7.410 6.468 21.576 1.00 92.19 371 GLY A CA 1
ATOM 2972 C C . GLY A 1 371 ? -7.885 5.225 22.327 1.00 92.19 371 GLY A C 1
ATOM 2973 O O . GLY A 1 371 ? -8.851 5.337 23.075 1.00 92.19 371 GLY A O 1
ATOM 2974 N N . MET A 1 372 ? -7.235 4.068 22.156 1.00 93.75 372 MET A N 1
ATOM 2975 C CA . MET A 1 372 ? -7.561 2.859 22.920 1.00 93.75 372 MET A CA 1
ATOM 2976 C C . MET A 1 372 ? -7.487 3.126 24.424 1.00 93.75 372 MET A C 1
ATOM 2978 O O . MET A 1 372 ? -6.542 3.733 24.934 1.00 93.75 372 MET A O 1
ATOM 2982 N N . ILE A 1 373 ? -8.495 2.640 25.136 1.00 92.31 373 ILE A N 1
ATOM 2983 C CA . ILE A 1 373 ? -8.719 2.912 26.547 1.00 92.31 373 ILE A CA 1
ATOM 2984 C C . ILE A 1 373 ? -7.774 2.053 27.388 1.00 92.31 373 ILE A C 1
ATOM 2986 O O . ILE A 1 373 ? -7.881 0.826 27.426 1.00 92.31 373 ILE A O 1
ATOM 2990 N N . THR A 1 374 ? -6.849 2.711 28.087 1.00 86.25 374 THR A N 1
ATOM 2991 C CA . THR A 1 374 ? -5.823 2.057 28.916 1.00 86.25 374 THR A CA 1
ATOM 2992 C C . THR A 1 374 ? -6.077 2.235 30.411 1.00 86.25 374 THR A C 1
ATOM 2994 O O . THR A 1 374 ? -5.985 1.276 31.180 1.00 86.25 374 THR A O 1
ATOM 2997 N N . SER A 1 375 ? -6.414 3.457 30.835 1.00 83.56 375 SER A N 1
ATOM 2998 C CA . SER A 1 375 ? -6.522 3.812 32.254 1.00 83.56 375 SER A CA 1
ATOM 2999 C C . SER A 1 375 ? -7.832 4.492 32.637 1.00 83.56 375 SER A C 1
ATOM 3001 O O . SER A 1 375 ? -8.346 4.182 33.709 1.00 83.56 375 SER A O 1
ATOM 3003 N N . LYS A 1 376 ? -8.401 5.365 31.797 1.00 86.62 376 LYS A N 1
ATOM 3004 C CA . LYS A 1 376 ? -9.590 6.169 32.128 1.00 86.62 376 LYS A CA 1
ATOM 3005 C C . LYS A 1 376 ? -10.736 5.925 31.145 1.00 86.62 376 LYS A C 1
ATOM 3007 O O . LYS A 1 376 ? -10.527 5.916 29.936 1.00 86.62 376 LYS A O 1
ATOM 3012 N N . LEU A 1 377 ? -11.943 5.748 31.677 1.00 88.00 377 LEU A N 1
ATOM 3013 C CA . LEU A 1 377 ? -13.182 5.639 30.908 1.00 88.00 377 LEU A CA 1
ATOM 3014 C C . LEU A 1 377 ? -13.728 7.023 30.545 1.00 88.00 377 LEU A C 1
ATOM 3016 O O . LEU A 1 377 ? -13.647 7.958 31.344 1.00 88.00 377 LEU A O 1
ATOM 3020 N N . SER A 1 378 ? -14.336 7.129 29.362 1.00 88.12 378 SER A N 1
ATOM 3021 C CA . SER A 1 378 ? -15.177 8.274 29.009 1.00 88.12 378 SER A CA 1
ATOM 3022 C C . SER A 1 378 ? -16.488 8.251 29.800 1.00 88.12 378 SER A C 1
ATOM 3024 O O . SER A 1 378 ? -16.918 7.205 30.286 1.00 88.12 378 SER A O 1
ATOM 3026 N N . GLU A 1 379 ? -17.145 9.403 29.907 1.00 87.69 379 GLU A N 1
ATOM 3027 C CA . GLU A 1 379 ? -18.386 9.581 30.676 1.00 87.69 379 GLU A CA 1
ATOM 3028 C C . GLU A 1 379 ? -19.497 8.647 30.184 1.00 87.69 379 GLU A C 1
ATOM 3030 O O . GLU A 1 379 ? -20.075 7.888 30.963 1.00 87.69 379 GLU A O 1
ATOM 3035 N N . ASN A 1 380 ? -19.702 8.611 28.864 1.00 88.50 380 ASN A N 1
ATOM 30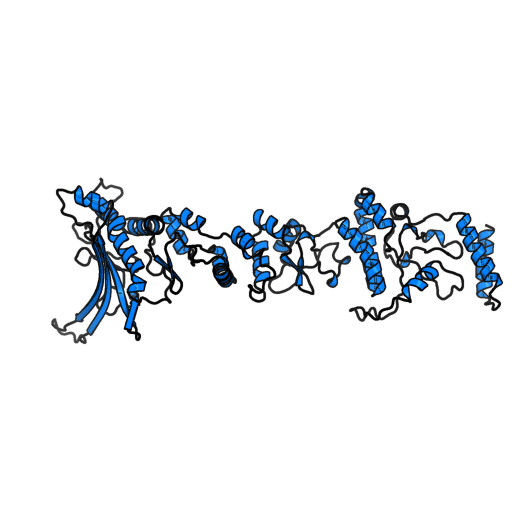36 C CA . ASN A 1 380 ? -20.675 7.734 28.214 1.00 88.50 380 ASN A CA 1
ATOM 3037 C C . ASN A 1 380 ? -20.396 6.255 28.501 1.00 88.50 380 ASN A C 1
ATOM 3039 O O . ASN A 1 380 ? -21.320 5.487 28.768 1.00 88.50 380 ASN A O 1
ATOM 3043 N N . LEU A 1 381 ? -19.123 5.850 28.473 1.00 89.38 381 LEU A N 1
ATOM 3044 C CA . LEU A 1 381 ? -18.751 4.463 28.728 1.00 89.38 381 LEU A CA 1
ATOM 3045 C C . LEU A 1 381 ? -18.887 4.110 30.211 1.00 89.38 381 LEU A C 1
ATOM 3047 O O . LEU A 1 381 ? -19.282 2.995 30.533 1.00 89.38 381 LEU A O 1
ATOM 3051 N N . LEU A 1 382 ? -18.622 5.051 31.121 1.00 91.62 382 LEU A N 1
ATOM 3052 C CA . LEU A 1 382 ? -18.844 4.853 32.552 1.00 91.62 382 LEU A CA 1
ATOM 3053 C C . LEU A 1 382 ? -20.327 4.597 32.855 1.00 91.62 382 LEU A C 1
ATOM 3055 O O . LEU A 1 382 ? -20.656 3.654 33.576 1.00 91.62 382 LEU A O 1
ATOM 3059 N N . ILE A 1 383 ? -21.213 5.398 32.258 1.00 91.12 383 ILE A N 1
ATOM 3060 C CA . ILE A 1 383 ? -22.669 5.240 32.363 1.00 91.12 383 ILE A CA 1
ATOM 3061 C C . ILE A 1 383 ? -23.116 3.901 31.768 1.00 91.12 383 ILE A C 1
ATOM 3063 O O . ILE A 1 383 ? -23.906 3.182 32.383 1.00 91.12 383 ILE A O 1
ATOM 3067 N N . ASP A 1 384 ? -22.595 3.538 30.595 1.00 91.00 384 ASP A N 1
ATOM 3068 C CA . ASP A 1 384 ? -22.866 2.250 29.953 1.00 91.00 384 ASP A CA 1
ATOM 3069 C C . ASP A 1 384 ? -22.447 1.069 30.847 1.00 91.00 384 ASP A C 1
ATOM 3071 O O . ASP A 1 384 ? -23.226 0.137 31.057 1.00 91.00 384 ASP A O 1
ATOM 3075 N N . ARG A 1 385 ? -21.262 1.136 31.471 1.00 92.12 385 ARG A N 1
ATOM 3076 C CA . ARG A 1 385 ? -20.798 0.105 32.412 1.00 92.12 385 ARG A CA 1
ATOM 3077 C C . ARG A 1 385 ? -21.691 0.001 33.646 1.00 92.12 385 ARG A C 1
ATOM 3079 O O . ARG A 1 385 ? -22.036 -1.122 34.017 1.00 92.12 385 ARG A O 1
ATOM 3086 N N . ALA A 1 386 ? -22.129 1.125 34.216 1.00 92.31 386 ALA A N 1
ATOM 3087 C CA . ALA A 1 386 ? -23.075 1.141 35.332 1.00 92.31 386 ALA A CA 1
ATOM 3088 C C . ALA A 1 386 ? -24.407 0.465 34.960 1.00 92.31 386 ALA A C 1
ATOM 3090 O O . ALA A 1 386 ? -24.875 -0.424 35.669 1.00 92.31 386 ALA A O 1
ATOM 3091 N N . LYS A 1 387 ? -24.990 0.825 33.807 1.00 91.44 387 LYS A N 1
ATOM 3092 C CA . LYS A 1 387 ? -26.243 0.234 33.298 1.00 91.44 387 LYS A CA 1
ATOM 3093 C C . LYS A 1 387 ? -26.090 -1.257 32.981 1.00 91.44 387 LYS A C 1
ATOM 3095 O O . LYS A 1 387 ? -27.009 -2.041 33.209 1.00 91.44 387 LYS A O 1
ATOM 3100 N N . SER A 1 388 ? -24.913 -1.674 32.508 1.00 90.44 388 SER A N 1
ATOM 3101 C CA . SER A 1 388 ? -24.649 -3.073 32.162 1.00 90.44 388 SER A CA 1
ATOM 3102 C C . SER A 1 388 ? -24.743 -4.031 33.357 1.00 90.44 388 SER A C 1
ATOM 3104 O O . SER A 1 388 ? -25.026 -5.206 33.149 1.00 90.44 388 SER A O 1
ATOM 3106 N N . ILE A 1 389 ? -24.549 -3.557 34.596 1.00 90.38 389 ILE A N 1
ATOM 3107 C CA . ILE A 1 389 ? -24.668 -4.385 35.809 1.00 90.38 389 ILE A CA 1
ATOM 3108 C C . ILE A 1 389 ? -26.103 -4.891 35.968 1.00 90.38 389 ILE A C 1
ATOM 3110 O O . ILE A 1 389 ? -26.311 -6.085 36.178 1.00 90.38 389 ILE A O 1
ATOM 3114 N N . GLN A 1 390 ? -27.094 -4.019 35.776 1.00 85.19 390 GLN A N 1
ATOM 3115 C CA . GLN A 1 390 ? -28.505 -4.399 35.834 1.00 85.19 390 GLN A CA 1
ATOM 3116 C C . GLN A 1 390 ? -28.875 -5.369 34.702 1.00 85.19 390 GLN A C 1
ATOM 3118 O O . GLN A 1 390 ? -29.551 -6.372 34.933 1.00 85.19 390 GLN A O 1
ATOM 3123 N N . ASN A 1 391 ? -28.378 -5.112 33.488 1.00 84.06 391 ASN A N 1
ATOM 3124 C CA . ASN A 1 391 ? -28.599 -5.994 32.339 1.00 84.06 391 ASN A CA 1
ATOM 3125 C C . ASN A 1 391 ? -27.983 -7.384 32.568 1.00 84.06 391 ASN A C 1
ATOM 3127 O O . ASN A 1 391 ? -28.599 -8.404 32.258 1.00 84.06 391 ASN A O 1
ATOM 3131 N N . LEU A 1 392 ? -26.788 -7.441 33.166 1.00 83.44 392 LEU A N 1
ATOM 3132 C CA . LEU A 1 392 ? -26.168 -8.697 33.576 1.00 83.44 392 LEU A CA 1
ATOM 3133 C C . LEU A 1 392 ? -26.941 -9.377 34.703 1.00 83.44 392 LEU A C 1
ATOM 3135 O O . LEU A 1 392 ? -27.022 -10.597 34.703 1.00 83.44 392 LEU A O 1
ATOM 3139 N N . ALA A 1 393 ? -27.528 -8.639 35.644 1.00 82.94 393 ALA A N 1
ATOM 3140 C CA . ALA A 1 393 ? -28.265 -9.236 36.758 1.00 82.94 393 ALA A CA 1
ATOM 3141 C C . ALA A 1 393 ? -29.488 -10.037 36.279 1.00 82.94 393 ALA A C 1
ATOM 3143 O O . ALA A 1 393 ? -29.837 -11.043 36.895 1.00 82.94 393 ALA A O 1
ATOM 3144 N N . ALA A 1 394 ? -30.084 -9.649 35.145 1.00 77.25 394 ALA A N 1
ATOM 3145 C CA . ALA A 1 394 ? -31.167 -10.394 34.505 1.00 77.25 394 ALA A CA 1
ATOM 3146 C C . ALA A 1 394 ? -30.727 -11.760 33.941 1.00 77.25 394 ALA A C 1
ATOM 3148 O O . ALA A 1 394 ? -31.557 -12.655 33.800 1.00 77.25 394 ALA A O 1
ATOM 3149 N N . THR A 1 395 ? -29.438 -11.934 33.626 1.00 77.19 395 THR A N 1
ATOM 3150 C CA . THR A 1 395 ? -28.893 -13.165 33.023 1.00 77.19 395 THR A CA 1
ATOM 3151 C C . THR A 1 395 ? -28.055 -13.985 34.006 1.00 77.19 395 THR A C 1
ATOM 3153 O O . THR A 1 395 ? -28.211 -15.200 34.100 1.00 77.19 395 THR A O 1
ATOM 3156 N N . CYS A 1 396 ? -27.163 -13.348 34.767 1.00 81.00 396 CYS A N 1
ATOM 3157 C CA . CYS A 1 396 ? -26.294 -13.989 35.744 1.00 81.00 396 CYS A CA 1
ATOM 3158 C C . CYS A 1 396 ? -25.898 -13.033 36.883 1.00 81.00 396 CYS A C 1
ATOM 3160 O O . CYS A 1 396 ? -25.070 -12.135 36.708 1.00 81.00 396 CYS A O 1
ATOM 3162 N N . ALA A 1 397 ? -26.403 -13.305 38.090 1.00 81.62 397 ALA A N 1
ATOM 3163 C CA . ALA A 1 397 ? -26.103 -12.522 39.291 1.00 81.62 397 ALA A CA 1
ATOM 3164 C C . ALA A 1 397 ? -24.602 -12.494 39.649 1.00 81.62 397 ALA A C 1
ATOM 3166 O O . ALA A 1 397 ? -24.093 -11.446 40.034 1.00 81.62 397 ALA A O 1
ATOM 3167 N N . HIS A 1 398 ? -23.871 -13.601 39.459 1.00 84.06 398 HIS A N 1
ATOM 3168 C CA . HIS A 1 398 ? -22.417 -13.651 39.686 1.00 84.06 398 HIS A CA 1
ATOM 3169 C C . HIS A 1 398 ? -21.660 -12.671 38.784 1.00 84.06 398 HIS A C 1
ATOM 3171 O O . HIS A 1 398 ? -20.797 -11.930 39.241 1.00 84.06 398 HIS A O 1
ATOM 3177 N N . CYS A 1 399 ? -22.011 -12.643 37.497 1.00 84.31 399 CYS A N 1
ATOM 3178 C CA . CYS A 1 399 ? -21.385 -11.756 36.521 1.00 84.31 399 CYS A CA 1
ATOM 3179 C C . CYS A 1 399 ? -21.681 -10.284 36.812 1.00 84.31 399 CYS A C 1
ATOM 3181 O O . CYS A 1 399 ? -20.805 -9.438 36.648 1.00 84.31 399 CYS A O 1
ATOM 3183 N N . ALA A 1 400 ? -22.918 -9.991 37.217 1.00 87.19 400 ALA A N 1
ATOM 3184 C CA . ALA A 1 400 ? -23.325 -8.653 37.616 1.00 87.19 400 ALA A CA 1
ATOM 3185 C C . ALA A 1 400 ? -22.568 -8.191 38.864 1.00 87.19 400 ALA A C 1
ATOM 3187 O O . ALA A 1 400 ? -22.079 -7.063 38.896 1.00 87.19 400 ALA A O 1
ATOM 3188 N N . LEU A 1 401 ? -22.418 -9.074 39.858 1.00 88.25 401 LEU A N 1
ATOM 3189 C CA . LEU A 1 401 ? -21.693 -8.763 41.082 1.00 88.25 401 LEU A CA 1
ATOM 3190 C C . LEU A 1 401 ? -20.202 -8.542 40.820 1.00 88.25 401 LEU A C 1
ATOM 3192 O O . LEU A 1 401 ? -19.665 -7.539 41.278 1.00 88.25 401 LEU A O 1
ATOM 3196 N N . ASP A 1 402 ? -19.549 -9.413 40.049 1.00 87.81 402 ASP A N 1
ATOM 3197 C CA . ASP A 1 402 ? -18.143 -9.223 39.680 1.00 87.81 402 ASP A CA 1
ATOM 3198 C C . ASP A 1 402 ? -17.940 -7.871 38.978 1.00 87.81 402 ASP A C 1
ATOM 3200 O O . ASP A 1 402 ? -17.131 -7.053 39.416 1.00 87.81 402 ASP A O 1
ATOM 3204 N N . ARG A 1 403 ? -18.774 -7.541 37.982 1.00 89.94 403 ARG A N 1
ATOM 3205 C CA . ARG A 1 403 ? -18.706 -6.229 37.325 1.00 89.94 403 ARG A CA 1
ATOM 3206 C C . ARG A 1 403 ? -18.975 -5.073 38.289 1.00 89.94 403 ARG A C 1
ATOM 3208 O O . ARG A 1 403 ? -18.283 -4.063 38.209 1.00 89.94 403 ARG A O 1
ATOM 3215 N N . CYS A 1 404 ? -19.935 -5.206 39.202 1.00 92.19 404 CYS A N 1
ATOM 3216 C CA . CYS A 1 404 ? -20.212 -4.211 40.238 1.00 92.19 404 CYS A CA 1
ATOM 3217 C C . CYS A 1 404 ? -18.989 -3.960 41.128 1.00 92.19 404 CYS A C 1
ATOM 3219 O O . CYS A 1 404 ? -18.609 -2.811 41.341 1.00 92.19 404 CYS A O 1
ATOM 3221 N N . VAL A 1 405 ? -18.345 -5.021 41.612 1.00 91.00 405 VAL A N 1
ATOM 3222 C CA . VAL A 1 405 ? -17.120 -4.955 42.421 1.00 91.00 405 VAL A CA 1
ATOM 3223 C C . VAL A 1 405 ? -16.035 -4.177 41.677 1.00 91.00 405 VAL A C 1
ATOM 3225 O O . VAL A 1 405 ? -15.441 -3.250 42.230 1.00 91.00 405 VAL A O 1
ATOM 3228 N N . GLN A 1 406 ? -15.794 -4.508 40.408 1.00 90.94 406 GLN A N 1
ATOM 3229 C CA . GLN A 1 406 ? -14.794 -3.814 39.594 1.00 90.94 406 GLN A CA 1
ATOM 3230 C C . GLN A 1 406 ? -15.195 -2.356 39.320 1.00 90.94 406 GLN A C 1
ATOM 3232 O O . GLN A 1 406 ? -14.349 -1.461 39.365 1.00 90.94 406 GLN A O 1
ATOM 3237 N N . PHE A 1 407 ? -16.484 -2.090 39.092 1.00 92.62 407 PHE A N 1
ATOM 3238 C CA . PHE A 1 407 ? -17.013 -0.749 38.841 1.00 92.62 407 PHE A CA 1
ATOM 3239 C C . PHE A 1 407 ? -16.849 0.159 40.059 1.00 92.62 407 PHE A C 1
ATOM 3241 O O . PHE A 1 407 ? -16.318 1.260 39.936 1.00 92.62 407 PHE A O 1
ATOM 3248 N N . VAL A 1 408 ? -17.195 -0.327 41.252 1.00 91.06 408 VAL A N 1
ATOM 3249 C CA . VAL A 1 408 ? -16.991 0.396 42.515 1.00 91.06 408 VAL A CA 1
ATOM 3250 C C . VAL A 1 408 ? -15.505 0.668 42.767 1.00 91.06 408 VAL A C 1
ATOM 3252 O O . VAL A 1 408 ? -15.153 1.779 43.162 1.00 91.06 408 VAL A O 1
ATOM 3255 N N . ARG A 1 409 ? -14.609 -0.287 42.467 1.00 90.38 409 ARG A N 1
ATOM 3256 C CA . ARG A 1 409 ? -13.151 -0.052 42.540 1.00 90.38 409 ARG A CA 1
ATOM 3257 C C . ARG A 1 409 ? -12.705 1.092 41.637 1.00 90.38 409 ARG A C 1
ATOM 3259 O O . ARG A 1 409 ? -11.902 1.918 42.064 1.00 90.38 409 ARG A O 1
ATOM 3266 N N . TYR A 1 410 ? -13.224 1.154 40.413 1.00 91.06 410 TYR A N 1
ATOM 3267 C CA . TYR A 1 410 ? -12.925 2.254 39.501 1.00 91.06 410 TYR A CA 1
ATOM 3268 C C . TYR A 1 410 ? -13.458 3.592 40.031 1.00 91.06 410 TYR A C 1
ATOM 3270 O O . TYR A 1 410 ? -12.711 4.569 40.055 1.00 91.06 410 TYR A O 1
ATOM 3278 N N . LEU A 1 411 ? -14.708 3.632 40.516 1.00 90.44 411 LEU A N 1
ATOM 3279 C CA . LEU A 1 411 ? -15.292 4.842 41.106 1.00 90.44 411 LEU A CA 1
ATOM 3280 C C . LEU A 1 411 ? -14.439 5.373 42.264 1.00 90.44 411 LEU A C 1
ATOM 3282 O O . LEU A 1 411 ? -14.156 6.565 42.303 1.00 90.44 411 LEU A O 1
ATOM 3286 N N . ASN A 1 412 ? -13.977 4.489 43.154 1.00 89.50 412 ASN A N 1
ATOM 3287 C CA . ASN A 1 412 ? -13.106 4.850 44.275 1.00 89.50 412 ASN A CA 1
ATOM 3288 C C . ASN A 1 412 ? -11.768 5.459 43.832 1.00 89.50 412 ASN A C 1
ATOM 3290 O O . ASN A 1 412 ? -11.218 6.303 44.534 1.00 89.50 412 ASN A O 1
ATOM 3294 N N . ARG A 1 413 ? -11.233 5.042 42.681 1.00 88.25 413 ARG A N 1
ATOM 3295 C CA . ARG A 1 413 ? -9.970 5.572 42.154 1.00 88.25 413 ARG A CA 1
ATOM 3296 C C . ARG A 1 413 ? -10.138 6.951 41.514 1.00 88.25 413 ARG A C 1
ATOM 3298 O O . ARG A 1 413 ? -9.238 7.776 41.601 1.00 88.25 413 ARG A O 1
ATOM 3305 N N . GLU A 1 414 ? -11.283 7.203 40.881 1.00 88.75 414 GLU A N 1
ATOM 3306 C CA . GLU A 1 414 ? -11.540 8.412 40.082 1.00 88.75 414 GLU A CA 1
ATOM 3307 C C . GLU A 1 414 ? -12.503 9.408 40.760 1.00 88.75 414 GLU A C 1
ATOM 3309 O O . GLU A 1 414 ? -13.059 10.276 40.081 1.00 88.75 414 GLU A O 1
ATOM 3314 N N . ILE A 1 415 ? -12.694 9.315 42.086 1.00 88.25 415 ILE A N 1
ATOM 3315 C CA . ILE A 1 415 ? -13.654 10.120 42.875 1.00 88.25 415 ILE A CA 1
ATOM 3316 C C . ILE A 1 415 ? -13.636 11.597 42.471 1.00 88.25 415 ILE A C 1
ATOM 3318 O O . ILE A 1 415 ? -14.666 12.146 42.084 1.00 88.25 415 ILE A O 1
ATOM 3322 N N . THR A 1 416 ? -12.464 12.238 42.508 1.00 85.88 416 THR A N 1
ATOM 3323 C CA . THR A 1 416 ? -12.328 13.678 42.246 1.00 85.88 416 THR A CA 1
ATOM 3324 C C . THR A 1 416 ? -12.779 14.056 40.836 1.00 85.88 416 THR A C 1
ATOM 3326 O O . THR A 1 416 ? -13.456 15.065 40.659 1.00 85.88 416 THR A O 1
ATOM 3329 N N . SER A 1 417 ? -12.451 13.235 39.833 1.00 86.00 417 SER A N 1
ATOM 3330 C CA . SER A 1 417 ? -12.842 13.495 38.444 1.00 86.00 417 SER A CA 1
ATOM 3331 C C . SER A 1 417 ? -14.345 13.333 38.232 1.00 86.00 417 SER A C 1
ATOM 3333 O O . SER A 1 417 ? -14.903 13.997 37.364 1.00 86.00 417 SER A O 1
ATOM 3335 N N . ILE A 1 418 ? -14.984 12.427 38.973 1.00 87.06 418 ILE A N 1
ATOM 3336 C CA . ILE A 1 418 ? -16.413 12.136 38.838 1.00 87.06 418 ILE A CA 1
ATOM 3337 C C . ILE A 1 418 ? -17.245 13.194 39.572 1.00 87.06 418 ILE A C 1
ATOM 3339 O O . ILE A 1 418 ? -18.253 13.645 39.038 1.00 87.06 418 ILE A O 1
ATOM 3343 N N . GLU A 1 419 ? -16.815 13.636 40.758 1.00 84.94 419 GLU A N 1
ATOM 3344 C CA . GLU A 1 419 ? -17.513 14.680 41.525 1.00 84.94 419 GLU A CA 1
ATOM 3345 C C . GLU A 1 419 ? -17.562 16.033 40.799 1.00 84.94 419 GLU A C 1
ATOM 3347 O O . GLU A 1 419 ? -18.530 16.774 40.957 1.00 84.94 419 GLU A O 1
ATOM 3352 N N . GLN A 1 420 ? -16.545 16.352 39.993 1.00 86.44 420 GLN A N 1
ATOM 3353 C CA . GLN A 1 420 ? -16.490 17.599 39.222 1.00 86.44 420 GLN A CA 1
ATOM 3354 C C . GLN A 1 420 ? -17.484 17.635 38.051 1.00 86.44 420 GLN A C 1
ATOM 3356 O O . GLN A 1 420 ? -17.844 18.718 37.590 1.00 86.44 420 GLN A O 1
ATOM 3361 N N . ASN A 1 421 ? -17.949 16.480 37.567 1.00 87.06 421 ASN A N 1
ATOM 3362 C CA . ASN A 1 421 ? -18.900 16.414 36.463 1.00 87.06 421 ASN A CA 1
ATOM 3363 C C . ASN A 1 421 ? -20.333 16.239 36.983 1.00 87.06 421 ASN A C 1
ATOM 3365 O O . ASN A 1 421 ? -20.785 15.128 37.263 1.00 87.06 421 ASN A O 1
ATOM 3369 N N . HIS A 1 422 ? -21.075 17.345 37.061 1.00 86.69 422 HIS A N 1
ATOM 3370 C CA . HIS A 1 422 ? -22.446 17.352 37.574 1.00 86.69 422 HIS A CA 1
ATOM 3371 C C . HIS A 1 422 ? -23.429 16.484 36.774 1.00 86.69 422 HIS A C 1
ATOM 3373 O O . HIS A 1 422 ? -24.311 15.870 37.379 1.00 86.69 422 HIS A O 1
ATOM 3379 N N . GLN A 1 423 ? -23.289 16.411 35.446 1.00 88.69 423 GLN A N 1
ATOM 3380 C CA . GLN A 1 423 ? -24.187 15.619 34.601 1.00 88.69 423 GLN A CA 1
ATOM 3381 C C . GLN A 1 423 ? -23.975 14.123 34.841 1.00 88.69 423 GLN A C 1
ATOM 3383 O O . GLN A 1 423 ? -24.919 13.416 35.199 1.00 88.69 423 GLN A O 1
ATOM 3388 N N . LEU A 1 424 ? -22.725 13.665 34.741 1.00 88.75 424 LEU A N 1
ATOM 3389 C CA . LEU A 1 424 ? -22.342 12.281 35.014 1.00 88.75 424 LEU A CA 1
ATOM 3390 C C . LEU A 1 424 ? -22.757 11.864 36.427 1.00 88.75 424 LEU A C 1
ATOM 3392 O O . LEU A 1 424 ? -23.330 10.792 36.632 1.00 88.75 424 LEU A O 1
ATOM 3396 N N . PHE A 1 425 ? -22.483 12.731 37.403 1.00 87.31 425 PHE A N 1
ATOM 3397 C CA . PHE A 1 425 ? -22.812 12.480 38.796 1.00 87.31 425 PHE A CA 1
ATOM 3398 C C . PHE A 1 425 ? -24.317 12.300 39.001 1.00 87.31 425 PHE A C 1
ATOM 3400 O O . PHE A 1 425 ? -24.712 11.364 39.690 1.00 87.31 425 PHE A O 1
ATOM 3407 N N . SER A 1 426 ? -25.148 13.150 38.382 1.00 87.94 426 SER A N 1
ATOM 3408 C CA . SER A 1 426 ? -26.615 13.053 38.420 1.00 87.94 426 SER A CA 1
ATOM 3409 C C . SER A 1 426 ? -27.116 11.735 37.826 1.00 87.94 426 SER A C 1
ATOM 3411 O O . SER A 1 426 ? -27.910 11.037 38.460 1.00 87.94 426 SER A O 1
ATOM 3413 N N . GLU A 1 427 ? -26.604 11.346 36.655 1.00 91.38 427 GLU A N 1
ATOM 3414 C CA . GLU A 1 427 ? -27.005 10.100 35.995 1.00 91.38 427 GLU A CA 1
ATOM 3415 C C . GLU A 1 427 ? -26.688 8.872 36.853 1.00 91.38 427 GLU A C 1
ATOM 3417 O O . GLU A 1 427 ? -27.566 8.033 37.072 1.00 91.38 427 GLU A O 1
ATOM 3422 N N . LEU A 1 428 ? -25.480 8.799 37.424 1.00 91.75 428 LEU A N 1
ATOM 3423 C CA . LEU A 1 428 ? -25.073 7.700 38.305 1.00 91.75 428 LEU A CA 1
ATOM 3424 C C . LEU A 1 428 ? -25.988 7.543 39.526 1.00 91.75 428 LEU A C 1
ATOM 3426 O O . LEU A 1 428 ? -26.227 6.416 39.954 1.00 91.75 428 LEU A O 1
ATOM 3430 N N . LYS A 1 429 ? -26.562 8.632 40.057 1.00 91.81 429 LYS A N 1
ATOM 3431 C CA . LYS A 1 429 ? -27.493 8.556 41.198 1.00 91.81 429 LYS A CA 1
ATOM 3432 C C . LYS A 1 429 ? -28.745 7.728 40.907 1.00 91.81 429 LYS A C 1
ATOM 3434 O O . LYS A 1 429 ? -29.331 7.171 41.833 1.00 91.81 429 LYS A O 1
ATOM 3439 N N . SER A 1 430 ? -29.155 7.677 39.640 1.00 90.44 430 SER A N 1
ATOM 3440 C CA . SER A 1 430 ? -30.390 7.026 39.190 1.00 90.44 430 SER A CA 1
ATOM 3441 C C . SER A 1 430 ? -30.194 5.584 38.706 1.00 90.44 430 SER A C 1
ATOM 3443 O O . SER A 1 430 ? -31.166 4.837 38.588 1.00 90.44 430 SER A O 1
ATOM 3445 N N . ILE A 1 431 ? -28.952 5.169 38.432 1.00 91.88 431 ILE A N 1
ATOM 3446 C CA . ILE A 1 431 ? -28.647 3.865 37.830 1.00 91.88 431 ILE A CA 1
ATOM 3447 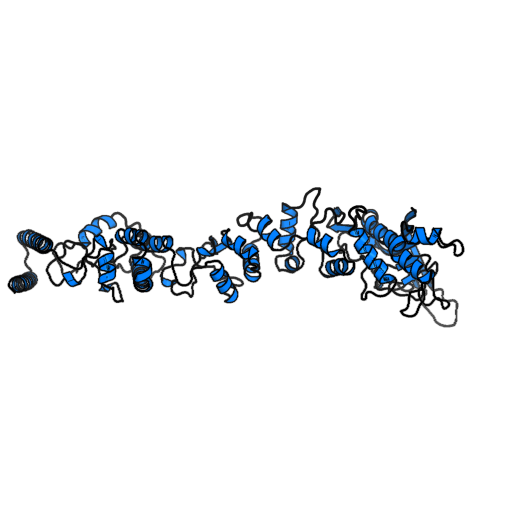C C . ILE A 1 431 ? -28.556 2.785 38.907 1.00 91.88 431 ILE A C 1
ATOM 3449 O O . ILE A 1 431 ? -27.890 2.958 39.924 1.00 91.88 431 ILE A O 1
ATOM 3453 N N . GLN A 1 432 ? -29.188 1.638 38.659 1.00 91.06 432 GLN A N 1
ATOM 3454 C CA . GLN A 1 432 ? -29.221 0.507 39.585 1.00 91.06 432 GLN A CA 1
ATOM 3455 C C . GLN A 1 432 ? -27.967 -0.360 39.462 1.00 91.06 432 GLN A C 1
ATOM 3457 O O . GLN A 1 432 ? -27.949 -1.327 38.702 1.00 91.06 432 GLN A O 1
ATOM 3462 N N . PHE A 1 433 ? -26.909 -0.012 40.195 1.00 91.94 433 PHE A N 1
ATOM 3463 C CA . PHE A 1 433 ? -25.632 -0.729 40.114 1.00 91.94 433 PHE A CA 1
ATOM 3464 C C . PHE A 1 433 ? -25.066 -1.190 41.461 1.00 91.94 433 PHE A C 1
ATOM 3466 O O . PHE A 1 433 ? -24.078 -1.916 41.457 1.00 91.94 433 PHE A O 1
ATOM 3473 N N . LEU A 1 434 ? -25.652 -0.797 42.599 1.00 90.69 434 LEU A N 1
ATOM 3474 C CA . LEU A 1 434 ? -25.151 -1.162 43.929 1.00 90.69 434 LEU A CA 1
ATOM 3475 C C . LEU A 1 434 ? -25.906 -2.363 44.512 1.00 90.69 434 LEU A C 1
ATOM 3477 O O . LEU A 1 434 ? -27.129 -2.407 44.382 1.00 90.69 434 LEU A O 1
ATOM 3481 N N . PRO A 1 435 ? -25.217 -3.314 45.171 1.00 89.00 435 PRO A N 1
ATOM 3482 C CA . PRO A 1 435 ? -25.827 -4.551 45.634 1.00 89.00 435 PRO A CA 1
ATOM 3483 C C . PRO A 1 435 ? -26.725 -4.315 46.852 1.00 89.00 435 PRO A C 1
ATOM 3485 O O . PRO A 1 435 ? -26.373 -3.572 47.771 1.00 89.00 435 PRO A O 1
ATOM 3488 N N . VAL A 1 436 ? -27.874 -4.984 46.879 1.00 86.00 436 VAL A N 1
ATOM 3489 C CA . VAL A 1 436 ? -28.844 -4.921 47.978 1.00 86.00 436 VAL A CA 1
ATOM 3490 C C . VAL A 1 436 ? -28.686 -6.133 48.885 1.00 86.00 436 VAL A C 1
ATOM 3492 O O . VAL A 1 436 ? -28.626 -7.270 48.415 1.00 86.00 436 VAL A O 1
ATOM 3495 N N . LYS A 1 437 ? -28.656 -5.891 50.197 1.00 82.62 437 LYS A N 1
ATOM 3496 C CA . LYS A 1 437 ? -28.521 -6.935 51.210 1.00 82.62 437 LYS A CA 1
ATOM 3497 C C . LYS A 1 437 ? -29.739 -7.846 51.164 1.00 82.62 437 LYS A C 1
ATOM 3499 O O . LYS A 1 437 ? -30.872 -7.374 51.261 1.00 82.62 437 LYS A O 1
ATOM 3504 N N . SER A 1 438 ? -29.504 -9.146 51.028 1.00 76.50 438 SER A N 1
ATOM 3505 C CA . SER A 1 438 ? -30.578 -10.143 51.020 1.00 76.50 438 SER A CA 1
ATOM 3506 C C . SER A 1 438 ? -31.119 -10.401 52.427 1.00 76.50 438 SER A C 1
ATOM 3508 O O . SER A 1 438 ? -30.392 -10.301 53.418 1.00 76.50 438 SER A O 1
ATOM 3510 N N . LYS A 1 439 ? -32.400 -10.771 52.506 1.00 75.12 439 LYS A N 1
ATOM 3511 C CA . LYS A 1 439 ? -33.044 -11.214 53.745 1.00 75.12 439 LYS A CA 1
ATOM 3512 C C . LYS A 1 439 ? -32.381 -12.502 54.251 1.00 75.12 439 LYS A C 1
ATOM 3514 O O . LYS A 1 439 ? -32.172 -13.439 53.479 1.00 75.12 439 LYS A O 1
ATOM 3519 N N . SER A 1 440 ? -32.047 -12.557 55.542 1.00 70.38 440 SER A N 1
ATOM 3520 C CA . SER A 1 440 ? -31.534 -13.787 56.165 1.00 70.38 440 SER A CA 1
ATOM 3521 C C . SER A 1 440 ? -32.630 -14.854 56.220 1.00 70.38 440 SER A C 1
ATOM 3523 O O . SER A 1 440 ? -33.787 -14.533 56.476 1.00 70.38 440 SER A O 1
ATOM 3525 N N . LYS A 1 441 ? -32.267 -16.131 56.039 1.00 67.38 441 LYS A N 1
ATOM 3526 C CA . LYS A 1 441 ? -33.210 -17.263 56.140 1.00 67.38 441 LYS A CA 1
ATOM 3527 C C . LYS A 1 441 ? -33.852 -17.387 57.524 1.00 67.38 441 LYS A C 1
ATOM 3529 O O . LYS A 1 441 ? -34.932 -17.946 57.639 1.00 67.38 441 LYS A O 1
ATOM 3534 N N . GLU A 1 442 ? -33.180 -16.878 58.551 1.00 66.62 442 GLU A N 1
ATOM 3535 C CA . GLU A 1 442 ? -33.647 -16.895 59.941 1.00 66.62 442 GLU A CA 1
ATOM 3536 C C . GLU A 1 442 ? -34.550 -15.696 60.279 1.00 66.62 442 GLU A C 1
ATOM 3538 O O . GLU A 1 442 ? -35.016 -15.573 61.408 1.00 66.62 442 GLU A O 1
ATOM 3543 N N . TRP A 1 443 ? -34.772 -14.785 59.325 1.00 69.88 443 TRP A N 1
ATOM 3544 C CA . TRP A 1 443 ? -35.510 -13.545 59.542 1.00 69.88 443 TRP A CA 1
ATOM 3545 C C . TRP A 1 443 ? -36.924 -13.641 58.973 1.00 69.88 443 TRP A C 1
ATOM 3547 O O . TRP A 1 443 ? -37.099 -13.808 57.769 1.00 69.88 443 TRP A O 1
ATOM 3557 N N . GLU A 1 444 ? -37.941 -13.494 59.819 1.00 67.06 444 GLU A N 1
ATOM 3558 C CA . GLU A 1 444 ? -39.347 -13.665 59.417 1.00 67.06 444 GLU A CA 1
ATOM 3559 C C . GLU A 1 444 ? -40.042 -12.340 59.047 1.00 67.06 444 GLU A C 1
ATOM 3561 O O . GLU A 1 444 ? -41.051 -12.346 58.348 1.00 67.06 444 GLU A O 1
ATOM 3566 N N . TRP A 1 445 ? -39.461 -11.193 59.409 1.00 70.00 445 TRP A N 1
ATOM 3567 C CA . TRP A 1 445 ? -40.065 -9.864 59.224 1.00 70.00 445 TRP A CA 1
ATOM 3568 C C . TRP A 1 445 ? -39.892 -9.301 57.804 1.00 70.00 445 TRP A C 1
ATOM 3570 O O . TRP A 1 445 ? -38.979 -9.734 57.087 1.00 70.00 445 TRP A O 1
ATOM 3580 N N . PRO A 1 446 ? -40.711 -8.312 57.391 1.00 69.06 446 PRO A N 1
ATOM 3581 C CA . PRO A 1 446 ? -40.558 -7.625 56.112 1.00 69.06 446 PRO A CA 1
ATOM 3582 C C . PRO A 1 446 ? -39.148 -7.060 55.930 1.00 69.06 446 PRO A C 1
ATOM 3584 O O . PRO A 1 446 ? -38.570 -6.474 56.849 1.00 69.06 446 PRO A O 1
ATOM 3587 N N . TRP A 1 447 ? -38.592 -7.241 54.733 1.00 74.94 447 TRP A N 1
ATOM 3588 C CA . TRP A 1 447 ? -37.266 -6.753 54.377 1.00 74.94 447 TRP A CA 1
ATOM 3589 C C . TRP A 1 447 ? -37.343 -5.900 53.114 1.00 74.94 447 TRP A C 1
ATOM 3591 O O . TRP A 1 447 ? -38.016 -6.262 52.155 1.00 74.94 447 TRP A O 1
ATOM 3601 N N . GLY A 1 448 ? -36.641 -4.771 53.070 1.00 68.94 448 GLY A N 1
ATOM 3602 C CA . GLY A 1 448 ? -36.735 -3.824 51.958 1.00 68.94 448 GLY A CA 1
ATOM 3603 C C . GLY A 1 448 ? -36.309 -4.409 50.613 1.00 68.94 448 GLY A C 1
ATOM 3604 O O . GLY A 1 448 ? -36.859 -4.029 49.578 1.00 68.94 448 GLY A O 1
ATOM 3605 N N . GLY A 1 449 ? -35.409 -5.398 50.628 1.00 68.06 449 GLY A N 1
ATOM 3606 C CA . GLY A 1 449 ? -35.067 -6.193 49.444 1.00 68.06 449 GLY A CA 1
ATOM 3607 C C . GLY A 1 449 ? -36.232 -7.034 48.898 1.00 68.06 449 GLY A C 1
ATOM 3608 O O . GLY A 1 449 ? -36.286 -7.277 47.697 1.00 68.06 449 GLY A O 1
ATOM 3609 N N . ASP A 1 450 ? -37.218 -7.407 49.726 1.00 69.75 450 ASP A N 1
ATOM 3610 C CA . ASP A 1 450 ? -38.358 -8.250 49.322 1.00 69.75 450 ASP A CA 1
ATOM 3611 C C . ASP A 1 450 ? -39.254 -7.556 48.273 1.00 69.75 450 ASP A C 1
ATOM 3613 O O . ASP A 1 450 ? -39.862 -8.206 47.419 1.00 69.75 450 ASP A O 1
ATOM 3617 N N . SER A 1 451 ? -39.319 -6.219 48.307 1.00 59.94 451 SER A N 1
ATOM 3618 C CA . SER A 1 451 ? -40.092 -5.407 47.353 1.00 59.94 451 SER A CA 1
ATOM 3619 C C . SER A 1 451 ? -39.517 -5.437 45.930 1.00 59.94 451 SER A C 1
ATOM 3621 O O . SER A 1 451 ? -40.263 -5.361 44.953 1.00 59.94 451 SER A O 1
ATOM 3623 N N . ILE A 1 452 ? -38.200 -5.621 45.810 1.00 65.31 452 ILE A N 1
ATOM 3624 C CA . ILE A 1 452 ? -37.476 -5.705 44.537 1.00 65.31 452 ILE A CA 1
ATOM 3625 C C . ILE A 1 452 ? -37.693 -7.091 43.903 1.00 65.31 452 ILE A C 1
ATOM 3627 O O . ILE A 1 452 ? -37.812 -7.213 42.679 1.00 65.31 452 ILE A O 1
ATOM 3631 N N . THR A 1 453 ? -37.846 -8.130 44.732 1.00 52.91 453 THR A N 1
ATOM 3632 C CA . THR A 1 453 ? -37.987 -9.548 44.350 1.00 52.91 453 THR A CA 1
ATOM 3633 C C . THR A 1 453 ? -39.206 -9.815 43.463 1.00 52.91 453 THR A C 1
ATOM 3635 O O . THR A 1 453 ? -39.091 -10.534 42.469 1.00 52.91 453 THR A O 1
ATOM 3638 N N . LYS A 1 454 ? -40.343 -9.151 43.728 1.00 49.59 454 LYS A N 1
ATOM 3639 C CA . LYS A 1 454 ? -41.575 -9.292 42.922 1.00 49.59 454 LYS A CA 1
ATOM 3640 C C . LYS A 1 454 ? -41.413 -8.836 41.463 1.00 49.59 454 LYS A C 1
ATOM 3642 O O . LYS A 1 454 ? -42.154 -9.289 40.595 1.00 49.59 454 LYS A O 1
ATOM 3647 N N . SER A 1 455 ? -40.445 -7.961 41.170 1.00 47.12 455 SER A N 1
ATOM 3648 C CA . SER A 1 455 ? -40.209 -7.448 39.810 1.00 47.12 455 SER A CA 1
ATOM 3649 C C . SER A 1 455 ? -39.322 -8.354 38.939 1.00 47.12 455 SER A C 1
ATOM 3651 O O . SER A 1 455 ? -39.360 -8.248 37.713 1.00 47.12 455 SER A O 1
ATOM 3653 N N . ILE A 1 456 ? -38.539 -9.248 39.559 1.00 47.56 456 ILE A N 1
ATOM 3654 C CA . ILE A 1 456 ? -37.514 -10.072 38.892 1.00 47.56 456 ILE A CA 1
ATOM 3655 C C . ILE A 1 456 ? -38.020 -11.498 38.635 1.00 47.56 456 ILE A C 1
ATOM 3657 O O . ILE A 1 456 ? -37.678 -12.090 37.611 1.00 47.56 456 ILE A O 1
ATOM 3661 N N . GLU A 1 457 ? -38.877 -12.046 39.505 1.00 44.00 457 GLU A N 1
ATOM 3662 C CA . GLU A 1 457 ? -39.453 -13.392 39.323 1.00 44.00 457 GLU A CA 1
ATOM 3663 C C . GLU A 1 457 ? -40.272 -13.534 38.027 1.00 44.00 457 GLU A C 1
ATOM 3665 O O . GLU A 1 457 ? -40.341 -14.623 37.465 1.00 44.00 457 GLU A O 1
ATOM 3670 N N . SER A 1 458 ? -40.787 -12.431 37.477 1.00 39.91 458 SER A N 1
ATOM 3671 C CA . SER A 1 458 ? -41.481 -12.390 36.182 1.00 39.91 458 SER A CA 1
ATOM 3672 C C . SER A 1 458 ? -40.553 -12.378 34.952 1.00 39.91 458 SER A C 1
ATOM 3674 O O . SER A 1 458 ? -41.043 -12.486 33.830 1.00 39.91 458 SER A O 1
ATOM 3676 N N . ARG A 1 459 ? -39.222 -12.266 35.122 1.00 46.56 459 ARG A N 1
ATOM 3677 C CA . ARG A 1 459 ? -38.237 -12.120 34.023 1.00 46.56 459 ARG A CA 1
ATOM 3678 C C . ARG A 1 459 ? -37.118 -13.161 33.996 1.00 46.56 459 ARG A C 1
ATOM 3680 O O . ARG A 1 459 ? -36.157 -12.978 33.249 1.00 46.56 459 ARG A O 1
ATOM 3687 N N . ARG A 1 460 ? -37.211 -14.264 34.749 1.00 45.84 460 ARG A N 1
ATOM 3688 C CA . ARG A 1 460 ? -36.287 -15.407 34.590 1.00 45.84 460 ARG A CA 1
ATOM 3689 C C . ARG A 1 460 ? -36.541 -16.120 33.254 1.00 45.84 460 ARG A C 1
ATOM 3691 O O . ARG A 1 460 ? -37.075 -17.223 33.207 1.00 45.84 460 ARG A O 1
ATOM 3698 N N . LEU A 1 461 ? -36.149 -15.487 32.152 1.00 41.19 461 LEU A N 1
ATOM 3699 C CA . LEU A 1 461 ? -35.915 -16.172 30.890 1.00 41.19 461 LEU A CA 1
ATOM 3700 C C . LEU A 1 461 ? -34.683 -17.068 31.073 1.00 41.19 461 LEU A C 1
ATOM 3702 O O . LEU A 1 461 ? -33.674 -16.646 31.634 1.00 41.19 461 LEU A O 1
ATOM 3706 N N . GLN A 1 462 ? -34.801 -18.321 30.637 1.00 44.72 462 GLN A N 1
ATOM 3707 C CA . GLN A 1 462 ? -33.815 -19.399 30.763 1.00 44.72 462 GLN A CA 1
ATOM 3708 C C . GLN A 1 462 ? -32.539 -19.153 29.927 1.00 44.72 462 GLN A C 1
ATOM 3710 O O . GLN A 1 462 ? -32.186 -19.961 29.073 1.00 44.72 462 GLN A O 1
ATOM 3715 N N . TYR A 1 463 ? -31.811 -18.063 30.156 1.00 45.81 463 TYR A N 1
ATOM 3716 C CA . TYR A 1 463 ? -30.498 -17.859 29.547 1.00 45.81 463 TYR A CA 1
ATOM 3717 C C 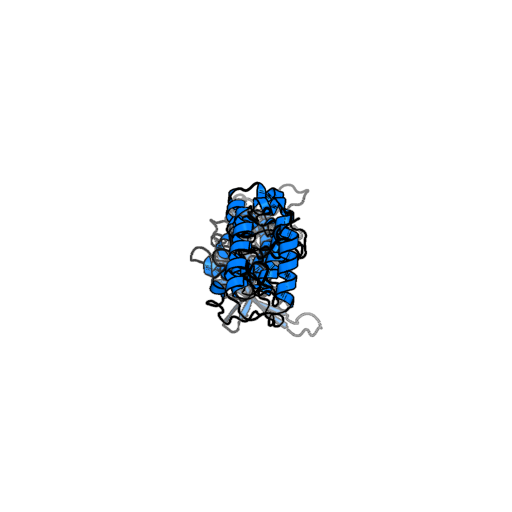. TYR A 1 463 ? -29.411 -18.372 30.494 1.00 45.81 463 TYR A C 1
ATOM 3719 O O . TYR A 1 463 ? -29.164 -17.812 31.560 1.00 45.81 463 TYR A O 1
ATOM 3727 N N . LYS A 1 464 ? -28.783 -19.493 30.121 1.00 54.78 464 LYS A N 1
ATOM 3728 C CA . LYS A 1 464 ? -27.671 -20.093 30.868 1.00 54.78 464 LYS A CA 1
ATOM 3729 C C . LYS A 1 464 ? -26.410 -19.253 30.656 1.00 54.78 464 LYS A C 1
ATOM 3731 O O . LYS A 1 464 ? -25.976 -19.066 29.525 1.00 54.78 464 LYS A O 1
ATOM 3736 N N . CYS A 1 465 ? -25.821 -18.769 31.748 1.00 62.56 465 CYS A N 1
ATOM 3737 C CA . CYS A 1 465 ? -24.481 -18.188 31.741 1.00 62.56 465 CYS A CA 1
ATOM 3738 C C . CYS A 1 465 ? -23.475 -19.188 31.146 1.00 62.56 465 CYS A C 1
ATOM 3740 O O . CYS A 1 465 ? -23.510 -20.367 31.499 1.00 62.56 465 CYS A O 1
ATOM 3742 N N . SER A 1 466 ? -22.564 -18.712 30.294 1.00 62.16 466 SER A N 1
ATOM 3743 C CA . SER A 1 466 ? -21.527 -19.513 29.623 1.00 62.16 466 SER A CA 1
ATOM 3744 C C . SER A 1 466 ? -20.568 -20.209 30.598 1.00 62.16 466 SER A C 1
ATOM 3746 O O . SER A 1 466 ? -19.917 -21.184 30.238 1.00 62.16 466 SER A O 1
ATOM 3748 N N . ASN A 1 467 ? -20.466 -19.712 31.836 1.00 64.19 467 ASN A N 1
ATOM 3749 C CA . ASN A 1 467 ? -19.613 -20.285 32.870 1.00 64.19 467 ASN A CA 1
ATOM 3750 C C . ASN A 1 467 ? -20.398 -21.299 33.717 1.00 64.19 467 ASN A C 1
ATOM 3752 O O . ASN A 1 467 ? -21.257 -20.925 34.520 1.00 64.19 467 ASN A O 1
ATOM 3756 N N . GLU A 1 468 ? -20.072 -22.585 33.562 1.00 57.28 468 GLU A N 1
ATOM 3757 C CA . GLU A 1 468 ? -20.726 -23.689 34.273 1.00 57.28 468 GLU A CA 1
ATOM 3758 C C . GLU A 1 468 ? -20.639 -23.578 35.804 1.00 57.28 468 GLU A C 1
ATOM 3760 O O . GLU A 1 468 ? -21.523 -24.073 36.504 1.00 57.28 468 GLU A O 1
ATOM 3765 N N . ASN A 1 469 ? -19.633 -22.873 36.333 1.00 59.94 469 ASN A N 1
ATOM 3766 C CA . ASN A 1 469 ? -19.463 -22.664 37.773 1.00 59.94 469 ASN A CA 1
ATOM 3767 C C . ASN A 1 469 ? -20.494 -21.685 38.360 1.00 59.94 469 ASN A C 1
ATOM 3769 O O . ASN A 1 469 ? -20.692 -21.650 39.571 1.00 59.94 469 ASN A O 1
ATOM 3773 N N . HIS A 1 470 ? -21.206 -20.921 37.525 1.00 66.31 470 HIS A N 1
ATOM 3774 C CA . HIS A 1 470 ? -22.259 -19.998 37.962 1.00 66.31 470 HIS A CA 1
ATOM 3775 C C . HIS A 1 470 ? -23.644 -20.667 38.087 1.00 66.31 470 HIS A C 1
ATOM 3777 O O . HIS A 1 470 ? -24.652 -19.971 38.213 1.00 66.31 470 HIS A O 1
ATOM 3783 N N . LYS A 1 471 ? -23.711 -22.010 38.060 1.00 51.31 471 LYS A N 1
ATOM 3784 C CA . LYS A 1 471 ? -24.947 -22.798 38.247 1.00 51.31 471 LYS A CA 1
ATOM 3785 C C . LYS A 1 471 ? -25.500 -22.739 39.684 1.00 51.31 471 LYS A C 1
ATOM 3787 O O . LYS A 1 471 ? -26.682 -23.018 39.878 1.00 51.31 471 LYS A O 1
ATOM 3792 N N . GLN A 1 472 ? -24.696 -22.369 40.689 1.00 52.84 472 GLN A N 1
ATOM 3793 C CA . GLN A 1 472 ? -25.196 -22.123 42.049 1.00 52.84 472 GLN A CA 1
ATOM 3794 C C . GLN A 1 472 ? -25.954 -20.788 42.123 1.00 52.84 472 GLN A C 1
ATOM 3796 O O . GLN A 1 472 ? -25.483 -19.745 41.678 1.00 52.84 472 GLN A O 1
ATOM 3801 N N . SER A 1 473 ? -27.160 -20.828 42.691 1.00 54.00 473 SER A N 1
ATOM 3802 C CA . SER A 1 473 ? -28.065 -19.682 42.812 1.00 54.00 473 SER A CA 1
ATOM 3803 C C . SER A 1 473 ? -27.580 -18.697 43.882 1.00 54.00 473 SER A C 1
ATOM 3805 O O . SER A 1 473 ? -28.007 -18.772 45.034 1.00 54.00 473 SER A O 1
ATOM 3807 N N . ILE A 1 474 ? -26.738 -17.736 43.502 1.00 62.19 474 ILE A N 1
ATOM 3808 C CA . ILE A 1 474 ? -26.614 -16.480 44.249 1.00 62.19 474 ILE A CA 1
ATOM 3809 C C . ILE A 1 474 ? -27.759 -15.561 43.812 1.00 62.19 474 ILE A C 1
ATOM 3811 O O . ILE A 1 474 ? -27.912 -15.272 42.626 1.00 62.19 474 ILE A O 1
ATOM 3815 N N . SER A 1 475 ? -28.566 -15.096 44.764 1.00 65.56 475 SER A N 1
ATOM 3816 C CA . SER A 1 475 ? -29.561 -14.045 44.543 1.00 65.56 475 SER A CA 1
ATOM 3817 C C . SER A 1 475 ? -28.994 -12.714 45.032 1.00 65.56 475 SER A C 1
ATOM 3819 O O . SER A 1 475 ? -29.096 -12.397 46.212 1.00 65.56 475 SER A O 1
ATOM 3821 N N . VAL A 1 476 ? -28.376 -11.944 44.138 1.00 74.56 476 VAL A N 1
ATOM 3822 C CA . VAL A 1 476 ? -27.946 -10.566 44.425 1.00 74.56 476 VAL A CA 1
ATOM 3823 C C . VAL A 1 476 ? -28.774 -9.629 43.563 1.00 74.56 476 VAL A C 1
ATOM 3825 O O . VAL A 1 476 ? -28.906 -9.832 42.356 1.00 74.56 476 VAL A O 1
ATOM 3828 N N . GLN A 1 477 ? -29.363 -8.629 44.207 1.00 82.50 477 GLN A N 1
ATOM 3829 C CA . GLN A 1 477 ? -30.157 -7.585 43.570 1.00 82.50 477 GLN A CA 1
ATOM 3830 C C . GLN A 1 477 ? -29.352 -6.292 43.528 1.00 82.50 477 GLN A C 1
ATOM 3832 O O . GLN A 1 477 ? -28.449 -6.106 44.342 1.00 82.50 477 GLN A O 1
ATOM 3837 N N . PHE A 1 478 ? -29.702 -5.396 42.608 1.00 87.31 478 PHE A N 1
ATOM 3838 C CA . PHE A 1 478 ? -29.047 -4.101 42.467 1.00 87.31 478 PHE A CA 1
ATOM 3839 C C . PHE A 1 478 ? -30.075 -2.982 42.514 1.00 87.31 478 PHE A C 1
ATOM 3841 O O . PHE A 1 478 ? -31.175 -3.131 41.990 1.00 87.31 478 PHE A O 1
ATOM 3848 N N . GLU A 1 479 ? -29.712 -1.859 43.121 1.00 89.31 479 GLU A N 1
ATOM 3849 C CA . GLU A 1 479 ? -30.562 -0.676 43.182 1.00 89.31 479 GLU A CA 1
ATOM 3850 C C . GLU A 1 479 ? -29.719 0.602 43.069 1.00 89.31 479 GLU A C 1
ATOM 3852 O O . GLU A 1 479 ? -28.485 0.588 43.134 1.00 89.31 479 GLU A O 1
ATOM 3857 N N . SER A 1 480 ? -30.400 1.708 42.783 1.00 90.31 480 SER A N 1
ATOM 3858 C CA . SER A 1 480 ? -29.813 3.030 42.636 1.00 90.31 480 SER A CA 1
ATOM 3859 C C . SER A 1 480 ? -29.302 3.580 43.969 1.00 90.31 480 SER A C 1
ATOM 3861 O O . SER A 1 480 ? -29.948 3.373 45.003 1.00 90.31 480 SER A O 1
ATOM 3863 N N . PRO A 1 481 ? -28.176 4.323 43.972 1.00 90.12 481 PRO A N 1
ATOM 3864 C CA . PRO A 1 481 ? -27.638 4.932 45.186 1.00 90.12 481 PRO A CA 1
ATOM 3865 C C . PRO A 1 481 ? -28.679 5.706 46.009 1.00 90.12 481 PRO A C 1
ATOM 3867 O O . PRO A 1 481 ? -28.702 5.567 47.226 1.00 90.12 481 PRO A O 1
ATOM 3870 N N . GLN A 1 482 ? -29.587 6.447 45.361 1.00 88.56 482 GLN A N 1
ATOM 3871 C CA . GLN A 1 482 ? -30.625 7.263 46.017 1.00 88.56 482 GLN A CA 1
ATOM 3872 C C . GLN A 1 482 ? -31.665 6.481 46.823 1.00 88.56 482 GLN A C 1
ATOM 3874 O O . GLN A 1 482 ? -32.376 7.075 47.630 1.00 88.56 482 GLN A O 1
ATOM 3879 N N . LYS A 1 483 ? -31.808 5.175 46.587 1.00 85.62 483 LYS A N 1
ATOM 3880 C CA . LYS A 1 483 ? -32.792 4.335 47.283 1.00 85.62 483 LYS A CA 1
ATOM 3881 C C . LYS A 1 483 ? -32.160 3.407 48.318 1.00 85.62 483 LYS A C 1
ATOM 3883 O O . LYS A 1 483 ? -32.874 2.592 48.900 1.00 85.62 483 LYS A O 1
ATOM 3888 N N . LEU A 1 484 ? -30.846 3.509 48.534 1.00 85.69 484 LEU A N 1
ATOM 3889 C CA . LEU A 1 484 ? -30.096 2.622 49.417 1.00 85.69 484 LEU A CA 1
ATOM 3890 C C . LEU A 1 484 ? -29.707 3.305 50.724 1.00 85.69 484 LEU A C 1
ATOM 3892 O O . LEU A 1 484 ? -29.222 4.435 50.734 1.00 85.69 484 LEU A O 1
ATOM 3896 N N . TYR A 1 485 ? -29.842 2.566 51.821 1.00 82.69 485 TYR A N 1
ATOM 3897 C CA . TYR A 1 485 ? -29.314 2.941 53.131 1.00 82.69 485 TYR A CA 1
ATOM 3898 C C . TYR A 1 485 ? -27.959 2.269 53.389 1.00 82.69 485 TYR A C 1
ATOM 3900 O O . TYR A 1 485 ? -27.706 1.145 52.948 1.00 82.69 485 TYR A O 1
ATOM 3908 N N . SER A 1 486 ? -27.069 2.954 54.107 1.00 77.75 486 SER A N 1
ATOM 3909 C CA . SER A 1 486 ? -25.777 2.412 54.543 1.00 77.75 486 SER A CA 1
ATOM 3910 C C . SER A 1 486 ? -25.944 1.357 55.644 1.00 77.75 486 SER A C 1
ATOM 3912 O O . SER A 1 486 ? -26.841 1.440 56.476 1.00 77.75 486 SER A O 1
ATOM 3914 N N . ASN A 1 487 ? -25.019 0.394 55.707 1.00 66.31 487 ASN A N 1
ATOM 3915 C CA . ASN A 1 487 ? -24.989 -0.674 56.719 1.00 66.31 487 ASN A CA 1
ATOM 3916 C C . ASN A 1 487 ? -24.888 -0.156 58.170 1.00 66.31 487 ASN A C 1
ATOM 3918 O O . ASN A 1 487 ? -25.270 -0.869 59.089 1.00 66.31 487 ASN A O 1
ATOM 3922 N N . THR A 1 488 ? -24.410 1.078 58.376 1.00 60.47 488 THR A N 1
ATOM 3923 C CA . THR A 1 488 ? -24.361 1.765 59.686 1.00 60.47 488 THR A CA 1
ATOM 3924 C C . THR A 1 488 ? -25.741 1.966 60.322 1.00 60.47 488 THR A C 1
ATOM 3926 O O . THR A 1 488 ? -25.833 2.313 61.490 1.00 60.47 488 THR A O 1
ATOM 3929 N N . VAL A 1 489 ? -26.810 1.735 59.560 1.00 57.47 489 VAL A N 1
ATOM 3930 C CA . VAL A 1 489 ? -28.210 1.818 59.988 1.00 57.47 489 VAL A CA 1
ATOM 3931 C C . VAL A 1 489 ? -28.727 0.494 60.586 1.00 57.47 489 VAL A C 1
ATOM 3933 O O . VAL A 1 489 ? -29.760 0.483 61.246 1.00 57.47 489 VAL A O 1
ATOM 3936 N N . LEU A 1 490 ? -28.030 -0.633 60.382 1.00 51.19 490 LEU A N 1
ATOM 3937 C CA . LEU A 1 490 ? -28.535 -1.977 60.713 1.00 51.19 490 LEU A CA 1
ATOM 3938 C C . LEU A 1 490 ? -28.339 -2.444 62.160 1.00 51.19 490 LEU A C 1
ATOM 3940 O O . LEU A 1 490 ? -28.748 -3.561 62.474 1.00 51.19 490 LEU A O 1
ATOM 3944 N N . GLU A 1 491 ? -27.785 -1.628 63.053 1.00 52.44 491 GLU A N 1
ATOM 3945 C CA . GLU A 1 491 ? -27.872 -1.936 64.491 1.00 52.44 491 GLU A CA 1
ATOM 3946 C C . GLU A 1 491 ? -29.297 -1.738 65.035 1.00 52.44 491 GLU A C 1
ATOM 3948 O O . GLU A 1 491 ? -29.605 -2.150 66.149 1.00 52.44 491 GLU A O 1
ATOM 3953 N N . LEU A 1 492 ? -30.203 -1.186 64.221 1.00 47.06 492 LEU A N 1
ATOM 3954 C CA . LEU A 1 492 ? -31.582 -0.925 64.594 1.00 47.06 492 LEU A CA 1
ATOM 3955 C C . LEU A 1 492 ? -32.528 -1.628 63.608 1.00 47.06 492 LEU A C 1
ATOM 3957 O O . LEU A 1 492 ? -32.779 -1.141 62.514 1.00 47.06 492 LEU A O 1
ATOM 3961 N N . VAL A 1 493 ? -33.029 -2.801 64.011 1.00 49.81 493 VAL A N 1
ATOM 3962 C CA . VAL A 1 493 ? -34.436 -3.218 63.845 1.00 49.81 493 VAL A CA 1
ATOM 3963 C C . VAL A 1 493 ? -35.040 -3.087 62.422 1.00 49.81 493 VAL A C 1
ATOM 3965 O O . VAL A 1 493 ? -35.385 -1.992 62.009 1.00 49.81 493 VAL A O 1
ATOM 3968 N N . CYS A 1 494 ? -35.215 -4.212 61.704 1.00 61.09 494 CYS A N 1
ATOM 3969 C CA . CYS A 1 494 ? -35.875 -4.373 60.383 1.00 61.09 494 CYS A CA 1
ATOM 3970 C C . CYS A 1 494 ? -35.760 -3.192 59.385 1.00 61.09 494 CYS A C 1
ATOM 3972 O O . CYS A 1 494 ? -36.397 -2.156 59.520 1.00 61.09 494 CYS A O 1
ATOM 3974 N N . SER A 1 495 ? -35.043 -3.351 58.271 1.00 68.19 495 SER A N 1
ATOM 3975 C CA . SER A 1 495 ? -35.091 -2.309 57.238 1.00 68.19 495 SER A CA 1
ATOM 3976 C C . SER A 1 495 ? -36.214 -2.594 56.247 1.00 68.19 495 SER A C 1
ATOM 3978 O O . SER A 1 495 ? -36.089 -3.515 55.444 1.00 68.19 495 SER A O 1
ATOM 3980 N N . ILE A 1 496 ? -37.291 -1.799 56.260 1.00 72.69 496 ILE A N 1
ATOM 3981 C CA . ILE A 1 496 ? -38.314 -1.814 55.191 1.00 72.69 496 ILE A CA 1
ATOM 3982 C C . ILE A 1 496 ? -37.790 -1.210 53.879 1.00 72.69 496 ILE A C 1
ATOM 3984 O O . ILE A 1 496 ? -38.442 -1.297 52.839 1.00 72.69 496 ILE A O 1
ATOM 3988 N N . ARG A 1 497 ? -36.609 -0.579 53.912 1.00 77.94 497 ARG A N 1
ATOM 3989 C CA . ARG A 1 497 ? -35.944 0.037 52.761 1.00 77.94 497 ARG A CA 1
ATOM 3990 C C . ARG A 1 497 ? -34.732 -0.797 52.319 1.00 77.94 497 ARG A C 1
ATOM 3992 O O . ARG A 1 497 ? -34.164 -1.527 53.127 1.00 77.94 497 ARG A O 1
ATOM 3999 N N . PRO A 1 498 ? -34.329 -0.739 51.039 1.00 82.31 498 PRO A N 1
ATOM 4000 C CA . PRO A 1 498 ? -33.136 -1.437 50.567 1.00 82.31 498 PRO A CA 1
ATOM 4001 C C . PRO A 1 498 ? -31.873 -0.966 51.302 1.00 82.31 498 PRO A C 1
ATOM 4003 O O . PRO A 1 498 ? -31.623 0.234 51.429 1.00 82.31 498 PRO A O 1
ATOM 4006 N N . VAL A 1 499 ? -31.049 -1.912 51.754 1.00 81.94 499 VAL A N 1
ATOM 4007 C CA . VAL A 1 499 ? -29.765 -1.633 52.416 1.00 81.94 499 VAL A CA 1
ATOM 4008 C C . VAL A 1 499 ? -28.622 -2.100 51.527 1.00 81.94 499 VAL A C 1
ATOM 4010 O O . VAL A 1 499 ? -28.703 -3.174 50.936 1.00 81.94 499 VAL A O 1
ATOM 4013 N N . LEU A 1 500 ? -27.554 -1.308 51.447 1.00 84.44 500 LEU A N 1
ATOM 4014 C CA . LEU A 1 500 ? -26.339 -1.644 50.707 1.00 84.44 500 LEU A CA 1
ATOM 4015 C C . LEU A 1 500 ? -25.653 -2.883 51.302 1.00 84.44 500 LEU A C 1
ATOM 4017 O O . LEU A 1 500 ? -25.245 -2.880 52.466 1.00 84.44 500 LEU A O 1
ATOM 4021 N N . ASP A 1 501 ? -25.452 -3.916 50.483 1.00 84.25 501 ASP A N 1
ATOM 4022 C CA . ASP A 1 501 ? -24.702 -5.106 50.880 1.00 84.25 501 ASP A CA 1
ATOM 4023 C C . ASP A 1 501 ? -23.191 -4.869 50.795 1.00 84.25 501 ASP A C 1
ATOM 4025 O O . ASP A 1 501 ? -22.557 -5.066 49.756 1.00 84.25 501 ASP A O 1
ATOM 4029 N N . ARG A 1 502 ? -22.589 -4.448 51.910 1.00 80.00 502 ARG A N 1
ATOM 4030 C CA . ARG A 1 502 ? -21.132 -4.269 51.980 1.00 80.00 502 ARG A CA 1
ATOM 4031 C C . ARG A 1 502 ? -20.356 -5.586 51.950 1.00 80.00 502 ARG A C 1
ATOM 4033 O O . ARG A 1 502 ? -19.196 -5.564 51.569 1.00 80.00 502 ARG A O 1
ATOM 4040 N N . LEU A 1 503 ? -20.958 -6.720 52.320 1.00 81.38 503 LEU A N 1
ATOM 4041 C CA . LEU A 1 503 ? -20.248 -8.009 52.325 1.00 81.38 503 LEU A CA 1
ATOM 4042 C C . LEU A 1 503 ? -19.956 -8.491 50.901 1.00 81.38 503 LEU A C 1
ATOM 4044 O O . LEU A 1 503 ? -18.954 -9.159 50.661 1.00 81.38 503 LEU A O 1
ATOM 4048 N N . CYS A 1 504 ? -20.800 -8.097 49.949 1.00 81.94 504 CYS A N 1
ATOM 4049 C CA . CYS A 1 504 ? -20.602 -8.341 48.526 1.00 81.94 504 CYS A CA 1
ATOM 4050 C C . CYS A 1 504 ? -19.470 -7.492 47.904 1.00 81.94 504 CYS A C 1
ATOM 4052 O O . CYS A 1 504 ? -19.077 -7.739 46.765 1.00 81.94 504 CYS A O 1
ATOM 4054 N N . LEU A 1 505 ? -18.947 -6.492 48.622 1.00 84.31 505 LEU A N 1
ATOM 4055 C CA . LEU A 1 505 ? -17.958 -5.533 48.133 1.00 84.31 505 LEU A CA 1
ATOM 4056 C C . LEU A 1 505 ? -16.647 -5.686 48.930 1.00 84.31 505 LEU A C 1
ATOM 4058 O O . LEU A 1 505 ? -16.526 -5.130 50.018 1.00 84.31 505 LEU A O 1
ATOM 4062 N N . PRO A 1 506 ? -15.642 -6.426 48.415 1.00 81.75 506 PRO A N 1
ATOM 4063 C CA . PRO A 1 506 ? -14.375 -6.679 49.107 1.00 81.75 506 PRO A CA 1
ATOM 4064 C C . PRO A 1 506 ? -13.418 -5.475 49.000 1.00 81.75 506 PRO A C 1
ATOM 4066 O O . PRO A 1 506 ? -12.307 -5.589 48.473 1.00 81.75 506 PRO A O 1
ATOM 4069 N N . MET A 1 507 ? -13.886 -4.295 49.404 1.00 81.88 507 MET A N 1
ATOM 4070 C CA . MET A 1 507 ? -13.133 -3.043 49.476 1.00 81.88 507 MET A CA 1
ATOM 4071 C C . MET A 1 507 ? -13.843 -2.025 50.371 1.00 81.88 507 MET A C 1
ATOM 4073 O O . MET A 1 507 ? -15.062 -2.073 50.539 1.00 81.88 507 MET A O 1
ATOM 4077 N N . ASP A 1 508 ? -13.091 -1.039 50.857 1.00 77.69 508 ASP A N 1
ATOM 4078 C CA . ASP A 1 508 ? -13.675 0.097 51.560 1.00 77.69 508 ASP A CA 1
ATOM 4079 C C . ASP A 1 508 ? -14.469 0.992 50.607 1.00 77.69 508 ASP A C 1
ATOM 4081 O O . ASP A 1 508 ? -14.029 1.366 49.517 1.00 77.69 508 ASP A O 1
ATOM 4085 N N . ILE A 1 509 ? -15.671 1.350 51.040 1.00 76.50 509 ILE A N 1
ATOM 4086 C CA . ILE A 1 509 ? -16.568 2.255 50.330 1.00 76.50 509 ILE A CA 1
ATOM 4087 C C . ILE A 1 509 ? -16.457 3.609 51.021 1.00 76.50 509 ILE A C 1
ATOM 4089 O O . ILE A 1 509 ? -16.837 3.740 52.187 1.00 76.50 509 ILE A O 1
ATOM 4093 N N . TYR A 1 510 ? -15.956 4.625 50.315 1.00 79.75 510 TYR A N 1
ATOM 4094 C CA . TYR A 1 510 ? -15.841 5.977 50.863 1.00 79.75 510 TYR A CA 1
ATOM 4095 C C . TYR A 1 510 ? -17.235 6.553 51.142 1.00 79.75 510 TYR A C 1
ATOM 4097 O O . TYR A 1 510 ? -17.909 7.065 50.246 1.00 79.75 510 TYR A O 1
ATOM 4105 N N . ALA A 1 511 ? -17.670 6.475 52.402 1.00 75.00 511 ALA A N 1
ATOM 4106 C CA . ALA A 1 511 ? -19.027 6.825 52.824 1.00 75.00 511 ALA A CA 1
ATOM 4107 C C . ALA A 1 511 ? -19.431 8.265 52.459 1.00 75.00 511 ALA A C 1
ATOM 4109 O O . ALA A 1 511 ? -20.604 8.521 52.195 1.00 75.00 511 ALA A O 1
ATOM 4110 N N . GLN A 1 512 ? -18.468 9.193 52.395 1.00 82.25 512 GLN A N 1
ATOM 4111 C CA . GLN A 1 512 ? -18.703 10.569 51.948 1.00 82.25 512 GLN A CA 1
ATOM 4112 C C . GLN A 1 512 ? -19.065 10.638 50.457 1.00 82.25 512 GLN A C 1
ATOM 4114 O O . GLN A 1 512 ? -20.053 11.274 50.097 1.00 82.25 512 GLN A O 1
ATOM 4119 N N . PHE A 1 513 ? -18.305 9.957 49.594 1.00 85.81 513 PHE A N 1
ATOM 4120 C CA . PHE A 1 513 ? -18.542 9.943 48.149 1.00 85.81 513 PHE A CA 1
ATOM 4121 C C . PHE A 1 513 ? -19.873 9.261 47.807 1.00 85.81 513 PHE A C 1
ATOM 4123 O O . PHE A 1 513 ? -20.719 9.836 47.121 1.00 85.81 513 PHE A O 1
ATOM 4130 N N . PHE A 1 514 ? -20.114 8.069 48.358 1.00 85.38 514 PHE A N 1
ATOM 4131 C CA . PHE A 1 514 ? -21.375 7.357 48.138 1.00 85.38 514 PHE A CA 1
ATOM 4132 C C . PHE A 1 514 ? -22.572 8.059 48.793 1.00 85.38 514 PHE A C 1
ATOM 4134 O O . PHE A 1 514 ? -23.670 8.036 48.238 1.00 85.38 514 PHE A O 1
ATOM 4141 N N . GLY A 1 515 ? -22.352 8.769 49.904 1.00 83.94 515 GLY A N 1
ATOM 4142 C CA . GLY A 1 515 ? -23.339 9.672 50.493 1.00 83.94 515 GLY A CA 1
ATOM 4143 C C . GLY A 1 515 ? -23.754 10.786 49.532 1.00 83.94 515 GLY A C 1
ATOM 4144 O O . GLY A 1 515 ? -24.944 11.006 49.315 1.00 83.94 515 GLY A O 1
ATOM 4145 N N . LYS A 1 516 ? -22.790 11.436 48.865 1.00 85.12 516 LYS A N 1
ATOM 4146 C CA . LYS A 1 516 ? -23.080 12.439 47.825 1.00 85.12 516 LYS A CA 1
ATOM 4147 C C . LYS A 1 516 ? -23.803 11.835 46.610 1.00 85.12 516 LYS A C 1
ATOM 4149 O O . LYS A 1 516 ? -24.651 12.512 46.019 1.00 85.12 516 LYS A O 1
ATOM 4154 N N . LEU A 1 517 ? -23.503 10.582 46.240 1.00 85.12 517 LEU A N 1
ATOM 4155 C CA . LEU A 1 517 ? -24.226 9.841 45.190 1.00 85.12 517 LEU A CA 1
ATOM 4156 C C . LEU A 1 517 ? -25.680 9.524 45.578 1.00 85.12 517 LEU A C 1
ATOM 4158 O O . LEU A 1 517 ? -26.502 9.297 44.694 1.00 85.12 517 LEU A O 1
ATOM 4162 N N . GLY A 1 518 ? -26.022 9.576 46.866 1.00 84.44 518 GLY A N 1
ATOM 4163 C CA . GLY A 1 518 ? -27.390 9.436 47.366 1.00 84.44 518 GLY A CA 1
ATOM 4164 C C . GLY A 1 518 ? -27.593 8.304 48.370 1.00 84.44 518 GLY A C 1
ATOM 4165 O O . GLY A 1 518 ? -28.715 8.152 48.845 1.00 84.44 518 GLY A O 1
ATOM 4166 N N . VAL A 1 519 ? -26.547 7.541 48.715 1.00 84.88 519 VAL A N 1
ATOM 4167 C CA . VAL A 1 519 ? -26.650 6.485 49.733 1.00 84.88 519 VAL A CA 1
ATOM 4168 C C . VAL A 1 519 ? -26.880 7.128 51.099 1.00 84.88 519 VAL A C 1
ATOM 4170 O O . VAL A 1 519 ? -26.066 7.913 51.585 1.00 84.88 519 VAL A O 1
ATOM 4173 N N . MET A 1 520 ? -28.001 6.804 51.734 1.00 84.00 520 MET A N 1
ATOM 4174 C CA . MET A 1 520 ? -28.420 7.446 52.975 1.00 84.00 520 MET A CA 1
ATOM 4175 C C . MET A 1 520 ? -27.633 6.888 54.166 1.00 84.00 520 MET A C 1
ATOM 4177 O O . MET A 1 520 ? -27.726 5.705 54.491 1.00 84.00 520 MET A O 1
ATOM 4181 N N . ASN A 1 521 ? -26.854 7.747 54.830 1.00 74.25 521 ASN A N 1
ATOM 4182 C CA . ASN A 1 521 ? -26.035 7.362 55.988 1.00 74.25 521 ASN A CA 1
ATOM 4183 C C . ASN A 1 521 ? -26.756 7.524 57.337 1.00 74.25 521 ASN A C 1
ATOM 4185 O O . ASN A 1 521 ? -26.345 6.892 58.307 1.00 74.25 521 ASN A O 1
ATOM 4189 N N . ASN A 1 522 ? -27.825 8.327 57.387 1.00 69.50 522 ASN A N 1
ATOM 4190 C CA . ASN A 1 522 ? -28.563 8.639 58.611 1.00 69.50 522 ASN A CA 1
ATOM 4191 C C . ASN A 1 522 ? -29.988 8.081 58.547 1.00 69.50 522 ASN A C 1
ATOM 4193 O O . ASN A 1 522 ? -30.638 8.126 57.501 1.00 69.50 522 ASN A O 1
ATOM 4197 N N . VAL A 1 523 ? -30.483 7.611 59.690 1.00 65.75 523 VAL A N 1
ATOM 4198 C CA . VAL A 1 523 ? -31.884 7.218 59.880 1.00 65.75 523 VAL A CA 1
ATOM 4199 C C . VAL A 1 523 ? -32.655 8.437 60.356 1.00 65.75 523 VAL A C 1
ATOM 4201 O O . VAL A 1 523 ? -32.281 9.046 61.358 1.00 65.75 523 VAL A O 1
ATOM 4204 N N . SER A 1 524 ? -33.729 8.815 59.666 1.00 67.81 524 SER A N 1
ATOM 4205 C CA . SER A 1 524 ? -34.654 9.796 60.230 1.00 67.81 524 SER A CA 1
ATOM 4206 C C . SER A 1 524 ? -35.461 9.140 61.361 1.00 67.81 524 SER A C 1
ATOM 4208 O O . SER A 1 524 ? -35.870 7.985 61.215 1.00 67.81 524 SER A O 1
ATOM 4210 N N . PRO A 1 525 ? -35.772 9.853 62.459 1.00 66.44 525 PRO A N 1
ATOM 4211 C CA . PRO A 1 525 ? -36.642 9.327 63.518 1.00 66.44 525 PRO A CA 1
ATOM 4212 C C . PRO A 1 525 ? -37.984 8.793 62.990 1.00 66.44 525 PRO A C 1
ATOM 4214 O O . PRO A 1 525 ? -38.519 7.816 63.504 1.00 66.44 525 PRO A O 1
ATOM 4217 N N . SER A 1 526 ? -38.492 9.386 61.905 1.00 69.69 526 SER A N 1
ATOM 4218 C CA . SER A 1 526 ? -39.691 8.926 61.201 1.00 69.69 526 SER A CA 1
ATOM 4219 C C . SER A 1 526 ? -39.551 7.533 60.579 1.00 69.69 526 SER A C 1
ATOM 4221 O O . SER A 1 526 ? -40.485 6.746 60.680 1.00 69.69 526 SER A O 1
ATOM 4223 N N . LEU A 1 527 ? -38.404 7.203 59.973 1.00 72.19 527 LEU A N 1
ATOM 4224 C CA . LEU A 1 527 ? -38.169 5.888 59.368 1.00 72.19 527 LEU A CA 1
ATOM 4225 C C . LEU A 1 527 ? -38.009 4.807 60.440 1.00 72.19 527 LEU A C 1
ATOM 4227 O O . LEU A 1 527 ? -38.505 3.697 60.275 1.00 72.19 527 LEU A O 1
ATOM 4231 N N . ALA A 1 528 ? -37.347 5.138 61.553 1.00 69.62 528 ALA A N 1
ATOM 4232 C CA . ALA A 1 528 ? -37.251 4.239 62.699 1.00 69.62 528 ALA A CA 1
ATOM 4233 C C . ALA A 1 528 ? -38.645 3.918 63.268 1.00 69.62 528 ALA A C 1
ATOM 4235 O O . ALA A 1 528 ? -38.955 2.757 63.524 1.00 69.62 528 ALA A O 1
ATOM 4236 N N . LEU A 1 529 ? -39.513 4.929 63.390 1.00 70.62 529 LEU A N 1
ATOM 4237 C CA . LEU A 1 529 ? -40.902 4.741 63.808 1.00 70.62 529 LEU A CA 1
ATOM 4238 C C . LEU A 1 529 ? -41.702 3.903 62.796 1.00 70.62 529 LEU A C 1
ATOM 4240 O O . LEU A 1 529 ? -42.456 3.024 63.200 1.00 70.62 529 LEU A O 1
ATOM 4244 N N . GLU A 1 530 ? -41.519 4.133 61.494 1.00 73.56 530 GLU A N 1
ATOM 4245 C CA . GLU A 1 530 ? -42.163 3.357 60.424 1.00 73.56 530 GLU A CA 1
ATOM 4246 C C . GLU A 1 530 ? -41.764 1.872 60.485 1.00 73.56 530 GLU A C 1
ATOM 4248 O O . GLU A 1 530 ? -42.632 1.000 60.467 1.00 73.56 530 GLU A O 1
ATOM 4253 N N . ASN A 1 531 ? -40.469 1.580 60.656 1.00 74.31 531 ASN A N 1
ATOM 4254 C CA . ASN A 1 531 ? -39.957 0.222 60.862 1.00 74.31 531 ASN A CA 1
ATOM 4255 C C . ASN A 1 531 ? -40.603 -0.443 62.093 1.00 74.31 531 ASN A C 1
ATOM 4257 O O . ASN A 1 531 ? -41.076 -1.578 62.014 1.00 74.31 531 ASN A O 1
ATOM 4261 N N . LEU A 1 532 ? -40.678 0.275 63.221 1.00 71.06 532 LEU A N 1
ATOM 4262 C CA . LEU A 1 532 ? -41.284 -0.224 64.461 1.00 71.06 532 LEU A CA 1
ATOM 4263 C C . LEU A 1 532 ? -42.789 -0.485 64.324 1.00 71.06 532 LEU A C 1
ATOM 4265 O O . LEU A 1 532 ? -43.284 -1.489 64.836 1.00 71.06 532 LEU A O 1
ATOM 4269 N N . LEU A 1 533 ? -43.519 0.378 63.614 1.00 70.81 533 LEU A N 1
ATOM 4270 C CA . LEU A 1 533 ? -44.943 0.188 63.329 1.00 70.81 533 LEU A CA 1
ATOM 4271 C C . LEU A 1 533 ? -45.180 -1.049 62.453 1.00 70.81 533 LEU A C 1
ATOM 4273 O O . LEU A 1 533 ? -46.105 -1.822 62.713 1.00 70.81 533 LEU A O 1
ATOM 4277 N N . VAL A 1 534 ? -44.333 -1.273 61.446 1.00 72.62 534 VAL A N 1
ATOM 4278 C CA . VAL A 1 534 ? -44.406 -2.464 60.587 1.00 72.62 534 VAL A CA 1
ATOM 4279 C C . VAL A 1 534 ? -44.119 -3.736 61.387 1.00 72.62 534 VAL A C 1
ATOM 4281 O O . VAL A 1 534 ? -44.869 -4.701 61.262 1.00 72.62 534 VAL A O 1
ATOM 4284 N N . ILE A 1 535 ? -43.123 -3.732 62.282 1.00 69.94 535 ILE A N 1
ATOM 4285 C CA . ILE A 1 535 ? -42.923 -4.863 63.204 1.00 69.94 535 ILE A CA 1
ATOM 4286 C C . ILE A 1 535 ? -44.141 -5.056 64.089 1.00 69.94 535 ILE A C 1
ATOM 4288 O O . ILE A 1 535 ? -44.642 -6.165 64.168 1.00 69.94 535 ILE A O 1
ATOM 4292 N N . SER A 1 536 ? -44.630 -4.012 64.759 1.00 67.56 536 SER A N 1
ATOM 4293 C CA . SER A 1 536 ? -45.747 -4.132 65.703 1.00 67.56 536 SER A CA 1
ATOM 4294 C C . SER A 1 536 ? -47.001 -4.710 65.038 1.00 67.56 536 SER A C 1
ATOM 4296 O O . SER A 1 536 ? -47.672 -5.571 65.609 1.00 67.56 536 SER A O 1
ATOM 4298 N N . THR A 1 537 ? -47.283 -4.291 63.804 1.00 66.94 537 THR A N 1
ATOM 4299 C CA . THR A 1 537 ? -48.435 -4.773 63.033 1.00 66.94 537 THR A CA 1
ATOM 4300 C C . THR A 1 537 ? -48.279 -6.205 62.522 1.00 66.94 537 THR A C 1
ATOM 4302 O O . THR A 1 537 ? -49.280 -6.921 62.481 1.00 66.94 537 THR A O 1
ATOM 4305 N N . ASP A 1 538 ? -47.070 -6.654 62.173 1.00 64.56 538 ASP A N 1
ATOM 4306 C CA . ASP A 1 538 ? -46.814 -8.063 61.834 1.00 64.56 538 ASP A CA 1
ATOM 4307 C C . ASP A 1 538 ? -46.699 -8.957 63.080 1.00 64.56 538 ASP A C 1
ATOM 4309 O O . ASP A 1 538 ? -47.126 -10.111 63.045 1.00 64.56 538 ASP A O 1
ATOM 4313 N N . PHE A 1 539 ? -46.227 -8.420 64.211 1.00 62.31 539 PHE A N 1
ATOM 4314 C CA . PHE A 1 539 ? -46.142 -9.122 65.499 1.00 62.31 539 PHE A CA 1
ATOM 4315 C C . PHE A 1 539 ? -47.542 -9.474 66.010 1.00 62.31 539 PHE A C 1
ATOM 4317 O O . PHE A 1 539 ? -47.746 -10.528 66.604 1.00 62.31 539 PHE A O 1
ATOM 4324 N N . GLY A 1 540 ? -48.533 -8.624 65.726 1.00 55.47 540 GLY A N 1
ATOM 4325 C CA . GLY A 1 540 ? -49.937 -8.890 66.032 1.00 55.47 540 GLY A CA 1
ATOM 4326 C C . GLY A 1 540 ? -50.602 -9.972 65.167 1.00 55.47 540 GLY A C 1
ATOM 4327 O O . GLY A 1 540 ? -51.731 -10.348 65.469 1.00 55.47 540 GLY A O 1
ATOM 4328 N N . LYS A 1 541 ? -49.954 -10.469 64.100 1.00 54.47 541 LYS A N 1
ATOM 4329 C CA . LYS A 1 541 ? -50.559 -11.398 63.121 1.00 54.47 541 LYS A CA 1
ATOM 4330 C C . LYS A 1 541 ? -50.034 -12.838 63.183 1.00 54.47 541 LYS A C 1
ATOM 4332 O O . LYS A 1 541 ? -50.671 -13.725 62.617 1.00 54.47 541 LYS A O 1
ATOM 4337 N N . THR A 1 542 ? -48.899 -13.110 63.826 1.00 50.72 542 THR A N 1
ATOM 4338 C CA . THR A 1 542 ? -48.252 -14.436 63.826 1.00 50.72 542 THR A CA 1
ATOM 4339 C C . THR A 1 542 ? -48.564 -15.245 65.097 1.00 50.72 542 THR A C 1
ATOM 4341 O O . THR A 1 542 ? -47.886 -15.154 66.113 1.00 50.72 542 THR A O 1
ATOM 4344 N N . GLU A 1 543 ? -49.584 -16.111 65.041 1.00 45.75 543 GLU A N 1
ATOM 4345 C CA . GLU A 1 543 ? -50.024 -16.977 66.161 1.00 45.75 543 GLU A CA 1
ATOM 4346 C C . GLU A 1 543 ? -49.118 -18.198 66.470 1.00 45.75 543 GLU A C 1
ATOM 4348 O O . GLU A 1 543 ? -49.425 -18.981 67.369 1.00 45.75 543 GLU A O 1
ATOM 4353 N N . LYS A 1 544 ? -47.982 -18.399 65.785 1.00 48.44 544 LYS A N 1
ATOM 4354 C CA . LYS A 1 544 ? -47.064 -19.529 66.051 1.00 48.44 544 LYS A CA 1
ATOM 4355 C C . LYS A 1 544 ? -45.700 -19.038 66.526 1.00 48.44 544 LYS A C 1
ATOM 4357 O O . LYS A 1 544 ? -44.921 -18.500 65.752 1.00 48.44 544 LYS A O 1
ATOM 4362 N N . ARG A 1 545 ? -45.426 -19.241 67.816 1.00 51.19 545 ARG A N 1
ATOM 4363 C CA . ARG A 1 545 ? -44.228 -18.751 68.512 1.00 51.19 545 ARG A CA 1
ATOM 4364 C C . ARG A 1 545 ? -43.042 -19.709 68.381 1.00 51.19 545 ARG A C 1
ATOM 4366 O O . ARG A 1 545 ? -43.193 -20.908 68.611 1.00 51.19 545 ARG A O 1
ATOM 4373 N N . SER A 1 546 ? -41.851 -19.159 68.134 1.00 48.22 546 SER A N 1
ATOM 4374 C CA . SER A 1 546 ? -40.576 -19.784 68.509 1.00 48.22 546 SER A CA 1
ATOM 4375 C C . SER A 1 546 ? -39.990 -19.035 69.714 1.00 48.22 546 SER A C 1
ATOM 4377 O O . SER A 1 546 ? -40.087 -17.815 69.809 1.00 48.22 546 SER A O 1
ATOM 4379 N N . THR A 1 547 ? -39.353 -19.732 70.651 1.00 49.12 547 THR A N 1
ATOM 4380 C CA . THR A 1 547 ? -38.726 -19.122 71.844 1.00 49.12 547 THR A CA 1
ATOM 4381 C C . THR A 1 547 ? -37.567 -18.168 71.509 1.00 49.12 547 THR A C 1
ATOM 4383 O O . THR A 1 547 ? -37.155 -17.363 72.341 1.00 49.12 547 THR A O 1
ATOM 4386 N N . LYS A 1 548 ? -37.054 -18.205 70.272 1.00 47.19 548 LYS A N 1
ATOM 4387 C CA . LYS A 1 548 ? -35.985 -17.321 69.780 1.00 47.19 548 LYS A CA 1
ATOM 4388 C C . LYS A 1 548 ? -36.487 -15.937 69.353 1.00 47.19 548 LYS A C 1
ATOM 4390 O O . LYS A 1 548 ? -35.768 -14.960 69.547 1.00 47.19 548 LYS A O 1
ATOM 4395 N N . SER A 1 549 ? -37.705 -15.827 68.814 1.00 45.25 549 SER A N 1
ATOM 4396 C CA . SER A 1 549 ? -38.273 -14.534 68.395 1.00 45.25 549 SER A CA 1
ATOM 4397 C C . SER A 1 549 ? -38.590 -13.620 69.585 1.00 45.25 549 SER A C 1
ATOM 4399 O O . SER A 1 549 ? -38.437 -12.406 69.477 1.00 45.25 549 SER A O 1
ATOM 4401 N N . GLU A 1 550 ? -38.937 -14.191 70.744 1.00 48.50 550 GLU A N 1
ATOM 4402 C CA . GLU A 1 550 ? -39.131 -13.443 71.998 1.00 48.50 550 GLU A CA 1
ATOM 4403 C C . GLU A 1 550 ? -37.803 -12.896 72.558 1.00 48.50 550 GLU A C 1
ATOM 4405 O O . GLU A 1 550 ? -37.754 -11.761 73.030 1.00 48.50 550 GLU A O 1
ATOM 4410 N N . SER A 1 551 ? -36.701 -13.648 72.432 1.00 46.09 551 SER A N 1
ATOM 4411 C CA . SER A 1 551 ? -35.363 -13.196 72.847 1.00 46.09 551 SER A CA 1
ATOM 4412 C C . SER A 1 551 ? -34.874 -12.002 72.022 1.00 46.09 551 SER A C 1
ATOM 4414 O O . SER A 1 551 ? -34.387 -11.034 72.599 1.00 46.09 551 SER A O 1
ATOM 4416 N N . ILE A 1 552 ? -35.049 -12.032 70.697 1.00 49.47 552 ILE A N 1
ATOM 4417 C CA . ILE A 1 552 ? -34.646 -10.927 69.814 1.00 49.47 552 ILE A CA 1
ATOM 4418 C C . ILE A 1 552 ? -35.513 -9.689 70.078 1.00 49.47 552 ILE A C 1
ATOM 4420 O O . ILE A 1 552 ? -34.987 -8.583 70.161 1.00 49.47 552 ILE A O 1
ATOM 4424 N N . ALA A 1 553 ? -36.822 -9.866 70.278 1.00 46.09 553 ALA A N 1
ATOM 4425 C CA . ALA A 1 553 ? -37.726 -8.772 70.628 1.00 46.09 553 ALA A CA 1
ATOM 4426 C C . ALA A 1 553 ? -37.379 -8.141 71.989 1.00 46.09 553 ALA A C 1
ATOM 4428 O O . ALA A 1 553 ? -37.402 -6.919 72.113 1.00 46.09 553 ALA A O 1
ATOM 4429 N N . SER A 1 554 ? -36.993 -8.946 72.985 1.00 46.16 554 SER A N 1
ATOM 4430 C CA . SER A 1 554 ? -36.514 -8.455 74.284 1.00 46.16 554 SER A CA 1
ATOM 4431 C C . SER A 1 554 ? -35.222 -7.649 74.160 1.00 46.16 554 SER A C 1
ATOM 4433 O O . SER A 1 554 ? -35.083 -6.624 74.823 1.00 46.16 554 SER A O 1
ATOM 4435 N N . THR A 1 555 ? -34.282 -8.087 73.320 1.00 46.00 555 THR A N 1
ATOM 4436 C CA . THR A 1 555 ? -33.036 -7.348 73.068 1.00 46.00 555 THR A CA 1
ATOM 4437 C C . THR A 1 555 ? -33.314 -6.033 72.343 1.00 46.00 555 THR A C 1
ATOM 4439 O O . THR A 1 555 ? -32.787 -5.000 72.738 1.00 46.00 555 THR A O 1
ATOM 4442 N N . VAL A 1 556 ? -34.211 -6.039 71.352 1.00 47.31 556 VAL A N 1
ATOM 4443 C CA . VAL A 1 556 ? -34.648 -4.825 70.648 1.00 47.31 556 VAL A CA 1
ATOM 4444 C C . VAL A 1 556 ? -35.345 -3.844 71.596 1.00 47.31 556 VAL A C 1
ATOM 4446 O O . VAL A 1 556 ? -35.041 -2.657 71.569 1.00 47.31 556 VAL A O 1
ATOM 4449 N N . LEU A 1 557 ? -36.224 -4.320 72.482 1.00 44.44 557 LEU A N 1
ATOM 4450 C CA . LEU A 1 557 ? -36.884 -3.486 73.495 1.00 44.44 557 LEU A CA 1
ATOM 4451 C C . LEU A 1 557 ? -35.906 -2.932 74.542 1.00 44.44 557 LEU A C 1
ATOM 4453 O O . LEU A 1 557 ? -36.076 -1.799 74.986 1.00 44.44 557 LEU A O 1
ATOM 4457 N N . GLN A 1 558 ? -34.869 -3.686 74.921 1.00 42.16 558 GLN A N 1
ATOM 4458 C CA . GLN A 1 558 ? -33.803 -3.180 75.793 1.00 42.16 558 GLN A CA 1
ATOM 4459 C C . GLN A 1 558 ? -32.974 -2.084 75.116 1.00 42.16 558 GLN A C 1
ATOM 4461 O O . GLN A 1 558 ? -32.698 -1.079 75.760 1.00 42.16 558 GLN A O 1
ATOM 4466 N N . SER A 1 559 ? -32.646 -2.232 73.829 1.00 40.34 559 SER A N 1
ATOM 4467 C CA . SER A 1 559 ? -31.929 -1.209 73.052 1.00 40.34 559 SER A CA 1
ATOM 4468 C C . SER A 1 559 ? -32.758 0.046 72.756 1.00 40.34 559 SER A C 1
ATOM 4470 O O . SER A 1 559 ? -32.187 1.077 72.437 1.00 40.34 559 SER A O 1
ATOM 4472 N N . ILE A 1 560 ? -34.091 -0.027 72.842 1.00 42.25 560 ILE A N 1
ATOM 4473 C CA . ILE A 1 560 ? -34.994 1.133 72.710 1.00 42.25 560 ILE A CA 1
ATOM 4474 C C . ILE A 1 560 ? -35.068 1.946 74.016 1.00 42.25 560 ILE A C 1
ATOM 4476 O O . ILE A 1 560 ? -35.343 3.142 73.975 1.00 42.25 560 ILE A O 1
ATOM 4480 N N . ASN A 1 561 ? -34.845 1.306 75.170 1.00 36.06 561 ASN A N 1
ATOM 4481 C CA . ASN A 1 561 ? -34.913 1.948 76.489 1.00 36.06 561 ASN A CA 1
ATOM 4482 C C . ASN A 1 561 ? -33.570 2.532 76.974 1.00 36.06 561 ASN A C 1
ATOM 4484 O O . ASN A 1 561 ? -33.566 3.255 77.972 1.00 36.06 561 ASN A O 1
ATOM 4488 N N . SER A 1 562 ? -32.457 2.205 76.311 1.00 32.94 562 SER A N 1
ATOM 4489 C CA . SER A 1 562 ? -31.131 2.822 76.493 1.00 32.94 562 SER A CA 1
ATOM 4490 C C . SER A 1 562 ? -30.907 3.927 75.474 1.00 32.94 562 SER A C 1
ATOM 4492 O O . SER A 1 562 ? -30.390 4.994 75.867 1.00 32.94 562 SER A O 1
#

Foldseek 3Di:
DDWDKDKDKDKDWDDDPDDDDPDPTDMFMWIKIKIKFAFDPQLVVLCVPPPPDNFGLMKMKIFIWDQDPVRAIATDFLCPGDPPGHSFAFEEAVHTECHTFRARIHMYGVADADPVRNGTDADDPPDDDDSRNSNLLSSLLGGNLVNLLSVLQCCVVRRYDQPDQLCNRQQDHDDCDGSSVSNLLSNLVLLLDPVNFRQRFDHRNDTGGLQQEAEEDQVCCPDPCNVLLQVQCCVPVDDPRHDYGYDHPSNLVSCVSSVNNVSRVVRYQYPLNSCVVGCQVCVPPPSDDPCVLVVNVVVLLVVPDVSSLVSLQVGQRFFAPDPGGGHRLQQAEDCPALCVQLDDSVVRRYGDQDDPGCPDPSNVVSSVVSNHHHYDDDLVVLLVSLQVLQVVLLQFPVSSLSNLLSSLVSCVVCVVVQVVDPVSLQSQQFGFRFWFDDDDPPDDAAALVVVVVVVNVVRNDPRHDPDPVRPDDDDIGTGGLQQEEEPLPPVAAHQVTTYGDCVSHPDDRPCVSSVSSHHHDDDDPVRSVVRVVRCVVVVVPDPDDDPVVVVVVVVNVVVVVD

Radius of gyration: 43.25 Å; chains: 1; bounding box: 96×55×121 Å

pLDDT: mean 81.01, std 14.7, range [32.94, 95.94]